Protein AF-A0AAD9SB27-F1 (afdb_monomer_lite)

Secondary structure (DSSP, 8-state):
-----PPPPPP-PPPPPTTTTTS-SSTTTS--S-GGGPPPHHHHHHHHHHHTT--HHHHHHHHHHHHHHHT--TTS---EEETTTTEEESGGGSSEE-GGGS-HHHHHHHHHHHHHHGGGSSS---HHHHHHHHHHH-TTS-HHHHHHHHHHHHHHHHHHHHHHHHHHTPPPTT--HHHHHHHHHHHHHHHHT-S-HHHHHHHHHHHHHHHTS-S----S----TT-B--HHHH----S-SSS-TT--S--HHHHH----SB--S-HHHHHHHHHHHH--TT-SS----TTS----HHHHHHHHT--HHHHHHHHH--SSSTTTT-HHHHHHHHHHHHHHHTT--SSTT-----------------------------------------------PPPP----------------

Sequence (416 aa):
MPPRRRALSPPSLPYPRRGQHEDPATPFSESRALPVSVLSNAQLVDIFAAVLNLEPHRKKSLIGNICFLDSVDEDGSGGMWSPSRDFTSGGRLGRDHTLSDVPNHFIRDFLLEQIDQSVNEAAELSEDQRQTATRTLLPDLTADEVNNYCEALAKQREEVHRGYRAKHGIPEEDATPEQIRKCRLKRIMLRYGLEKERQAENILKQEEVVAAIDTAVDLTPRVRPDTVRDYGKYGLLRRSVIFPSPWPGRTRIEAKLAPPAYIDWDCDQIRSMIRRFCFWEGKGQRSYDWEESEFDLDDFQKALAISRQTLIAFLKKRGPENGDKSQAYELAWEFFKRRALLGYPLMKGEKKEGKAPSRETSSEDGTAGNRDEDMEEVGVLGASDSNRRPFKRRIHEPHSDEDSSKRLKTTRCRAE

Foldseek 3Di:
DDDDPDDDQPPDAPADAACCQPDFLDPQLDAPDDPVPDQALVRLLVLLCVLVVPDPLRSLVVQQVLQQSQLQHNVRDTFCRDSVPQWGQQGPVNGTTHSNSGDSSSSLLVSLVVLVCCCRDPDHDDPVSSLVSLCVSRVRDDPVVSVVSSVSSVVVSVVSRVVVCVQQLNADPPDDPVSNVVSQLNNQCVVVVNPDSVVSVLVVLQVVLLVPQDLVDDLPFADDPPQFQDCVVQNAQFADLQAFPPGPGYDPVLVPDDQDGHQRFFLSSLSSLLSQQQPDPPDDDDDPPPPGHRDHSVRVCVSLVHDSVLLSVSSNDDDRHTQSVGSNRSSSSSSLSSCVVVQHDSGPPPPRPPPDPPPPDDDDDDDDDDDDDDDDDDDDDDDDDDDDDDDDDDDDDDDDDDDDDDDDDDDDDDDD

pLDDT: mean 79.69, std 21.35, range [26.91, 98.0]

Structure (mmCIF, N/CA/C/O backbone):
data_AF-A0AAD9SB27-F1
#
_entry.id   AF-A0AAD9SB27-F1
#
loop_
_atom_site.group_PDB
_atom_site.id
_atom_site.type_symbol
_atom_site.label_atom_id
_atom_site.label_alt_id
_atom_site.label_comp_id
_atom_site.label_asym_id
_atom_site.label_entity_id
_atom_site.label_seq_id
_atom_site.pdbx_PDB_ins_code
_atom_site.Cartn_x
_atom_site.Cartn_y
_atom_site.Cartn_z
_atom_site.occupancy
_atom_site.B_iso_or_equiv
_atom_site.auth_seq_id
_atom_site.auth_comp_id
_atom_site.auth_asym_id
_atom_site.auth_atom_id
_atom_site.pdbx_PDB_model_num
ATOM 1 N N . MET A 1 1 ? -18.185 -22.144 -14.254 1.00 38.28 1 MET A N 1
ATOM 2 C CA . MET A 1 1 ? -18.566 -21.075 -13.306 1.00 38.28 1 MET A CA 1
ATOM 3 C C . MET A 1 1 ? -17.361 -20.178 -13.080 1.00 38.28 1 MET A C 1
ATOM 5 O O . MET A 1 1 ? -16.296 -20.728 -12.821 1.00 38.28 1 MET A O 1
ATOM 9 N N . PRO A 1 2 ? -17.472 -18.848 -13.223 1.00 29.00 2 PRO A N 1
ATOM 10 C CA . PRO A 1 2 ? -16.365 -17.958 -12.897 1.00 29.00 2 PRO A CA 1
ATOM 11 C C . PRO A 1 2 ? -16.136 -17.953 -11.373 1.00 29.00 2 PRO A C 1
ATOM 13 O O . PRO A 1 2 ? -17.105 -18.067 -10.616 1.00 29.00 2 PRO A O 1
ATOM 16 N N . PRO A 1 3 ? -14.885 -17.836 -10.899 1.00 32.44 3 PRO A N 1
ATOM 17 C CA . PRO A 1 3 ? -14.605 -17.756 -9.473 1.00 32.44 3 PRO A CA 1
ATOM 18 C C . PRO A 1 3 ? -15.236 -16.484 -8.895 1.00 32.44 3 PRO A C 1
ATOM 20 O O . PRO A 1 3 ? -15.011 -15.380 -9.398 1.00 32.44 3 PRO A O 1
ATOM 23 N N . ARG A 1 4 ? -16.036 -16.641 -7.831 1.00 28.45 4 ARG A N 1
ATOM 24 C CA . ARG A 1 4 ? -16.539 -15.519 -7.030 1.00 28.45 4 ARG A CA 1
ATOM 25 C C . ARG A 1 4 ? -15.330 -14.730 -6.529 1.00 28.45 4 ARG A C 1
ATOM 27 O O . ARG A 1 4 ? -14.535 -15.246 -5.746 1.00 28.45 4 ARG A O 1
ATOM 34 N N . ARG A 1 5 ? -15.176 -13.488 -6.997 1.00 26.91 5 ARG A N 1
ATOM 35 C CA . ARG A 1 5 ? -14.204 -12.546 -6.435 1.00 26.91 5 ARG A CA 1
ATOM 36 C C . ARG A 1 5 ? -14.542 -12.386 -4.952 1.00 26.91 5 ARG A C 1
ATOM 38 O O . ARG A 1 5 ? -15.626 -11.906 -4.634 1.00 26.91 5 ARG A O 1
ATOM 45 N N . ARG A 1 6 ? -13.649 -12.819 -4.054 1.00 29.23 6 ARG A N 1
ATOM 46 C CA . ARG A 1 6 ? -13.715 -12.442 -2.635 1.00 29.23 6 ARG A CA 1
ATOM 47 C C . ARG A 1 6 ? -13.671 -10.916 -2.595 1.00 29.23 6 ARG A C 1
ATOM 49 O O . ARG A 1 6 ? -12.691 -10.337 -3.064 1.00 29.23 6 ARG A O 1
ATOM 56 N N . ALA A 1 7 ? -14.738 -10.286 -2.107 1.00 31.97 7 ALA A N 1
ATOM 57 C CA . ALA A 1 7 ? -14.694 -8.875 -1.757 1.00 31.97 7 ALA A CA 1
ATOM 58 C C . ALA A 1 7 ? -13.521 -8.693 -0.787 1.00 31.97 7 ALA A C 1
ATOM 60 O O . ALA A 1 7 ? -13.372 -9.466 0.161 1.00 31.97 7 ALA A O 1
ATOM 61 N N . LEU A 1 8 ? -12.628 -7.754 -1.097 1.00 28.91 8 LEU A N 1
ATOM 62 C CA . LEU A 1 8 ? -11.548 -7.387 -0.193 1.00 28.91 8 LEU A CA 1
ATOM 63 C C . LEU A 1 8 ? -12.210 -6.894 1.094 1.00 28.91 8 LEU A C 1
ATOM 65 O O . LEU A 1 8 ? -12.995 -5.949 1.036 1.00 28.91 8 LEU A O 1
ATOM 69 N N . SER A 1 9 ? -11.931 -7.551 2.221 1.00 31.09 9 SER A N 1
ATOM 70 C CA . SER A 1 9 ? -12.345 -7.057 3.532 1.00 31.09 9 SER A CA 1
ATOM 71 C C . SER A 1 9 ? -11.874 -5.605 3.665 1.00 31.09 9 SER A C 1
ATOM 73 O O . SER A 1 9 ? -10.723 -5.323 3.300 1.00 31.09 9 SER A O 1
ATOM 75 N N . PRO A 1 10 ? -12.728 -4.675 4.123 1.00 31.62 10 PRO A N 1
ATOM 76 C CA . PRO A 1 10 ? -12.290 -3.311 4.366 1.00 31.62 10 PRO A CA 1
ATOM 77 C C . PRO A 1 10 ? -11.078 -3.338 5.312 1.00 31.62 10 PRO A C 1
ATOM 79 O O . PRO A 1 10 ? -11.017 -4.193 6.202 1.00 31.62 10 PRO A O 1
ATOM 82 N N . PRO A 1 11 ? -10.074 -2.467 5.103 1.00 38.09 11 PRO A N 1
ATOM 83 C CA . PRO A 1 11 ? -8.946 -2.376 6.018 1.00 38.09 11 PRO A CA 1
ATOM 84 C C . PRO A 1 11 ? -9.482 -2.137 7.432 1.00 38.09 11 PRO A C 1
ATOM 86 O O . PRO A 1 11 ? -10.351 -1.284 7.618 1.00 38.09 11 PRO A O 1
ATOM 89 N N . SER A 1 12 ? -8.973 -2.896 8.407 1.00 45.94 12 SER A N 1
ATOM 90 C CA . SER A 1 12 ? -9.246 -2.671 9.828 1.00 45.94 12 SER A CA 1
ATOM 91 C C . SER A 1 12 ? -9.096 -1.181 10.124 1.00 45.94 12 SER A C 1
ATOM 93 O O . SER A 1 12 ? -8.073 -0.590 9.755 1.00 45.94 12 SER A O 1
ATOM 95 N N . LEU A 1 13 ? -10.132 -0.579 10.713 1.00 47.12 13 LEU A N 1
ATOM 96 C CA . LEU A 1 13 ? -10.185 0.856 10.966 1.00 47.12 13 LEU A CA 1
ATOM 97 C C . LEU A 1 13 ? -8.919 1.326 11.705 1.00 47.12 13 LEU A C 1
ATOM 99 O O . LEU A 1 13 ? -8.348 0.571 12.497 1.00 47.12 13 LEU A O 1
ATOM 103 N N . PRO A 1 14 ? -8.443 2.555 11.440 1.00 52.84 14 PRO A N 1
ATOM 104 C CA . PRO A 1 14 ? -7.366 3.142 12.226 1.00 52.84 14 PRO A CA 1
ATOM 105 C C . PRO A 1 14 ? -7.735 3.150 13.711 1.00 52.84 14 PRO A C 1
ATOM 107 O O . PRO A 1 14 ? -8.888 3.387 14.063 1.00 52.84 14 PRO A O 1
ATOM 110 N N . TYR A 1 15 ? -6.730 2.894 14.548 1.00 52.00 15 TYR A N 1
ATOM 111 C CA . TYR A 1 15 ? -6.825 2.866 16.005 1.00 52.00 15 TYR A CA 1
ATOM 112 C C . TYR A 1 15 ? -7.580 4.076 16.593 1.00 52.00 15 TYR A C 1
ATOM 114 O O . TYR A 1 15 ? -7.558 5.156 15.986 1.00 52.00 15 TYR A O 1
ATOM 122 N N . PRO A 1 16 ? -8.220 3.900 17.767 1.00 50.62 16 PRO A N 1
ATOM 123 C CA . PRO A 1 16 ? -8.928 4.955 18.490 1.00 50.62 16 PRO A CA 1
ATOM 124 C C . PRO A 1 16 ? -8.117 6.259 18.589 1.00 50.62 16 PRO A C 1
ATOM 126 O O . PRO A 1 16 ? -6.887 6.249 18.670 1.00 50.62 16 PRO A O 1
ATOM 129 N N . ARG A 1 17 ? -8.809 7.407 18.522 1.00 53.81 17 ARG A N 1
ATOM 130 C CA . ARG A 1 17 ? -8.181 8.743 18.576 1.00 53.81 17 ARG A CA 1
ATOM 131 C C . ARG A 1 17 ? -7.545 9.009 19.950 1.00 53.81 17 ARG A C 1
ATOM 133 O O . ARG A 1 17 ? -7.991 8.480 20.963 1.00 53.81 17 ARG A O 1
ATOM 140 N N . ARG A 1 18 ? -6.579 9.941 19.965 1.00 49.25 18 ARG A N 1
ATOM 141 C CA . ARG A 1 18 ? -6.122 10.673 21.164 1.00 49.25 18 ARG A CA 1
ATOM 142 C C . ARG A 1 18 ? -7.300 11.014 22.087 1.00 49.25 18 ARG A C 1
ATOM 144 O O . ARG A 1 18 ? -8.280 11.577 21.604 1.00 49.25 18 ARG A O 1
ATOM 151 N N . GLY A 1 19 ? -7.165 10.713 23.379 1.00 58.25 19 GLY A N 1
ATOM 152 C CA . GLY A 1 19 ? -8.080 11.171 24.432 1.00 58.25 19 GLY A CA 1
ATOM 153 C C . GLY A 1 19 ? -9.397 10.402 24.586 1.00 58.25 19 GLY A C 1
ATOM 154 O O . GLY A 1 19 ? -10.177 10.755 25.461 1.00 58.25 19 GLY A O 1
ATOM 155 N N . GLN A 1 20 ? -9.661 9.340 23.809 1.00 62.91 20 GLN A N 1
ATOM 156 C CA . GLN A 1 20 ? -10.919 8.572 23.942 1.00 62.91 20 GLN A CA 1
ATOM 157 C C . GLN A 1 20 ? -11.108 7.915 25.319 1.00 62.91 20 GLN A C 1
ATOM 159 O O . GLN A 1 20 ? -12.228 7.603 25.720 1.00 62.91 20 GLN A O 1
ATOM 164 N N . HIS A 1 21 ? -10.016 7.721 26.054 1.00 69.06 21 HIS A N 1
ATOM 165 C CA . HIS A 1 21 ? -10.048 7.140 27.393 1.00 69.06 21 HIS A CA 1
ATOM 166 C C . HIS A 1 21 ? -10.338 8.189 28.480 1.00 69.06 21 HIS A C 1
ATOM 168 O O . HIS A 1 21 ? -10.677 7.820 29.599 1.00 69.06 21 HIS A O 1
ATOM 174 N N . GLU A 1 22 ? -10.189 9.482 28.172 1.00 73.62 22 GLU A N 1
ATOM 175 C CA . GLU A 1 22 ? -10.391 10.584 29.124 1.00 73.62 22 GLU A CA 1
ATOM 176 C C . GLU A 1 22 ? -11.797 11.168 29.008 1.00 73.62 22 GLU A C 1
ATOM 178 O O . GLU A 1 22 ? -12.480 11.296 30.022 1.00 73.62 22 GLU A O 1
ATOM 183 N N . ASP A 1 23 ? -12.251 11.429 27.778 1.00 84.94 23 ASP A N 1
ATOM 184 C CA . ASP A 1 23 ? -13.547 12.050 27.518 1.00 84.94 23 ASP A CA 1
ATOM 185 C C . ASP A 1 23 ? -14.504 11.093 26.791 1.00 84.94 23 ASP A C 1
ATOM 187 O O . ASP A 1 23 ? -14.097 10.382 25.861 1.00 84.94 23 ASP A O 1
ATOM 191 N N . PRO A 1 24 ? -15.797 11.083 27.157 1.00 86.31 24 PRO A N 1
ATOM 192 C CA . PRO A 1 24 ? -16.802 10.317 26.440 1.00 86.31 24 PRO A CA 1
ATOM 193 C C . PRO A 1 24 ? -16.957 10.813 25.001 1.00 86.31 24 PRO A C 1
ATOM 195 O O . PRO A 1 24 ? -17.038 12.013 24.731 1.00 86.31 24 PRO A O 1
ATOM 198 N N . ALA A 1 25 ? -17.054 9.871 24.062 1.00 82.56 25 ALA A N 1
ATOM 199 C CA . ALA A 1 25 ? -17.209 10.172 22.644 1.00 82.56 25 ALA A CA 1
ATOM 200 C C . ALA A 1 25 ? -18.490 10.966 22.341 1.00 82.56 25 ALA A C 1
ATOM 202 O O . ALA A 1 25 ? -18.521 11.812 21.443 1.00 82.56 25 ALA A O 1
ATOM 203 N N . THR A 1 26 ? -19.553 10.684 23.096 1.00 87.75 26 THR A N 1
ATOM 204 C CA . THR A 1 26 ? -20.862 11.318 22.966 1.00 87.75 26 THR A CA 1
ATOM 205 C C . THR A 1 26 ? -21.491 11.547 24.350 1.00 87.75 26 THR A C 1
ATOM 207 O O . THR A 1 26 ? -21.161 10.831 25.297 1.00 87.75 26 THR A O 1
ATOM 210 N N . PRO A 1 27 ? -22.488 12.444 24.488 1.00 89.69 27 PRO A N 1
ATOM 211 C CA . PRO A 1 27 ? -23.260 12.603 25.731 1.00 89.69 27 PRO A CA 1
ATOM 212 C C . PRO A 1 27 ? -24.082 11.370 26.161 1.00 89.69 27 PRO A C 1
ATOM 214 O O . PRO A 1 27 ? -24.783 11.420 27.176 1.00 89.69 27 PRO A O 1
ATOM 217 N N . PHE A 1 28 ? -24.087 10.303 25.356 1.00 92.25 28 PHE A N 1
ATOM 218 C CA . PHE A 1 28 ? -24.769 9.032 25.621 1.00 92.25 28 PHE A CA 1
ATOM 219 C C . PHE A 1 28 ? -23.791 7.905 25.998 1.00 92.25 28 PHE A C 1
ATOM 221 O O . PHE A 1 28 ? -24.221 6.836 26.444 1.00 92.25 28 PHE A O 1
ATOM 228 N N . SER A 1 29 ? -22.485 8.144 25.827 1.00 91.88 29 SER A N 1
ATOM 229 C CA . SER A 1 29 ? -21.432 7.180 26.151 1.00 91.88 29 SER A CA 1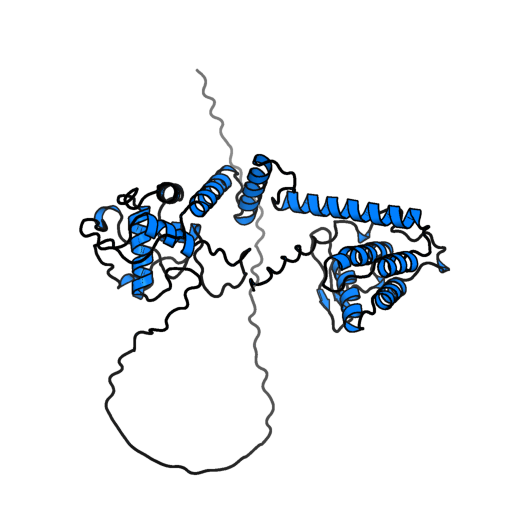
ATOM 230 C C . SER A 1 29 ? -21.310 6.978 27.661 1.00 91.88 29 SER A C 1
ATOM 232 O O . SER A 1 29 ? -21.078 5.860 28.115 1.00 91.88 29 SER A O 1
ATOM 234 N N . GLU A 1 30 ? -21.545 8.025 28.454 1.00 91.94 30 GLU A N 1
ATOM 235 C CA . GLU A 1 30 ? -21.666 7.903 29.906 1.00 91.94 30 GLU A CA 1
ATOM 236 C C . GLU A 1 30 ? -23.028 7.327 30.301 1.00 91.94 30 GLU A C 1
ATOM 238 O O . GLU A 1 30 ? -24.081 7.793 29.860 1.00 91.94 30 GLU A O 1
ATOM 243 N N . SER A 1 31 ? -23.004 6.319 31.174 1.00 89.56 31 SER A N 1
ATOM 244 C CA . SER A 1 31 ? -24.220 5.752 31.753 1.00 89.56 31 SER A CA 1
ATOM 245 C C . SER A 1 31 ? -24.937 6.784 32.622 1.00 89.56 31 SER A C 1
ATOM 247 O O . SER A 1 31 ? -24.362 7.301 33.579 1.00 89.56 31 SER A O 1
ATOM 249 N N . ARG A 1 32 ? -26.228 7.001 32.359 1.00 90.12 32 ARG A N 1
ATOM 250 C CA . ARG A 1 32 ? -27.104 7.861 33.176 1.00 90.12 32 ARG A CA 1
ATOM 251 C C . ARG A 1 32 ? -27.838 7.098 34.276 1.00 90.12 32 ARG A C 1
ATOM 253 O O . ARG A 1 32 ? -28.591 7.696 35.045 1.00 90.12 32 ARG A O 1
ATOM 260 N N . ALA A 1 33 ? -27.640 5.781 34.356 1.00 86.19 33 ALA A N 1
ATOM 261 C CA . ALA A 1 33 ? -28.186 4.978 35.439 1.00 86.19 33 ALA A CA 1
ATOM 262 C C . ALA A 1 33 ? -27.679 5.467 36.803 1.00 86.19 33 ALA A C 1
ATOM 264 O O . ALA A 1 33 ? -26.555 5.951 36.944 1.00 86.19 33 ALA A O 1
ATOM 265 N N . LEU A 1 34 ? -28.506 5.274 37.834 1.00 86.19 34 LEU A N 1
ATOM 266 C CA . LEU A 1 34 ? -28.069 5.447 39.218 1.00 86.19 34 LEU A CA 1
ATOM 267 C C . LEU A 1 34 ? -26.812 4.594 39.472 1.00 86.19 34 LEU A C 1
ATOM 269 O O . LEU A 1 34 ? -26.749 3.487 38.941 1.00 86.19 34 LEU A O 1
ATOM 273 N N . PRO A 1 35 ? -25.854 5.027 40.315 1.00 84.12 35 PRO A N 1
ATOM 274 C CA . PRO A 1 35 ? -24.576 4.327 40.503 1.00 84.12 35 PRO A CA 1
ATOM 275 C C . PRO A 1 35 ? -24.695 2.829 40.821 1.00 84.12 35 PRO A C 1
ATOM 277 O O . PRO A 1 35 ? -23.868 2.033 40.395 1.00 84.12 35 PRO A O 1
ATOM 280 N N . VAL A 1 36 ? -25.751 2.433 41.536 1.00 85.75 36 VAL A N 1
ATOM 281 C CA . VAL A 1 36 ? -26.043 1.031 41.891 1.00 85.75 36 VAL A CA 1
ATOM 282 C C . VAL A 1 36 ? -26.573 0.185 40.727 1.00 85.75 36 VAL A C 1
ATOM 284 O O . VAL A 1 36 ? -26.580 -1.039 40.813 1.00 85.75 36 VAL A O 1
ATOM 287 N N . SER A 1 37 ? -27.023 0.834 39.657 1.00 88.75 37 SER A N 1
ATOM 288 C CA . SER A 1 37 ? -27.640 0.229 38.476 1.00 88.75 37 SER A CA 1
ATOM 289 C C . SER A 1 37 ? -26.751 0.317 37.232 1.00 88.75 37 SER A C 1
ATOM 291 O O . SER A 1 37 ? -27.147 -0.169 36.174 1.00 88.75 37 SER A O 1
ATOM 293 N N . VAL A 1 38 ? -25.569 0.937 37.332 1.00 92.12 38 VAL A N 1
ATOM 294 C CA . VAL A 1 38 ? -24.599 0.990 36.232 1.00 92.12 38 VAL A CA 1
ATOM 295 C C . VAL A 1 38 ? -24.037 -0.409 36.003 1.00 92.12 38 VAL A C 1
ATOM 297 O O . VAL A 1 38 ? -23.505 -1.040 36.917 1.00 92.12 38 VAL A O 1
ATOM 300 N N . LEU A 1 39 ? -24.141 -0.894 34.767 1.00 94.81 39 LEU A N 1
ATOM 301 C CA . LEU A 1 39 ? -23.538 -2.160 34.372 1.00 94.81 39 LEU A CA 1
ATOM 302 C C . LEU A 1 39 ? -22.013 -2.043 34.436 1.00 94.81 39 LEU A C 1
ATOM 304 O O . LEU A 1 39 ? -21.409 -1.182 33.795 1.00 94.81 39 LEU A O 1
ATOM 308 N N . SER A 1 40 ? -21.384 -2.942 35.187 1.00 96.31 40 SER A N 1
ATOM 309 C CA . SER A 1 40 ? -19.929 -3.079 35.189 1.00 96.31 40 SER A CA 1
ATOM 310 C C . SER A 1 40 ? -19.404 -3.486 33.809 1.00 96.31 40 SER A C 1
ATOM 312 O O . SER A 1 40 ? -20.097 -4.117 33.010 1.00 96.31 40 SER A O 1
ATOM 314 N N . ASN A 1 41 ? -18.129 -3.200 33.558 1.00 97.12 41 ASN A N 1
ATOM 315 C CA . ASN A 1 41 ? -17.445 -3.564 32.318 1.00 97.12 41 ASN A CA 1
ATOM 316 C C . ASN A 1 41 ? -17.554 -5.065 31.989 1.00 97.12 41 ASN A C 1
ATOM 318 O O . ASN A 1 41 ? -17.788 -5.438 30.841 1.00 97.12 41 ASN A O 1
ATOM 322 N N . ALA A 1 42 ? -17.432 -5.926 33.005 1.00 97.06 42 ALA A N 1
ATOM 323 C CA . ALA A 1 42 ? -17.607 -7.368 32.850 1.00 97.06 42 ALA A CA 1
ATOM 324 C C . ALA A 1 42 ? -19.048 -7.726 32.453 1.00 97.06 42 ALA A C 1
ATOM 326 O O . ALA A 1 42 ? -19.243 -8.496 31.519 1.00 97.06 42 ALA A O 1
ATOM 327 N N . GLN A 1 43 ? -20.052 -7.114 33.092 1.00 97.19 43 GLN A N 1
ATOM 328 C CA . GLN A 1 43 ? -21.460 -7.343 32.753 1.00 97.19 43 GLN A CA 1
ATOM 329 C C . GLN A 1 43 ? -21.795 -6.901 31.324 1.00 97.19 43 GLN A C 1
ATOM 331 O O . GLN A 1 43 ? -22.504 -7.623 30.632 1.00 97.19 43 GLN A O 1
ATOM 336 N N . LEU A 1 44 ? -21.264 -5.765 30.853 1.00 96.75 44 LEU A N 1
ATOM 337 C CA . LEU A 1 44 ? -21.446 -5.315 29.466 1.00 96.75 44 LEU A CA 1
ATOM 338 C C . LEU A 1 44 ? -20.904 -6.346 28.463 1.00 96.75 44 LEU A C 1
ATOM 340 O O . LEU A 1 44 ? -21.599 -6.732 27.523 1.00 96.75 44 LEU A O 1
ATOM 344 N N . VAL A 1 45 ? -19.685 -6.841 28.693 1.00 96.31 45 VAL A N 1
ATOM 345 C CA . VAL A 1 45 ? -19.069 -7.875 27.847 1.00 96.31 45 VAL A CA 1
ATOM 346 C C . VAL A 1 45 ? -19.833 -9.198 27.925 1.00 96.31 45 VAL A C 1
ATOM 348 O O . VAL A 1 45 ? -19.991 -9.870 26.907 1.00 96.31 45 VAL A O 1
ATOM 351 N N . ASP A 1 46 ? -20.320 -9.580 29.106 1.00 96.25 46 ASP A N 1
ATOM 352 C CA . ASP A 1 46 ? -21.100 -10.803 29.314 1.00 96.25 46 ASP A CA 1
ATOM 353 C C . ASP A 1 46 ? -22.432 -10.758 28.564 1.00 96.25 46 ASP A C 1
ATOM 355 O O . ASP A 1 46 ? -22.772 -11.715 27.869 1.00 96.25 46 ASP A O 1
ATOM 359 N N . ILE A 1 47 ? -23.149 -9.634 28.654 1.00 94.12 47 ILE A N 1
ATOM 360 C CA . ILE A 1 47 ? -24.389 -9.382 27.914 1.00 94.12 47 ILE A CA 1
ATOM 361 C C . ILE A 1 47 ? -24.127 -9.469 26.411 1.00 94.12 47 ILE A C 1
ATOM 363 O O . ILE A 1 47 ? -24.811 -10.213 25.710 1.00 94.12 47 ILE A O 1
ATOM 367 N N . PHE A 1 48 ? -23.110 -8.761 25.913 1.00 93.75 48 PHE A N 1
ATOM 368 C CA . PHE A 1 48 ? -22.755 -8.784 24.496 1.00 93.75 48 PHE A CA 1
ATOM 369 C C . PHE A 1 48 ? -22.397 -10.198 24.018 1.00 93.75 48 PHE A C 1
ATOM 371 O O . PHE A 1 48 ? -22.911 -10.668 23.003 1.00 93.75 48 PHE A O 1
ATOM 378 N N . ALA A 1 49 ? -21.563 -10.916 24.775 1.00 92.94 49 ALA A N 1
ATOM 379 C CA . ALA A 1 49 ? -21.181 -12.285 24.455 1.00 92.94 49 ALA A CA 1
ATOM 380 C C . ALA A 1 49 ? -22.384 -13.237 24.443 1.00 92.94 49 ALA A C 1
ATOM 382 O O . ALA A 1 49 ? -22.460 -14.090 23.562 1.00 92.94 49 ALA A O 1
ATOM 383 N N . ALA A 1 50 ? -23.326 -13.079 25.376 1.00 93.31 50 ALA A N 1
ATOM 384 C CA . ALA A 1 50 ? -24.543 -13.879 25.426 1.00 93.31 50 ALA A CA 1
ATOM 385 C C . ALA A 1 50 ? -25.451 -13.615 24.217 1.00 93.31 50 ALA A C 1
ATOM 387 O O . ALA A 1 50 ? -25.896 -14.564 23.577 1.00 93.31 50 ALA A O 1
ATOM 388 N N . VAL A 1 51 ? -25.681 -12.348 23.850 1.00 89.25 51 VAL A N 1
ATOM 389 C CA . VAL A 1 51 ? -26.549 -12.004 22.708 1.00 89.25 51 VAL A CA 1
ATOM 390 C C . VAL A 1 51 ? -25.981 -12.524 21.384 1.00 89.25 51 VAL A C 1
ATOM 392 O O . VAL A 1 51 ? -26.733 -12.975 20.519 1.00 89.25 51 VAL A O 1
ATOM 395 N N . LEU A 1 52 ? -24.655 -12.514 21.236 1.00 86.69 52 LEU A N 1
ATOM 396 C CA . LEU A 1 52 ? -23.973 -12.991 20.031 1.00 86.69 52 LEU A CA 1
ATOM 397 C C . LEU A 1 52 ? -23.594 -14.478 20.070 1.00 86.69 52 LEU A C 1
ATOM 399 O O . LEU A 1 52 ? -22.964 -14.960 19.128 1.00 86.69 52 LEU A O 1
ATOM 403 N N . ASN A 1 53 ? -23.939 -15.200 21.142 1.00 89.94 53 ASN A N 1
ATOM 404 C CA . ASN A 1 53 ? -23.495 -16.575 21.390 1.00 89.94 53 ASN A CA 1
ATOM 405 C C . ASN A 1 53 ? -21.978 -16.749 21.174 1.00 89.94 53 ASN A C 1
ATOM 407 O O . ASN A 1 53 ? -21.525 -17.669 20.489 1.00 89.94 53 ASN A O 1
ATOM 411 N N . LEU A 1 54 ? -21.172 -15.825 21.710 1.00 89.12 54 LEU A N 1
ATOM 412 C CA . LEU A 1 54 ? -19.722 -15.905 21.580 1.00 89.12 54 LEU A CA 1
ATOM 413 C C . LEU A 1 54 ? -19.178 -17.063 22.410 1.00 89.12 54 LEU A C 1
ATOM 415 O O . LEU A 1 54 ? -19.330 -17.110 23.629 1.00 89.12 54 LEU A O 1
ATOM 419 N N . GLU A 1 55 ? -18.426 -17.932 21.743 1.00 92.69 55 GLU A N 1
ATOM 420 C CA . GLU A 1 55 ? -17.612 -18.943 22.407 1.00 92.69 55 GLU A CA 1
ATOM 421 C C . GLU A 1 55 ? -16.643 -18.309 23.427 1.00 92.69 55 GLU A C 1
ATOM 423 O O . GLU A 1 55 ? -16.112 -17.216 23.174 1.00 92.69 55 GLU A O 1
ATOM 428 N N . PRO A 1 56 ? -16.307 -18.996 24.538 1.00 94.75 56 PRO A N 1
ATOM 429 C CA . PRO A 1 56 ? -15.457 -18.442 25.595 1.00 94.75 56 PRO A CA 1
ATOM 430 C C . PRO A 1 56 ? -14.120 -17.874 25.099 1.00 94.75 56 PRO A C 1
ATOM 432 O O . PRO A 1 56 ? -13.673 -16.826 25.564 1.00 94.75 56 PRO A O 1
ATOM 435 N N . HIS A 1 57 ? -13.493 -18.519 24.110 1.00 92.75 57 HIS A N 1
ATOM 436 C CA . HIS A 1 57 ? -12.236 -18.044 23.527 1.00 92.75 57 HIS A CA 1
ATOM 437 C C . HIS A 1 57 ? -12.410 -16.756 22.700 1.00 92.75 57 HIS A C 1
ATOM 439 O O . HIS A 1 57 ? -11.524 -15.901 22.710 1.00 92.75 57 HIS A O 1
ATOM 445 N N . ARG A 1 58 ? -13.554 -16.572 22.023 1.00 90.56 58 ARG A N 1
ATOM 446 C CA . ARG A 1 58 ? -13.869 -15.334 21.287 1.00 90.56 58 ARG A CA 1
ATOM 447 C C . ARG A 1 58 ? -14.173 -14.195 22.246 1.00 90.56 58 ARG A C 1
ATOM 449 O O . ARG A 1 58 ? -13.645 -13.106 22.058 1.00 90.56 58 ARG A O 1
ATOM 456 N N . LYS A 1 59 ? -14.940 -14.458 23.309 1.00 94.00 59 LYS A N 1
ATOM 457 C CA . LYS A 1 59 ? -15.159 -13.499 24.404 1.00 94.00 59 LYS A CA 1
ATOM 458 C C . LYS A 1 59 ? -13.832 -13.064 25.034 1.00 94.00 59 LYS A C 1
ATOM 460 O O . LYS A 1 59 ? -13.602 -11.879 25.245 1.00 94.00 59 LYS A O 1
ATOM 465 N N . LYS A 1 60 ? -12.921 -14.010 25.273 1.00 93.56 60 LYS A N 1
ATOM 466 C CA . LYS A 1 60 ? -11.572 -13.719 25.770 1.00 93.56 60 LYS A CA 1
ATOM 467 C C . LYS A 1 60 ? -10.777 -12.824 24.814 1.00 93.56 60 LYS A C 1
ATOM 469 O O . LYS A 1 60 ? -10.139 -11.871 25.252 1.00 93.56 60 LYS A O 1
ATOM 474 N N . SER A 1 61 ? -10.846 -13.103 23.511 1.00 91.94 61 SER A N 1
ATOM 475 C CA . SER A 1 61 ? -10.222 -12.261 22.484 1.00 91.94 61 SER A CA 1
ATOM 476 C C . SER A 1 61 ? -10.841 -10.864 22.411 1.00 91.94 61 SER A C 1
ATOM 478 O O . SER A 1 61 ? -10.114 -9.900 22.201 1.00 91.94 61 SER A O 1
ATOM 480 N N . LEU A 1 62 ? -12.156 -10.742 22.609 1.00 93.38 62 LEU A N 1
ATOM 481 C CA . LEU A 1 62 ? -12.862 -9.462 22.664 1.00 93.38 62 LEU A CA 1
ATOM 482 C C . LEU A 1 62 ? -12.356 -8.604 23.829 1.00 93.38 62 LEU A C 1
ATOM 484 O O . LEU A 1 62 ? -11.998 -7.451 23.615 1.00 93.38 62 LEU A O 1
ATOM 488 N N . ILE A 1 63 ? -12.254 -9.181 25.033 1.00 95.12 63 ILE A N 1
ATOM 489 C CA . ILE A 1 63 ? -11.684 -8.505 26.213 1.00 95.12 63 ILE A CA 1
ATOM 490 C C . ILE A 1 63 ? -10.251 -8.052 25.924 1.00 95.12 63 ILE A C 1
ATOM 492 O O . ILE A 1 63 ? -9.895 -6.910 26.198 1.00 95.12 63 ILE A O 1
ATOM 496 N N . GLY A 1 64 ? -9.444 -8.931 25.324 1.00 93.44 64 GLY A N 1
ATOM 497 C CA . GLY A 1 64 ? -8.082 -8.608 24.913 1.00 93.44 64 GLY A CA 1
ATOM 498 C C . GLY A 1 64 ? -7.996 -7.420 23.963 1.00 93.44 64 GLY A C 1
ATOM 499 O O . GLY A 1 64 ? -7.194 -6.517 24.185 1.00 93.44 64 GLY A O 1
ATOM 500 N N . ASN A 1 65 ? -8.858 -7.395 22.945 1.00 92.75 65 ASN A N 1
ATOM 501 C CA . ASN A 1 65 ? -8.940 -6.294 21.990 1.00 92.75 65 ASN A CA 1
ATOM 502 C C . ASN A 1 65 ? -9.369 -4.988 22.665 1.00 92.75 65 ASN A C 1
ATOM 504 O O . ASN A 1 65 ? -8.733 -3.970 22.422 1.00 92.75 65 ASN A O 1
ATOM 508 N N . ILE A 1 66 ? -10.382 -5.015 23.537 1.00 93.94 66 ILE A N 1
ATOM 509 C CA . ILE A 1 66 ? -10.825 -3.836 24.300 1.00 93.94 66 ILE A CA 1
ATOM 510 C C . ILE A 1 66 ? -9.657 -3.268 25.112 1.00 93.94 66 ILE A C 1
ATOM 512 O O . ILE A 1 66 ? -9.312 -2.101 24.951 1.00 93.94 66 ILE A O 1
ATOM 516 N N . CYS A 1 67 ? -8.999 -4.100 25.926 1.00 94.62 67 CYS A N 1
ATOM 517 C CA . CYS A 1 67 ? -7.871 -3.671 26.755 1.00 94.62 67 CYS A CA 1
ATOM 518 C C . CYS A 1 67 ? -6.683 -3.187 25.916 1.00 94.62 67 CYS A C 1
ATOM 520 O O . CYS A 1 67 ? -5.996 -2.246 26.299 1.00 94.62 67 CYS A O 1
ATOM 522 N N . PHE A 1 68 ? -6.401 -3.837 24.784 1.00 93.25 68 PHE A N 1
ATOM 523 C CA . PHE A 1 68 ? -5.344 -3.414 23.869 1.00 93.25 68 PHE A CA 1
ATOM 524 C C . PHE A 1 68 ? -5.641 -2.050 23.245 1.00 93.25 68 PHE A C 1
ATOM 526 O O . PHE A 1 68 ? -4.773 -1.183 23.267 1.00 93.25 68 PHE A O 1
ATOM 533 N N . LEU A 1 69 ? -6.856 -1.833 22.744 1.00 91.19 69 LEU A N 1
ATOM 534 C CA . LEU A 1 69 ? -7.253 -0.567 22.129 1.00 91.19 69 LEU A CA 1
ATOM 535 C C . LEU A 1 69 ? -7.287 0.579 23.145 1.00 91.19 69 LEU A C 1
ATOM 537 O O . LEU A 1 69 ? -6.781 1.658 22.847 1.00 91.19 69 LEU A O 1
ATOM 541 N N . ASP A 1 70 ? -7.787 0.324 24.354 1.00 92.19 70 ASP A N 1
ATOM 542 C CA . ASP A 1 70 ? -7.729 1.269 25.475 1.00 92.19 70 ASP A CA 1
ATOM 543 C C . ASP A 1 70 ? -6.283 1.568 25.918 1.00 92.19 70 ASP A C 1
ATOM 545 O O . ASP A 1 70 ? -5.981 2.648 26.415 1.00 92.19 70 ASP A O 1
ATOM 549 N N . SER A 1 71 ? -5.347 0.634 25.720 1.00 92.50 71 SER A N 1
ATOM 550 C CA . SER A 1 71 ? -3.941 0.847 26.089 1.00 92.50 71 SER A CA 1
ATOM 551 C C . SER A 1 71 ? -3.165 1.748 25.123 1.00 92.50 71 SER A C 1
ATOM 553 O O . SER A 1 71 ? -2.046 2.138 25.456 1.00 92.50 71 SER A O 1
ATOM 555 N N . VAL A 1 72 ? -3.708 2.056 23.937 1.00 89.56 72 VAL A N 1
ATOM 556 C CA . VAL A 1 72 ? -3.031 2.885 22.927 1.00 89.56 72 VAL A CA 1
ATOM 557 C C . VAL A 1 72 ? -2.953 4.333 23.408 1.00 89.56 72 VAL A C 1
ATOM 559 O O . VAL A 1 72 ? -3.976 4.961 23.686 1.00 89.56 72 VAL A O 1
ATOM 562 N N . ASP A 1 73 ? -1.730 4.851 23.512 1.00 85.00 73 ASP A N 1
ATOM 563 C CA . ASP A 1 73 ? -1.453 6.225 23.926 1.00 85.00 73 ASP A CA 1
ATOM 564 C C . ASP A 1 73 ? -1.579 7.249 22.780 1.00 85.00 73 ASP A C 1
ATOM 566 O O . ASP A 1 73 ? -1.931 6.933 21.639 1.00 85.00 73 ASP A O 1
ATOM 570 N N . GLU A 1 74 ? -1.286 8.517 23.087 1.00 79.50 74 GLU A N 1
ATOM 571 C CA . GLU A 1 74 ? -1.385 9.623 22.131 1.00 79.50 74 GLU A CA 1
ATOM 572 C C . GLU A 1 74 ? -0.444 9.532 20.924 1.00 79.50 74 GLU A C 1
ATOM 574 O O . GLU A 1 74 ? -0.705 10.174 19.895 1.00 79.50 74 GLU A O 1
ATOM 579 N N . ASP A 1 75 ? 0.644 8.777 21.064 1.00 81.31 75 ASP A N 1
ATOM 580 C CA . ASP A 1 75 ? 1.658 8.564 20.037 1.00 81.31 75 ASP A CA 1
ATOM 581 C C . ASP A 1 75 ? 1.354 7.311 19.200 1.00 81.31 75 ASP A C 1
ATOM 583 O O . ASP A 1 75 ? 2.036 7.027 18.210 1.00 81.31 75 ASP A O 1
ATOM 587 N N . GLY A 1 76 ? 0.282 6.590 19.545 1.00 82.69 76 GLY A N 1
ATOM 588 C CA . GLY A 1 76 ? -0.121 5.345 18.906 1.00 82.69 76 GLY A CA 1
ATOM 589 C C . GLY A 1 76 ? 0.646 4.128 19.420 1.00 82.69 76 GLY A C 1
ATOM 590 O O . GLY A 1 76 ? 0.583 3.067 18.795 1.00 82.69 76 GLY A O 1
ATOM 591 N N . SER A 1 77 ? 1.373 4.258 20.531 1.00 84.44 77 SER A N 1
ATOM 592 C CA . SER A 1 77 ? 2.036 3.135 21.186 1.00 84.44 77 SER A CA 1
ATOM 593 C C . SER A 1 77 ? 1.027 2.420 22.083 1.00 84.44 77 SER A C 1
ATOM 595 O O . SER A 1 77 ? 0.517 2.968 23.055 1.00 84.44 77 SER A O 1
ATOM 597 N N . GLY A 1 78 ? 0.704 1.178 21.728 1.00 88.38 78 GLY A N 1
ATOM 598 C CA . GLY A 1 78 ? -0.144 0.302 22.534 1.00 88.38 78 GLY A CA 1
ATOM 599 C C . GLY A 1 78 ? 0.658 -0.578 23.484 1.00 88.38 78 GLY A C 1
ATOM 600 O O . GLY A 1 78 ? 1.859 -0.797 23.306 1.00 88.38 78 GLY A O 1
ATOM 601 N N . GLY A 1 79 ? -0.029 -1.131 24.479 1.00 91.19 79 GLY A N 1
ATOM 602 C CA . GLY A 1 79 ? 0.485 -2.253 25.250 1.00 91.19 79 GLY A CA 1
ATOM 603 C C . GLY A 1 79 ? 0.521 -3.547 24.430 1.00 91.19 79 GLY A C 1
ATOM 604 O O . GLY A 1 79 ? 0.128 -3.599 23.269 1.00 91.19 79 GLY A O 1
ATOM 605 N N . MET A 1 80 ? 0.992 -4.630 25.038 1.00 92.81 80 MET A N 1
ATOM 606 C CA . MET A 1 80 ? 1.009 -5.959 24.425 1.00 92.81 80 MET A CA 1
ATOM 607 C C . MET A 1 80 ? -0.010 -6.855 25.121 1.00 92.81 80 MET A C 1
ATOM 609 O O . MET A 1 80 ? 0.129 -7.147 26.309 1.00 92.81 80 MET A O 1
ATOM 613 N N . TRP A 1 81 ? -1.033 -7.299 24.391 1.00 92.94 81 TRP A N 1
ATOM 614 C CA . TRP A 1 81 ? -2.012 -8.234 24.937 1.00 92.94 81 TRP A CA 1
ATOM 615 C C . TRP A 1 81 ? -1.391 -9.622 25.136 1.00 92.94 81 TRP A C 1
ATOM 617 O O . TRP A 1 81 ? -0.745 -10.163 24.236 1.00 92.94 81 TRP A O 1
ATOM 627 N N . SER A 1 82 ? -1.599 -10.208 26.318 1.00 91.88 82 SER A N 1
ATOM 628 C CA . SER A 1 82 ? -1.167 -11.564 26.651 1.00 91.88 82 SER A CA 1
ATOM 629 C C . SER A 1 82 ? -2.379 -12.497 26.787 1.00 91.88 82 SER A C 1
ATOM 631 O O . SER A 1 82 ? -3.012 -12.529 27.846 1.00 91.88 82 SER A O 1
ATOM 633 N N . PRO A 1 83 ? -2.695 -13.323 25.768 1.00 86.88 83 PRO A N 1
ATOM 634 C CA . PRO A 1 83 ? -3.862 -14.209 25.804 1.00 86.88 83 PRO A CA 1
ATOM 635 C C . PRO A 1 83 ? -3.831 -15.258 26.921 1.00 86.88 83 PRO A C 1
ATOM 637 O O . PRO A 1 83 ? -4.865 -15.830 27.250 1.00 86.88 83 PRO A O 1
ATOM 640 N N . SER A 1 84 ? -2.655 -15.575 27.469 1.00 89.50 84 SER A N 1
ATOM 641 C CA . SER A 1 84 ? -2.504 -16.549 28.556 1.00 89.50 84 SER A CA 1
ATOM 642 C C . SER A 1 84 ? -2.643 -15.935 29.946 1.00 89.50 84 SER A C 1
ATOM 644 O O . SER A 1 84 ? -2.871 -16.679 30.896 1.00 89.50 84 SER A O 1
ATOM 646 N N . ARG A 1 85 ? -2.483 -14.613 30.074 1.00 87.62 85 ARG A N 1
ATOM 647 C CA . ARG A 1 85 ? -2.464 -13.914 31.366 1.00 87.62 85 ARG A CA 1
ATOM 648 C C . ARG A 1 85 ? -3.627 -12.946 31.575 1.00 87.62 85 ARG A C 1
ATOM 650 O O . ARG A 1 85 ? -3.765 -12.412 32.665 1.00 87.62 85 ARG A O 1
ATOM 657 N N . ASP A 1 86 ? -4.452 -12.746 30.554 1.00 89.62 86 ASP A N 1
ATOM 658 C CA . ASP A 1 86 ? -5.717 -12.000 30.607 1.00 89.62 86 ASP A CA 1
ATOM 659 C C . ASP A 1 86 ? -5.542 -10.507 30.918 1.00 89.62 86 ASP A C 1
ATOM 661 O O . ASP A 1 86 ? -6.450 -9.847 31.416 1.00 89.62 86 ASP A O 1
ATOM 665 N N . PHE A 1 87 ? -4.378 -9.962 30.559 1.00 93.00 87 PHE A N 1
ATOM 666 C CA . PHE A 1 87 ? -4.066 -8.540 30.659 1.00 93.00 87 PHE A CA 1
ATOM 667 C C . PHE A 1 87 ? -3.283 -8.042 29.441 1.00 93.00 87 PHE A C 1
ATOM 669 O O . PHE A 1 87 ? -2.728 -8.822 28.655 1.00 93.00 87 PHE A O 1
ATOM 676 N N . THR A 1 88 ? -3.224 -6.722 29.308 1.00 94.81 88 THR A N 1
ATOM 677 C CA . THR A 1 88 ? -2.383 -6.013 28.340 1.00 94.81 88 THR A CA 1
ATOM 678 C C . THR A 1 88 ? -1.244 -5.327 29.086 1.00 94.81 88 THR A C 1
ATOM 680 O O . THR A 1 88 ? -1.495 -4.500 29.949 1.00 94.81 88 THR A O 1
ATOM 683 N N . SER A 1 89 ? 0.015 -5.666 28.805 1.00 93.88 89 SER A N 1
ATOM 684 C CA . SER A 1 89 ? 1.159 -5.047 29.495 1.00 93.88 89 SER A CA 1
ATOM 685 C C . SER A 1 89 ? 1.570 -3.733 28.836 1.00 93.88 89 SER A C 1
ATOM 687 O O . SER A 1 89 ? 1.788 -3.720 27.621 1.00 93.88 89 SER A O 1
ATOM 689 N N . GLY A 1 90 ? 1.797 -2.679 29.620 1.00 91.19 90 GLY A N 1
ATOM 690 C CA . GLY A 1 90 ? 2.319 -1.400 29.128 1.00 91.19 90 GLY A CA 1
ATOM 691 C C . GLY A 1 90 ? 1.219 -0.467 28.618 1.00 91.19 90 GLY A C 1
ATOM 692 O O . GLY A 1 90 ? 0.136 -0.416 29.194 1.00 91.19 90 GLY A O 1
ATOM 693 N N . GLY A 1 91 ? 1.501 0.291 27.555 1.00 88.94 91 GLY A N 1
ATOM 694 C CA . GLY A 1 91 ? 0.571 1.291 27.020 1.00 88.94 91 GLY A CA 1
ATOM 695 C C . GLY A 1 91 ? 0.377 2.490 27.954 1.00 88.94 91 GLY A C 1
ATOM 696 O O . GLY A 1 91 ? 1.256 2.797 28.765 1.00 88.94 91 GLY A O 1
ATOM 697 N N . ARG A 1 92 ? -0.782 3.153 27.859 1.00 90.69 92 ARG A N 1
ATOM 698 C CA . ARG A 1 92 ? -1.059 4.444 28.520 1.00 90.69 92 ARG A CA 1
ATOM 699 C C . ARG A 1 92 ? -0.875 4.465 30.042 1.00 90.69 92 ARG A C 1
ATOM 701 O O . ARG A 1 92 ? -0.517 5.506 30.581 1.00 90.69 92 ARG A O 1
ATOM 708 N N . LEU A 1 93 ? -1.104 3.354 30.751 1.00 89.75 93 LEU A N 1
ATOM 709 C CA . LEU A 1 93 ? -0.923 3.308 32.212 1.00 89.75 93 LEU A CA 1
ATOM 710 C C . LEU A 1 93 ? 0.485 2.880 32.647 1.00 89.75 93 LEU A C 1
ATOM 712 O O . LEU A 1 93 ? 0.775 2.899 33.843 1.00 89.75 93 LEU A O 1
ATOM 716 N N . GLY A 1 94 ? 1.355 2.449 31.726 1.00 91.12 94 GLY A N 1
ATOM 717 C CA . GLY A 1 94 ? 2.709 1.981 32.053 1.00 91.12 94 GLY A CA 1
ATOM 718 C C . GLY A 1 94 ? 2.769 0.742 32.966 1.00 91.12 94 GLY A C 1
ATOM 719 O O . GLY A 1 94 ? 3.842 0.397 33.459 1.00 91.12 94 GLY A O 1
ATOM 720 N N . ARG A 1 95 ? 1.636 0.068 33.195 1.00 93.44 95 ARG A N 1
ATOM 721 C CA . ARG A 1 95 ? 1.478 -1.155 34.002 1.00 93.44 95 ARG A CA 1
ATOM 722 C C . ARG A 1 95 ? 0.555 -2.146 33.292 1.00 93.44 95 ARG A C 1
ATOM 724 O O . ARG A 1 95 ? 0.111 -1.885 32.178 1.00 93.44 95 ARG A O 1
ATOM 731 N N . ASP A 1 96 ? 0.258 -3.271 33.931 1.00 94.69 96 ASP A N 1
ATOM 732 C CA . ASP A 1 96 ? -0.721 -4.222 33.405 1.00 94.69 96 ASP A CA 1
ATOM 733 C C . ASP A 1 96 ? -2.134 -3.600 33.413 1.00 94.69 96 ASP A C 1
ATOM 735 O O . ASP A 1 96 ? -2.610 -3.118 34.446 1.00 94.69 96 ASP A O 1
ATOM 739 N N . HIS A 1 97 ? -2.760 -3.585 32.232 1.00 91.00 97 HIS A N 1
ATOM 740 C CA . HIS A 1 97 ? -4.143 -3.201 31.949 1.00 91.00 97 HIS A CA 1
ATOM 741 C C . HIS A 1 97 ? -5.057 -4.411 32.042 1.00 91.00 97 HIS A C 1
ATOM 743 O O . HIS A 1 97 ? -4.881 -5.413 31.341 1.00 91.00 97 HIS A O 1
ATOM 749 N N . THR A 1 98 ? -6.100 -4.262 32.836 1.00 95.50 98 THR A N 1
ATOM 750 C CA . THR A 1 98 ? -7.207 -5.203 32.954 1.00 95.50 98 THR A CA 1
ATOM 751 C C . THR A 1 98 ? -8.505 -4.542 32.506 1.00 95.50 98 THR A C 1
ATOM 753 O O . THR A 1 98 ? -8.580 -3.326 32.350 1.00 95.50 98 THR A O 1
ATOM 756 N N . LEU A 1 99 ? -9.566 -5.331 32.335 1.00 96.12 99 LEU A N 1
ATOM 757 C CA . LEU A 1 99 ? -10.873 -4.809 31.923 1.00 96.12 99 LEU A CA 1
ATOM 758 C C . LEU A 1 99 ? -11.444 -3.767 32.907 1.00 96.12 99 LEU A C 1
ATOM 760 O O . LEU A 1 99 ? -12.228 -2.912 32.504 1.00 96.12 99 LEU A O 1
ATOM 764 N N . SER A 1 100 ? -11.058 -3.817 34.186 1.00 95.75 100 SER A N 1
ATOM 765 C CA . SER A 1 100 ? -11.455 -2.825 35.196 1.00 95.75 100 SER A CA 1
ATOM 766 C C . SER A 1 100 ? -10.736 -1.482 35.072 1.00 95.75 100 SER A C 1
ATOM 768 O O . SER A 1 100 ? -11.208 -0.507 35.642 1.00 95.75 100 SER A O 1
ATOM 770 N N . ASP A 1 101 ? -9.613 -1.422 34.351 1.00 95.06 101 ASP A N 1
ATOM 771 C CA . ASP A 1 101 ? -8.879 -0.175 34.102 1.00 95.06 101 ASP A CA 1
ATOM 772 C C . ASP A 1 101 ? -9.456 0.624 32.919 1.00 95.06 101 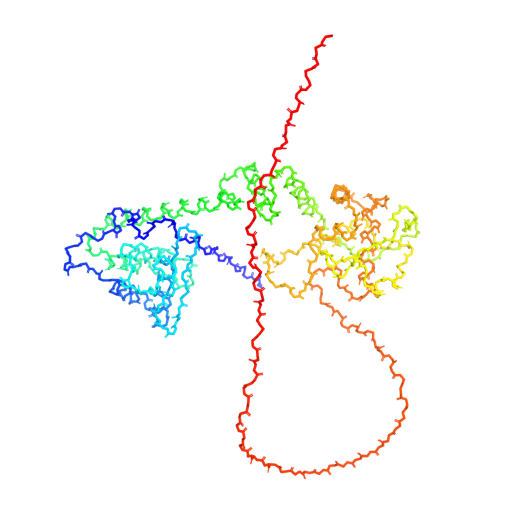ASP A C 1
ATOM 774 O O . ASP A 1 101 ? -9.136 1.803 32.741 1.00 95.06 101 ASP A O 1
ATOM 778 N N . VAL A 1 102 ? -10.295 -0.026 32.107 1.00 95.00 102 VAL A N 1
ATOM 779 C CA . VAL A 1 102 ? -10.922 0.564 30.923 1.00 95.00 102 VAL A CA 1
ATOM 780 C C . VAL A 1 102 ? -12.111 1.430 31.359 1.00 95.00 102 VAL A C 1
ATOM 782 O O . VAL A 1 102 ? -12.964 0.953 32.115 1.00 95.00 102 VAL A O 1
ATOM 785 N N . PRO A 1 103 ? -12.231 2.680 30.889 1.00 95.19 103 PRO A N 1
ATOM 786 C CA . PRO A 1 103 ? -13.399 3.505 31.166 1.00 95.19 103 PRO A CA 1
ATOM 787 C C . PRO A 1 103 ? -14.693 2.845 30.672 1.00 95.19 103 PRO A C 1
ATOM 789 O O . PRO A 1 103 ? -14.739 2.257 29.591 1.00 95.19 103 PRO A O 1
ATOM 792 N N . ASN A 1 104 ? -15.771 2.940 31.451 1.00 95.62 104 ASN A N 1
ATOM 793 C CA . ASN A 1 104 ? -17.034 2.276 31.110 1.00 95.62 104 ASN A CA 1
ATOM 794 C C . ASN A 1 104 ? -17.620 2.775 29.778 1.00 95.62 104 ASN A C 1
ATOM 796 O O . ASN A 1 104 ? -18.101 1.973 28.976 1.00 95.62 104 ASN A O 1
ATOM 800 N N . HIS A 1 105 ? -17.523 4.084 29.523 1.00 93.88 105 HIS A N 1
ATOM 801 C CA . HIS A 1 105 ? -18.002 4.707 28.290 1.00 93.88 105 HIS A CA 1
ATOM 802 C C . HIS A 1 105 ? -17.274 4.176 27.053 1.00 93.88 105 HIS A C 1
ATOM 804 O O . HIS A 1 105 ? -17.917 3.890 26.048 1.00 93.88 105 HIS A O 1
ATOM 810 N N . PHE A 1 106 ? -15.964 3.931 27.164 1.00 94.00 106 PHE A N 1
ATOM 811 C CA . PHE A 1 106 ? -15.160 3.350 26.090 1.00 94.00 106 PHE A CA 1
ATOM 812 C C . PHE A 1 106 ? -15.665 1.955 25.702 1.00 94.00 106 PHE A C 1
ATOM 814 O O . PHE A 1 106 ? -15.766 1.627 24.522 1.00 94.00 106 PHE A O 1
ATOM 821 N N . ILE A 1 107 ? -16.034 1.127 26.687 1.00 95.25 107 ILE A N 1
ATOM 822 C CA . ILE A 1 107 ? -16.588 -0.207 26.417 1.00 95.25 107 ILE A CA 1
ATOM 823 C C . ILE A 1 107 ? -17.960 -0.109 25.755 1.00 95.25 107 ILE A C 1
ATOM 825 O O . ILE A 1 107 ? -18.220 -0.860 24.817 1.00 95.25 107 ILE A O 1
ATOM 829 N N . ARG A 1 108 ? -18.829 0.802 26.213 1.00 95.00 108 ARG A N 1
ATOM 830 C CA . ARG A 1 108 ? -20.138 1.037 25.579 1.00 95.00 108 ARG A CA 1
ATOM 831 C C . ARG A 1 108 ? -19.964 1.406 24.106 1.00 95.00 108 ARG A C 1
ATOM 833 O O . ARG A 1 108 ? -20.529 0.721 23.255 1.00 95.00 108 ARG A O 1
ATOM 840 N N . ASP A 1 109 ? -19.126 2.403 23.817 1.00 94.38 109 ASP A N 1
ATOM 841 C CA . ASP A 1 109 ? -18.821 2.845 22.452 1.00 94.38 109 ASP A CA 1
ATOM 842 C C . ASP A 1 109 ? -18.295 1.677 21.602 1.00 94.38 109 ASP A C 1
ATOM 844 O O . ASP A 1 109 ? -18.839 1.371 20.539 1.00 94.38 109 ASP A O 1
ATOM 848 N N . PHE A 1 110 ? -17.293 0.955 22.114 1.00 92.94 110 PHE A N 1
ATOM 849 C CA . PHE A 1 110 ? -16.668 -0.158 21.407 1.00 92.94 110 PHE A CA 1
ATOM 850 C C . PHE A 1 110 ? -17.654 -1.288 21.086 1.00 92.94 110 PHE A C 1
ATOM 852 O O . PHE A 1 110 ? -17.680 -1.790 19.962 1.00 92.94 110 PHE A O 1
ATOM 859 N N . LEU A 1 111 ? -18.476 -1.712 22.050 1.00 94.56 111 LEU A N 1
ATOM 860 C CA . LEU A 1 111 ? -19.431 -2.800 21.830 1.00 94.56 111 LEU A CA 1
ATOM 861 C C . LEU A 1 111 ? -20.510 -2.403 20.818 1.00 94.56 111 LEU A C 1
ATOM 863 O O . LEU A 1 111 ? -20.853 -3.216 19.962 1.00 94.56 111 LEU A O 1
ATOM 867 N N . LEU A 1 112 ? -21.004 -1.163 20.861 1.00 93.25 112 LEU A N 1
ATOM 868 C CA . LEU A 1 112 ? -21.962 -0.659 19.871 1.00 93.25 112 LEU A CA 1
ATOM 869 C C . LEU A 1 112 ? -21.358 -0.609 18.469 1.00 93.25 112 LEU A C 1
ATOM 871 O O . LEU A 1 112 ? -22.005 -1.022 17.505 1.00 93.25 112 LEU A O 1
ATOM 875 N N . GLU A 1 113 ? -20.101 -0.183 18.350 1.00 89.81 113 GLU A N 1
ATOM 876 C CA . GLU A 1 113 ? -19.379 -0.241 17.081 1.00 89.81 113 GLU A CA 1
ATOM 877 C C . GLU A 1 113 ? -19.236 -1.676 16.563 1.00 89.81 113 GLU A C 1
ATOM 879 O O . GLU A 1 113 ? -19.384 -1.902 15.363 1.00 89.81 113 GLU A O 1
ATOM 884 N N . GLN A 1 114 ? -18.992 -2.659 17.436 1.00 89.50 114 GLN A N 1
ATOM 885 C CA . GLN A 1 114 ? -18.930 -4.068 17.035 1.00 89.50 114 GLN A CA 1
ATOM 886 C C . GLN A 1 114 ? -20.288 -4.602 16.553 1.00 89.50 114 GLN A C 1
ATOM 888 O O . GLN A 1 114 ? -20.330 -5.352 15.575 1.00 89.50 114 GLN A O 1
ATOM 893 N N . ILE A 1 115 ? -21.402 -4.199 17.182 1.00 90.06 115 ILE A N 1
ATOM 894 C CA . ILE A 1 115 ? -22.756 -4.547 16.708 1.00 90.06 115 ILE A CA 1
ATOM 895 C C . ILE A 1 115 ? -22.962 -4.017 15.287 1.00 90.06 115 ILE A C 1
ATOM 897 O O . ILE A 1 115 ? -23.417 -4.760 14.417 1.00 90.06 115 ILE A O 1
ATOM 901 N N . ASP A 1 116 ? -22.583 -2.766 15.029 1.00 84.81 116 ASP A N 1
ATOM 902 C CA . ASP A 1 116 ? -22.725 -2.138 13.713 1.00 84.81 116 ASP A CA 1
ATOM 903 C C . ASP A 1 116 ? -21.790 -2.765 12.656 1.00 84.81 116 ASP A C 1
ATOM 905 O O . ASP A 1 116 ? -22.191 -3.016 11.521 1.00 84.81 116 ASP A O 1
ATOM 909 N N . GLN A 1 117 ? -20.550 -3.107 13.031 1.00 77.75 117 GLN A N 1
ATOM 910 C CA . GLN A 1 117 ? -19.560 -3.708 12.124 1.00 77.75 117 GLN A CA 1
ATOM 911 C C . GLN A 1 117 ? -19.848 -5.167 11.762 1.00 77.75 117 GLN A C 1
ATOM 913 O O . GLN A 1 117 ? -19.462 -5.596 10.672 1.00 77.75 117 GLN A O 1
ATOM 918 N N . SER A 1 118 ? -20.542 -5.918 12.623 1.00 69.56 118 SER A N 1
ATOM 919 C CA . SER A 1 118 ? -20.902 -7.326 12.384 1.00 69.56 118 SER A CA 1
ATOM 920 C C . SER A 1 118 ? -21.727 -7.556 11.105 1.00 69.56 118 SER A C 1
ATOM 922 O O . SER A 1 118 ? -21.782 -8.673 10.602 1.00 69.56 118 SER A O 1
ATOM 924 N N . VAL A 1 119 ? -22.280 -6.490 10.515 1.00 52.25 119 VAL A N 1
ATOM 925 C CA . VAL A 1 119 ? -22.909 -6.469 9.182 1.00 52.25 119 VAL A CA 1
ATOM 926 C C . VAL A 1 119 ? -21.933 -6.855 8.061 1.00 52.25 119 VAL A C 1
ATOM 928 O O . VAL A 1 119 ? -22.353 -7.330 7.011 1.00 52.25 119 VAL A O 1
ATOM 931 N N . ASN A 1 120 ? -20.629 -6.663 8.269 1.00 49.72 120 ASN A N 1
ATOM 932 C CA . ASN A 1 120 ? -19.601 -6.866 7.247 1.00 49.72 120 ASN A CA 1
ATOM 933 C C . ASN A 1 120 ? -18.808 -8.174 7.413 1.00 49.72 120 ASN A C 1
ATOM 935 O O . ASN A 1 120 ? -18.042 -8.541 6.517 1.00 49.72 120 ASN A O 1
ATOM 939 N N . GLU A 1 121 ? -18.967 -8.881 8.536 1.00 54.03 121 GLU A N 1
ATOM 940 C CA . GLU A 1 121 ? -18.337 -10.182 8.779 1.00 54.03 121 GLU A CA 1
ATOM 941 C C . GLU A 1 121 ? -19.328 -11.328 8.501 1.00 54.03 121 GLU A C 1
ATOM 943 O O . GLU A 1 121 ? -20.536 -11.150 8.546 1.00 54.03 121 GLU A O 1
ATOM 948 N N . ALA A 1 122 ? -18.831 -12.531 8.193 1.00 43.88 122 ALA A N 1
ATOM 949 C CA . ALA A 1 122 ? -19.615 -13.659 7.655 1.00 43.88 122 ALA A CA 1
ATOM 950 C C . ALA A 1 122 ? -20.730 -14.232 8.569 1.00 43.88 122 ALA A C 1
ATOM 952 O O . ALA A 1 122 ? -21.350 -15.234 8.212 1.00 43.88 122 ALA A O 1
ATOM 953 N N . ALA A 1 123 ? -20.975 -13.630 9.733 1.00 59.19 123 ALA A N 1
ATOM 954 C CA . ALA A 1 123 ? -22.085 -13.933 10.625 1.00 59.19 123 ALA A CA 1
ATOM 955 C C . ALA A 1 123 ? -22.986 -12.693 10.713 1.00 59.19 123 ALA A C 1
ATOM 957 O O . ALA A 1 123 ? -22.874 -11.905 11.648 1.00 59.19 123 ALA A O 1
ATOM 958 N N . GLU A 1 124 ? -23.848 -12.511 9.711 1.00 72.25 124 GLU A N 1
ATOM 959 C CA . GLU A 1 124 ? -24.831 -11.427 9.691 1.00 72.25 124 GLU A CA 1
ATOM 960 C C . GLU A 1 124 ? -25.763 -11.574 10.902 1.00 72.25 124 GLU A C 1
ATOM 962 O O . GLU A 1 124 ? -26.549 -12.521 10.990 1.00 72.25 124 GLU A O 1
ATOM 967 N N . LEU A 1 125 ? -25.672 -10.649 11.861 1.00 80.31 125 LEU A N 1
ATOM 968 C CA . LEU A 1 125 ? -26.692 -10.544 12.897 1.00 80.31 125 LEU A CA 1
ATOM 969 C C . LEU A 1 125 ? -28.000 -10.093 12.265 1.00 80.31 125 LEU A C 1
ATOM 971 O O . LEU A 1 125 ? -28.036 -9.121 11.505 1.00 80.31 125 LEU A O 1
ATOM 975 N N . SER A 1 126 ? -29.094 -10.754 12.640 1.00 87.25 126 SER A N 1
ATOM 976 C CA . SER A 1 126 ? -30.422 -10.257 12.288 1.00 87.25 126 SER A CA 1
ATOM 977 C C . SER A 1 126 ? -30.637 -8.851 12.862 1.00 87.25 126 SER A C 1
ATOM 979 O O . SER A 1 126 ? -30.051 -8.463 13.877 1.00 87.25 126 SER A O 1
ATOM 981 N N . GLU A 1 127 ? -31.480 -8.057 12.206 1.00 87.88 127 GLU A N 1
ATOM 982 C CA . GLU A 1 127 ? -31.848 -6.726 12.698 1.00 87.88 127 GLU A CA 1
ATOM 983 C C . GLU A 1 127 ? -32.436 -6.775 14.115 1.00 87.88 127 GLU A C 1
ATOM 985 O O . GLU A 1 127 ? -32.036 -5.983 14.967 1.00 87.88 127 GLU A O 1
ATOM 990 N N . ASP A 1 128 ? -33.257 -7.786 14.406 1.00 89.00 128 ASP A N 1
ATOM 991 C CA . ASP A 1 128 ? -33.827 -8.015 15.735 1.00 89.00 128 ASP A CA 1
ATOM 992 C C . ASP A 1 128 ? -32.752 -8.308 16.791 1.00 89.00 128 ASP A C 1
ATOM 994 O O . ASP A 1 128 ? -32.807 -7.769 17.899 1.00 89.00 128 ASP A O 1
ATOM 998 N N . GLN A 1 129 ? -31.738 -9.120 16.461 1.00 87.81 129 GLN A N 1
ATOM 999 C CA . GLN A 1 129 ? -30.611 -9.381 17.365 1.00 87.81 129 GLN A CA 1
ATOM 1000 C C . GLN A 1 129 ? -29.806 -8.115 17.642 1.00 87.81 129 GLN A C 1
ATOM 1002 O O . GLN A 1 129 ? -29.427 -7.889 18.788 1.00 87.81 129 GLN A O 1
ATOM 1007 N N . ARG A 1 130 ? -29.582 -7.271 16.628 1.00 89.06 130 ARG A N 1
ATOM 1008 C CA . ARG A 1 130 ? -28.887 -5.986 16.798 1.00 89.06 130 ARG A CA 1
ATOM 1009 C C . ARG A 1 130 ? -29.676 -5.056 17.711 1.00 89.06 130 ARG A C 1
ATOM 1011 O O . ARG A 1 130 ? -29.134 -4.584 18.703 1.00 89.06 130 ARG A O 1
ATOM 1018 N N . GLN A 1 131 ? -30.968 -4.863 17.445 1.00 91.12 131 GLN A N 1
ATOM 1019 C CA . GLN A 1 131 ? -31.825 -4.030 18.293 1.00 91.12 131 GLN A CA 1
ATOM 1020 C C . GLN A 1 131 ? -31.898 -4.562 19.731 1.00 91.12 131 GLN A C 1
ATOM 1022 O O . GLN A 1 131 ? -31.845 -3.783 20.684 1.00 91.12 131 GLN A O 1
ATOM 1027 N N . THR A 1 132 ? -31.974 -5.886 19.901 1.00 91.62 132 THR A N 1
ATOM 1028 C CA . THR A 1 132 ? -31.981 -6.532 21.221 1.00 91.62 132 THR A CA 1
ATOM 1029 C C . THR A 1 132 ? -30.652 -6.325 21.944 1.00 91.62 132 THR A C 1
ATOM 1031 O O . THR A 1 132 ? -30.656 -5.922 23.107 1.00 91.62 132 THR A O 1
ATOM 1034 N N . ALA A 1 133 ? -29.520 -6.535 21.265 1.00 91.12 133 ALA A N 1
ATOM 1035 C CA . ALA A 1 133 ? -28.185 -6.322 21.821 1.00 91.12 133 ALA A CA 1
ATOM 1036 C C . ALA A 1 133 ? -28.021 -4.877 22.301 1.00 91.12 133 ALA A C 1
ATOM 1038 O O . ALA A 1 133 ? -27.706 -4.640 23.467 1.00 91.12 133 ALA A O 1
ATOM 1039 N N . THR A 1 134 ? -28.320 -3.922 21.422 1.00 94.00 134 THR A N 1
ATOM 1040 C CA . THR A 1 134 ? -28.186 -2.493 21.694 1.00 94.00 134 THR A CA 1
ATOM 1041 C C . THR A 1 134 ? -29.049 -2.060 22.880 1.00 94.00 134 THR A C 1
ATOM 1043 O O . THR A 1 134 ? -28.547 -1.407 23.791 1.00 94.00 134 THR A O 1
ATOM 1046 N N . ARG A 1 135 ? -30.323 -2.476 22.933 1.00 93.69 135 ARG A N 1
ATOM 1047 C CA . ARG A 1 135 ? -31.216 -2.158 24.064 1.00 93.69 135 ARG A CA 1
ATOM 1048 C C . ARG A 1 135 ? -30.753 -2.786 25.377 1.00 93.69 135 ARG A C 1
ATOM 1050 O O . ARG A 1 135 ? -30.891 -2.168 26.424 1.00 93.69 135 ARG A O 1
ATOM 1057 N N . THR A 1 136 ? -30.204 -4.000 25.332 1.00 94.62 136 THR A N 1
ATOM 1058 C CA . THR A 1 136 ? -29.754 -4.697 26.549 1.00 94.62 136 THR A CA 1
ATOM 1059 C C . THR A 1 136 ? -28.475 -4.077 27.120 1.00 94.62 136 THR A C 1
ATOM 1061 O O . THR A 1 136 ? -28.294 -4.062 28.334 1.00 94.62 136 THR A O 1
ATOM 1064 N N . LEU A 1 137 ? -27.599 -3.535 26.267 1.00 94.81 137 LEU A N 1
ATOM 1065 C CA . LEU A 1 137 ? -26.378 -2.836 26.690 1.00 94.81 137 LEU A CA 1
ATOM 1066 C C . LEU A 1 137 ? -26.641 -1.436 27.262 1.00 94.81 137 LEU A C 1
ATOM 1068 O O . LEU A 1 137 ? -25.823 -0.933 28.031 1.00 94.81 137 LEU A O 1
ATOM 1072 N N . LEU A 1 138 ? -27.763 -0.817 26.888 1.00 95.75 138 LEU A N 1
ATOM 1073 C CA . LEU A 1 138 ? -28.103 0.572 27.204 1.00 95.75 138 LEU A CA 1
ATOM 1074 C C . LEU A 1 138 ? -29.460 0.675 27.923 1.00 95.75 138 LEU A C 1
ATOM 1076 O O . LEU A 1 138 ? -30.358 1.369 27.441 1.00 95.75 138 LEU A O 1
ATOM 1080 N N . PRO A 1 139 ? -29.654 -0.008 29.069 1.00 94.81 139 PRO A N 1
ATOM 1081 C CA . PRO A 1 139 ? -30.941 -0.011 29.768 1.00 94.81 139 PRO A CA 1
ATOM 1082 C C . PRO A 1 139 ? -31.323 1.369 30.329 1.00 94.81 139 PRO A C 1
ATOM 1084 O O . PRO A 1 139 ? -32.469 1.583 30.714 1.00 94.81 139 PRO A O 1
ATOM 1087 N N . ASP A 1 140 ? -30.361 2.289 30.410 1.00 95.38 140 ASP A N 1
ATOM 1088 C CA . ASP A 1 140 ? -30.521 3.654 30.901 1.00 95.38 140 ASP A CA 1
ATOM 1089 C C . ASP A 1 140 ? -31.007 4.650 29.841 1.00 95.38 140 ASP A C 1
ATOM 1091 O O . ASP A 1 140 ? -31.324 5.786 30.191 1.00 95.38 140 ASP A O 1
ATOM 1095 N N . LEU A 1 141 ? -31.070 4.246 28.568 1.00 95.62 141 LEU A N 1
ATOM 1096 C CA . LEU A 1 141 ? -31.438 5.113 27.452 1.00 95.62 141 LEU A CA 1
ATOM 1097 C C . LEU A 1 141 ? -32.787 4.716 26.846 1.00 95.62 141 LEU A C 1
ATOM 1099 O O . LEU A 1 141 ? -33.137 3.540 26.729 1.00 95.62 141 LEU A O 1
ATOM 1103 N N . THR A 1 142 ? -33.551 5.717 26.415 1.00 95.75 142 THR A N 1
ATOM 1104 C CA . THR A 1 142 ? -34.764 5.506 25.614 1.00 95.75 142 THR A CA 1
ATOM 1105 C C . THR A 1 142 ? -34.421 5.057 24.189 1.00 95.75 142 THR A C 1
ATOM 1107 O O . THR A 1 142 ? -33.295 5.223 23.725 1.00 95.75 142 THR A O 1
ATOM 1110 N N . ALA A 1 143 ? -35.393 4.510 23.451 1.00 94.25 143 ALA A N 1
ATOM 1111 C CA . ALA A 1 143 ? -35.166 4.070 22.069 1.00 94.25 143 ALA A CA 1
ATOM 1112 C C . ALA A 1 143 ? -34.672 5.207 21.151 1.00 94.25 143 ALA A C 1
ATOM 1114 O O . ALA A 1 143 ? -33.778 4.987 20.336 1.00 94.25 143 ALA A O 1
ATOM 1115 N N . ASP A 1 144 ? -35.206 6.420 21.318 1.00 95.50 144 ASP A N 1
ATOM 1116 C CA . ASP A 1 144 ? -34.785 7.590 20.542 1.00 95.50 144 ASP A CA 1
ATOM 1117 C C . ASP A 1 144 ? -33.357 8.020 20.904 1.00 95.50 144 ASP A C 1
ATOM 1119 O O . ASP A 1 144 ? -32.561 8.348 20.028 1.00 95.50 144 ASP A O 1
ATOM 1123 N N . GLU A 1 145 ? -32.990 7.971 22.187 1.00 95.88 145 GLU A N 1
ATOM 1124 C CA . GLU A 1 145 ? -31.623 8.262 22.634 1.00 95.88 145 GLU A CA 1
ATOM 1125 C C . GLU A 1 145 ? -30.616 7.222 22.151 1.00 95.88 145 GLU A C 1
ATOM 1127 O O . GLU A 1 145 ? -29.514 7.588 21.756 1.00 95.88 145 GLU A O 1
ATOM 1132 N N . VAL A 1 146 ? -30.999 5.944 22.129 1.00 94.81 146 VAL A N 1
ATOM 1133 C CA . VAL A 1 146 ? -30.191 4.872 21.541 1.00 94.81 146 VAL A CA 1
ATOM 1134 C C . VAL A 1 146 ? -29.935 5.142 20.057 1.00 94.81 146 VAL A C 1
ATOM 1136 O O . VAL A 1 146 ? -28.790 5.059 19.617 1.00 94.81 146 VAL A O 1
ATOM 1139 N N . ASN A 1 147 ? -30.965 5.518 19.292 1.00 92.88 147 ASN A N 1
ATOM 1140 C CA . ASN A 1 147 ? -30.802 5.867 17.878 1.00 92.88 147 ASN A CA 1
ATOM 1141 C C . ASN A 1 147 ? -29.863 7.071 17.706 1.00 92.88 147 ASN A C 1
ATOM 1143 O O . ASN A 1 147 ? -28.904 6.993 16.939 1.00 92.88 147 ASN A O 1
ATOM 1147 N N . ASN A 1 148 ? -30.071 8.139 18.484 1.00 94.94 148 ASN A N 1
ATOM 1148 C CA . ASN A 1 148 ? -29.205 9.323 18.474 1.00 94.94 148 ASN A CA 1
ATOM 1149 C C . ASN A 1 148 ? -27.747 8.982 18.829 1.00 94.94 148 ASN A C 1
ATOM 1151 O O . ASN A 1 148 ? -26.816 9.551 18.257 1.00 94.94 148 ASN A O 1
ATOM 1155 N N . TYR A 1 149 ? -27.532 8.052 19.761 1.00 94.62 149 TYR A N 1
ATOM 1156 C CA . TYR A 1 149 ? -26.204 7.582 20.143 1.00 94.62 149 TYR A CA 1
ATOM 1157 C C . TYR A 1 149 ? -25.527 6.819 18.997 1.00 94.62 149 TYR A C 1
ATOM 1159 O O . TYR A 1 149 ? -24.395 7.139 18.629 1.00 94.62 149 TYR A O 1
ATOM 1167 N N . CYS A 1 150 ? -26.229 5.871 18.371 1.00 91.88 150 CYS A N 1
ATOM 1168 C CA . CYS A 1 150 ? -25.710 5.136 17.218 1.00 91.88 150 CYS A CA 1
ATOM 1169 C C . CYS A 1 150 ? -25.373 6.068 16.040 1.00 91.88 150 CYS A C 1
ATOM 1171 O O . CYS A 1 150 ? -24.309 5.926 15.437 1.00 91.88 150 CYS A O 1
ATOM 1173 N N . GLU A 1 151 ? -26.225 7.055 15.741 1.00 92.31 151 GLU A N 1
ATOM 1174 C CA . GLU A 1 151 ? -25.960 8.065 14.706 1.00 92.31 151 GLU A CA 1
ATOM 1175 C C . GLU A 1 151 ? -24.723 8.917 15.028 1.00 92.31 151 GLU A C 1
ATOM 1177 O O . GLU A 1 151 ? -23.891 9.172 14.150 1.00 92.31 151 GLU A O 1
ATOM 1182 N N . ALA A 1 152 ? -24.561 9.327 16.290 1.00 93.00 152 ALA A N 1
ATOM 1183 C CA . ALA A 1 152 ? -23.403 10.095 16.733 1.00 93.00 152 ALA A CA 1
ATOM 1184 C C . ALA A 1 152 ? -22.091 9.301 16.590 1.00 93.00 152 ALA A C 1
ATOM 1186 O O . ALA A 1 152 ? -21.118 9.833 16.048 1.00 93.00 152 ALA A O 1
ATOM 1187 N N . LEU A 1 153 ? -22.077 8.023 16.992 1.00 90.88 153 LEU A N 1
ATOM 1188 C CA . LEU A 1 153 ? -20.924 7.131 16.805 1.00 90.88 153 LEU A CA 1
ATOM 1189 C C . LEU A 1 153 ? -20.611 6.905 15.321 1.00 90.88 153 LEU A C 1
ATOM 1191 O O . LEU A 1 153 ? -19.454 6.994 14.905 1.00 90.88 153 LEU A O 1
ATOM 1195 N N . ALA A 1 154 ? -21.634 6.676 14.492 1.00 89.62 154 ALA A N 1
ATOM 1196 C CA . ALA A 1 154 ? -21.458 6.498 13.053 1.00 89.62 154 ALA A CA 1
ATOM 1197 C C . ALA A 1 154 ? -20.817 7.734 12.400 1.00 89.62 154 ALA A C 1
ATOM 1199 O O . ALA A 1 154 ? -19.866 7.601 11.622 1.00 89.62 154 ALA A O 1
ATOM 1200 N N . LYS A 1 155 ? -21.273 8.938 12.768 1.00 90.94 155 LYS A N 1
ATOM 1201 C CA . LYS A 1 155 ? -20.698 10.203 12.296 1.00 90.94 155 LYS A CA 1
ATOM 1202 C C . LYS A 1 155 ? -19.245 10.372 12.739 1.00 90.94 155 LYS A C 1
ATOM 1204 O O . LYS A 1 155 ? -18.387 10.708 11.924 1.00 90.94 155 LYS A O 1
ATOM 1209 N N . GLN A 1 156 ? -18.942 10.112 14.009 1.00 88.44 156 GLN A N 1
ATOM 1210 C CA . GLN A 1 156 ? -17.577 10.211 14.527 1.00 88.44 156 GLN A CA 1
ATOM 1211 C C . GLN A 1 156 ? -16.632 9.239 13.810 1.00 88.44 156 GLN A C 1
ATOM 1213 O O . GLN A 1 156 ? -15.522 9.615 13.422 1.00 88.44 156 GLN A O 1
ATOM 1218 N N . ARG A 1 157 ? -17.079 8.004 13.573 1.00 85.75 157 ARG A N 1
ATOM 1219 C CA . ARG A 1 157 ? -16.337 7.004 12.803 1.00 85.75 157 ARG A CA 1
ATOM 1220 C C . ARG A 1 157 ? -16.084 7.467 11.374 1.00 85.75 157 ARG A C 1
ATOM 1222 O O . ARG A 1 157 ? -14.963 7.330 10.881 1.00 85.75 157 ARG A O 1
ATOM 1229 N N . GLU A 1 158 ? -17.086 8.036 10.711 1.00 86.88 158 GLU A N 1
ATOM 1230 C CA . GLU A 1 158 ? -16.920 8.601 9.372 1.00 86.88 158 GLU A CA 1
ATOM 1231 C C . GLU A 1 158 ? -15.868 9.721 9.372 1.00 86.88 158 GLU A C 1
ATOM 1233 O O . GLU A 1 158 ? -14.984 9.742 8.517 1.00 86.88 158 GLU A O 1
ATOM 1238 N N . GLU A 1 159 ? -15.879 10.605 10.370 1.00 88.94 159 GLU A N 1
ATOM 1239 C CA . GLU A 1 159 ? -14.877 11.663 10.521 1.00 88.94 159 GLU A CA 1
ATOM 1240 C C . GLU A 1 159 ? -13.466 11.114 10.787 1.00 88.94 159 GLU A C 1
ATOM 1242 O O . GLU A 1 159 ? -12.482 11.635 10.255 1.00 88.94 159 GLU A O 1
ATOM 1247 N N . VAL A 1 160 ? -13.327 10.066 11.609 1.00 84.19 160 VAL A N 1
ATOM 1248 C CA . VAL A 1 160 ? -12.059 9.341 11.820 1.00 84.19 160 VAL A CA 1
ATOM 1249 C C . VAL A 1 160 ? -11.564 8.752 10.502 1.00 84.19 160 VAL A C 1
ATOM 1251 O O . VAL A 1 160 ? -10.407 8.960 10.126 1.00 84.19 160 VAL A O 1
ATOM 1254 N N . HIS A 1 161 ? -12.442 8.066 9.775 1.00 82.75 161 HIS A N 1
ATOM 1255 C CA . HIS A 1 161 ? -12.120 7.438 8.503 1.00 82.75 161 HIS A CA 1
ATOM 1256 C C . HIS A 1 161 ? -11.723 8.479 7.447 1.00 82.75 161 HIS A C 1
ATOM 1258 O O . HIS A 1 161 ? -10.690 8.330 6.795 1.00 82.75 161 HIS A O 1
ATOM 1264 N N . ARG A 1 162 ? -12.459 9.591 7.348 1.00 85.94 162 ARG A N 1
ATOM 1265 C CA . ARG A 1 162 ? -12.140 10.750 6.499 1.00 85.94 162 ARG A CA 1
ATOM 1266 C C . ARG A 1 162 ? -10.776 11.347 6.853 1.00 85.94 162 ARG A C 1
ATOM 1268 O O . ARG A 1 162 ? -9.945 11.582 5.976 1.00 85.94 162 ARG A O 1
ATOM 1275 N N . GLY A 1 163 ? -10.491 11.526 8.146 1.00 86.31 163 GLY A N 1
ATOM 1276 C CA . GLY A 1 163 ? -9.191 11.995 8.633 1.00 86.31 163 GLY A CA 1
ATOM 1277 C C . GLY A 1 163 ? -8.040 11.057 8.250 1.00 86.31 163 GLY A C 1
ATOM 1278 O O . GLY A 1 163 ? -6.994 11.509 7.776 1.00 86.31 163 GLY A O 1
ATOM 1279 N N . TYR A 1 164 ? -8.244 9.746 8.379 1.00 84.44 164 TYR A N 1
ATOM 1280 C CA . TYR A 1 164 ? -7.281 8.730 7.956 1.00 84.44 164 TYR A CA 1
ATOM 1281 C C . TYR A 1 164 ? -7.066 8.731 6.442 1.00 84.44 164 TYR A C 1
ATOM 1283 O O . TYR A 1 164 ? -5.920 8.798 5.989 1.00 84.44 164 TYR A O 1
ATOM 1291 N N . ARG A 1 165 ? -8.144 8.738 5.647 1.00 84.12 165 ARG A N 1
ATOM 1292 C CA . ARG A 1 165 ? -8.073 8.836 4.183 1.00 84.12 165 ARG A CA 1
ATOM 1293 C C . ARG A 1 165 ? -7.260 10.056 3.765 1.00 84.12 165 ARG A C 1
ATOM 1295 O O . ARG A 1 165 ? -6.280 9.928 3.025 1.00 84.12 165 ARG A O 1
ATOM 1302 N N . ALA A 1 166 ? -7.571 11.217 4.338 1.00 84.81 166 ALA A N 1
ATOM 1303 C CA . ALA A 1 166 ? -6.843 12.453 4.095 1.00 84.81 166 ALA A CA 1
ATOM 1304 C C . ALA A 1 166 ? -5.363 12.349 4.501 1.00 84.81 166 ALA A C 1
ATOM 1306 O O . ALA A 1 166 ? -4.486 12.787 3.746 1.00 84.81 166 ALA A O 1
ATOM 1307 N N . LYS A 1 167 ? -5.044 11.755 5.661 1.00 83.44 167 LYS A N 1
ATOM 1308 C CA . LYS A 1 167 ? -3.663 11.548 6.136 1.00 83.44 167 LYS A CA 1
ATOM 1309 C C . LYS A 1 167 ? -2.868 10.653 5.185 1.00 83.44 167 LYS A C 1
ATOM 1311 O O . LYS A 1 167 ? -1.738 11.003 4.858 1.00 83.44 167 LYS A O 1
ATOM 1316 N N . HIS A 1 168 ? -3.470 9.577 4.686 1.00 80.00 168 HIS A N 1
ATOM 1317 C CA . HIS A 1 168 ? -2.814 8.564 3.854 1.00 80.00 168 HIS A CA 1
ATOM 1318 C C . HIS A 1 168 ? -2.917 8.808 2.338 1.00 80.00 168 HIS A C 1
ATOM 1320 O O . HIS A 1 168 ? -2.404 8.010 1.551 1.00 80.00 168 HIS A O 1
ATOM 1326 N N . GLY A 1 169 ? -3.527 9.918 1.908 1.00 84.12 169 GLY A N 1
ATOM 1327 C CA . GLY A 1 169 ? -3.685 10.233 0.485 1.00 84.12 169 GLY A CA 1
ATOM 1328 C C . GLY A 1 169 ? -4.626 9.256 -0.222 1.00 84.12 169 GLY A C 1
ATOM 1329 O O . GLY A 1 169 ? -4.362 8.833 -1.348 1.00 84.12 169 GLY A O 1
ATOM 1330 N N . ILE A 1 170 ? -5.702 8.863 0.455 1.00 84.50 170 ILE A N 1
ATOM 1331 C CA . ILE A 1 170 ? -6.814 8.102 -0.107 1.00 84.50 170 ILE A CA 1
ATOM 1332 C C . ILE A 1 170 ? -7.899 9.131 -0.461 1.00 84.50 170 ILE A C 1
ATOM 1334 O O . ILE A 1 170 ? -8.279 9.915 0.405 1.00 84.50 170 ILE A O 1
ATOM 1338 N N . PRO A 1 171 ? -8.350 9.214 -1.723 1.00 86.88 171 PRO A N 1
ATOM 1339 C CA . PRO A 1 171 ? -9.407 10.149 -2.108 1.00 86.88 171 PRO A CA 1
ATOM 1340 C C . PRO A 1 171 ? -10.754 9.738 -1.506 1.00 86.88 171 PRO A C 1
ATOM 1342 O O . PRO A 1 171 ? -10.938 8.557 -1.213 1.00 86.88 171 PRO A O 1
ATOM 1345 N N . GLU A 1 172 ? -11.679 10.684 -1.348 1.00 88.94 172 GLU A N 1
ATOM 1346 C CA . GLU A 1 172 ? -13.095 10.396 -1.064 1.00 88.94 172 GLU A CA 1
ATOM 1347 C C . GLU A 1 172 ? -13.792 9.749 -2.270 1.00 88.94 172 GLU A C 1
ATOM 1349 O O . GLU A 1 172 ? -13.227 9.684 -3.364 1.00 88.94 172 GLU A O 1
ATOM 1354 N N . GLU A 1 173 ? -14.993 9.210 -2.062 1.00 85.50 173 GLU A N 1
ATOM 1355 C CA . GLU A 1 173 ? -15.762 8.540 -3.124 1.00 85.50 173 GLU A CA 1
ATOM 1356 C C . GLU A 1 173 ? -16.247 9.511 -4.206 1.00 85.50 173 GLU A C 1
ATOM 1358 O O . GLU A 1 173 ? -16.240 9.177 -5.388 1.00 85.50 173 GLU A O 1
ATOM 1363 N N . ASP A 1 174 ? -16.585 10.734 -3.809 1.00 90.12 174 ASP A N 1
ATOM 1364 C CA . ASP A 1 174 ? -17.011 11.846 -4.659 1.00 90.12 174 ASP A CA 1
ATOM 1365 C C . ASP A 1 174 ? -15.839 12.737 -5.117 1.00 90.12 174 ASP A C 1
ATOM 1367 O O . ASP A 1 174 ? -16.040 13.823 -5.665 1.00 90.12 174 ASP A O 1
ATOM 1371 N N . ALA A 1 175 ? -14.596 12.289 -4.908 1.00 91.31 175 ALA A N 1
ATOM 1372 C CA . ALA A 1 175 ? -13.422 13.095 -5.194 1.00 91.31 175 ALA A CA 1
ATOM 1373 C C . ALA A 1 175 ? -13.264 13.400 -6.693 1.00 91.31 175 ALA A C 1
ATOM 1375 O O . ALA A 1 175 ? -13.312 12.518 -7.554 1.00 91.31 175 ALA A O 1
ATOM 1376 N N . THR A 1 176 ? -12.954 14.656 -7.010 1.00 95.38 176 THR A N 1
ATOM 1377 C CA . THR A 1 176 ? -12.648 15.080 -8.380 1.00 95.38 176 THR A CA 1
ATOM 1378 C C . THR A 1 176 ? -11.346 14.436 -8.884 1.00 95.38 176 THR A C 1
ATOM 1380 O O . THR A 1 176 ? -10.471 14.075 -8.085 1.00 95.38 176 THR A O 1
ATOM 1383 N N . PRO A 1 177 ? -11.124 14.338 -10.211 1.00 93.62 177 PRO A N 1
ATOM 1384 C CA . PRO A 1 177 ? -9.867 13.821 -10.761 1.00 93.62 177 PRO A CA 1
ATOM 1385 C C . PRO A 1 177 ? -8.613 14.533 -10.224 1.00 93.62 177 PRO A C 1
ATOM 1387 O O . PRO A 1 177 ? -7.576 13.900 -10.006 1.00 93.62 177 PRO A O 1
ATOM 1390 N N . GLU A 1 178 ? -8.705 15.837 -9.954 1.00 94.31 178 GLU A N 1
ATOM 1391 C CA . GLU A 1 178 ? -7.617 16.622 -9.364 1.00 94.31 178 GLU A CA 1
ATOM 1392 C C . GLU A 1 178 ? -7.355 16.253 -7.899 1.00 94.31 178 GLU A C 1
ATOM 1394 O O . GLU A 1 178 ? -6.197 16.112 -7.495 1.00 94.31 178 GLU A O 1
ATOM 1399 N N . GLN A 1 179 ? -8.407 16.027 -7.107 1.00 92.06 179 GLN A N 1
ATOM 1400 C CA . GLN A 1 179 ? -8.283 15.551 -5.727 1.00 92.06 179 GLN A CA 1
ATOM 1401 C C . GLN A 1 179 ? -7.685 14.141 -5.684 1.00 92.06 179 GLN A C 1
ATOM 1403 O O . GLN A 1 179 ? -6.763 13.890 -4.906 1.00 92.06 179 GLN A O 1
ATOM 1408 N N . ILE A 1 180 ? -8.120 13.245 -6.577 1.00 89.88 180 ILE A N 1
ATOM 1409 C CA . ILE A 1 180 ? -7.531 11.909 -6.738 1.00 89.88 180 ILE A CA 1
ATOM 1410 C C . ILE A 1 180 ? -6.039 12.020 -7.067 1.00 89.88 180 ILE A C 1
ATOM 1412 O O . ILE A 1 180 ? -5.216 11.334 -6.454 1.00 89.88 180 ILE A O 1
ATOM 1416 N N . ARG A 1 181 ? -5.664 12.912 -7.993 1.00 92.75 181 ARG A N 1
ATOM 1417 C CA . ARG A 1 181 ? -4.262 13.175 -8.340 1.00 92.75 181 ARG A CA 1
ATOM 1418 C C . ARG A 1 181 ? -3.465 13.677 -7.132 1.00 92.75 181 ARG A C 1
ATOM 1420 O O . ARG A 1 181 ? -2.398 13.131 -6.854 1.00 92.75 181 ARG A O 1
ATOM 1427 N N . LYS A 1 182 ? -3.984 14.648 -6.375 1.00 94.12 182 LYS A N 1
ATOM 1428 C CA . LYS A 1 182 ? -3.342 15.184 -5.160 1.00 94.12 182 LYS A CA 1
ATOM 1429 C C . LYS A 1 182 ? -3.158 14.110 -4.082 1.00 94.12 182 LYS A C 1
ATOM 1431 O O . LYS A 1 182 ? -2.082 14.002 -3.494 1.00 94.12 182 LYS A O 1
ATOM 1436 N N . CYS A 1 183 ? -4.165 13.266 -3.873 1.00 90.75 183 CYS A N 1
ATOM 1437 C CA . CYS A 1 183 ? -4.098 12.117 -2.973 1.00 90.75 183 CYS A CA 1
ATOM 1438 C C . CYS A 1 183 ? -3.013 11.115 -3.403 1.00 90.75 183 CYS A C 1
ATOM 1440 O O . CYS A 1 183 ? -2.178 10.720 -2.585 1.00 90.75 183 CYS A O 1
ATOM 1442 N N . ARG A 1 184 ? -2.932 10.784 -4.701 1.00 89.00 184 ARG A N 1
ATOM 1443 C CA . ARG A 1 184 ? -1.855 9.938 -5.247 1.00 89.00 184 ARG A CA 1
ATOM 1444 C C . ARG A 1 184 ? -0.468 10.537 -5.011 1.00 89.00 184 ARG A C 1
ATOM 1446 O O . ARG A 1 184 ? 0.423 9.808 -4.578 1.00 89.00 184 ARG A O 1
ATOM 1453 N N . LEU A 1 185 ? -0.287 11.840 -5.245 1.00 93.75 185 LEU A N 1
ATOM 1454 C CA . LEU A 1 185 ? 0.983 12.532 -4.992 1.00 93.75 185 LEU A CA 1
ATOM 1455 C C . LEU A 1 185 ? 1.376 12.460 -3.516 1.00 93.75 185 LEU A C 1
ATOM 1457 O O . LEU A 1 185 ? 2.493 12.049 -3.209 1.00 93.75 185 LEU A O 1
ATOM 1461 N N . LYS A 1 186 ? 0.446 12.757 -2.600 1.00 91.50 186 LYS A N 1
ATOM 1462 C CA . LYS A 1 186 ? 0.680 12.645 -1.154 1.00 91.50 186 LYS A CA 1
ATOM 1463 C C . LYS A 1 186 ? 1.080 11.225 -0.750 1.00 91.50 186 LYS A C 1
ATOM 1465 O O . LYS A 1 186 ? 2.039 11.042 -0.006 1.00 91.50 186 LYS A O 1
ATOM 1470 N N . ARG A 1 187 ? 0.399 10.209 -1.285 1.00 89.12 187 ARG A N 1
ATOM 1471 C CA . ARG A 1 187 ? 0.722 8.797 -1.033 1.00 89.12 187 ARG A CA 1
ATOM 1472 C C . ARG A 1 187 ? 2.127 8.431 -1.514 1.00 89.12 187 ARG A C 1
ATOM 1474 O O . ARG A 1 187 ? 2.837 7.708 -0.820 1.00 89.12 187 ARG A O 1
ATOM 1481 N N . ILE A 1 188 ? 2.538 8.930 -2.680 1.00 88.69 188 ILE A N 1
ATOM 1482 C CA . ILE A 1 188 ? 3.901 8.755 -3.198 1.00 88.69 188 ILE A CA 1
ATOM 1483 C C . ILE A 1 188 ? 4.910 9.457 -2.281 1.00 88.69 188 ILE A C 1
ATOM 1485 O O . ILE A 1 188 ? 5.909 8.847 -1.909 1.00 88.69 188 ILE A O 1
ATOM 1489 N N . MET A 1 189 ? 4.641 10.697 -1.864 1.00 93.50 189 MET A N 1
ATOM 1490 C CA . MET A 1 189 ? 5.518 11.427 -0.943 1.00 93.50 189 MET A CA 1
ATOM 1491 C C . MET A 1 189 ? 5.728 10.665 0.366 1.00 93.50 189 MET A C 1
ATOM 1493 O O . MET A 1 189 ? 6.870 10.463 0.764 1.00 93.50 189 MET A O 1
ATOM 1497 N N . LEU A 1 190 ? 4.651 10.164 0.980 1.00 87.75 190 LEU A N 1
ATOM 1498 C CA . LEU A 1 190 ? 4.721 9.360 2.203 1.00 87.75 190 LEU A CA 1
ATOM 1499 C C . LEU A 1 190 ? 5.492 8.051 1.994 1.00 87.75 190 LEU A C 1
ATOM 1501 O O . LEU A 1 190 ? 6.353 7.710 2.796 1.00 87.75 190 LEU A O 1
ATOM 1505 N N . ARG A 1 191 ? 5.214 7.327 0.902 1.00 84.88 191 ARG A N 1
ATOM 1506 C CA . ARG A 1 191 ? 5.855 6.036 0.605 1.00 84.88 191 ARG A CA 1
ATOM 1507 C C . ARG A 1 191 ? 7.368 6.158 0.421 1.00 84.88 191 ARG A C 1
ATOM 1509 O O . ARG A 1 191 ? 8.096 5.259 0.829 1.00 84.88 191 ARG A O 1
ATOM 1516 N N . TYR A 1 192 ? 7.817 7.218 -0.244 1.00 85.94 192 TYR A N 1
ATOM 1517 C CA . TYR A 1 192 ? 9.218 7.407 -0.628 1.00 85.94 192 TYR A CA 1
ATOM 1518 C C . TYR A 1 192 ? 9.960 8.422 0.255 1.00 85.94 192 TYR A C 1
ATOM 1520 O O . TYR A 1 192 ? 11.116 8.725 -0.031 1.00 85.94 192 TYR A O 1
ATOM 1528 N N . GLY A 1 193 ? 9.316 8.964 1.296 1.00 91.69 193 GLY A N 1
ATOM 1529 C CA . GLY A 1 193 ? 9.900 9.995 2.159 1.00 91.69 193 GLY A CA 1
ATOM 1530 C C . GLY A 1 193 ? 10.294 11.263 1.394 1.00 91.69 193 GLY A C 1
ATOM 1531 O O . GLY A 1 193 ? 11.349 11.835 1.650 1.00 91.69 193 GLY A O 1
ATOM 1532 N N . LEU A 1 194 ? 9.499 11.670 0.399 1.00 92.88 194 LEU A N 1
ATOM 1533 C CA . LEU A 1 194 ? 9.813 12.830 -0.440 1.00 92.88 194 LEU A CA 1
ATOM 1534 C C . LEU A 1 194 ? 9.264 14.109 0.177 1.00 92.88 194 LEU A C 1
ATOM 1536 O O . LEU A 1 194 ? 8.068 14.220 0.433 1.00 92.88 194 LEU A O 1
ATOM 1540 N N . GLU A 1 195 ? 10.123 15.113 0.294 1.00 94.75 195 GLU A N 1
ATOM 1541 C CA . GLU A 1 195 ? 9.734 16.443 0.769 1.00 94.75 195 GLU A CA 1
ATOM 1542 C C . GLU A 1 195 ? 9.099 17.297 -0.339 1.00 94.75 195 GLU A C 1
ATOM 1544 O O . GLU A 1 195 ? 8.275 18.167 -0.073 1.00 94.75 195 GLU A O 1
ATOM 1549 N N . LYS A 1 196 ? 9.478 17.066 -1.606 1.00 96.25 196 LYS A N 1
ATOM 1550 C CA . LYS A 1 196 ? 9.098 17.928 -2.737 1.00 96.25 196 LYS A CA 1
ATOM 1551 C C . LYS A 1 196 ? 8.073 17.252 -3.641 1.00 96.25 196 LYS A C 1
ATOM 1553 O O . LYS A 1 196 ? 8.372 16.241 -4.277 1.00 96.25 196 LYS A O 1
ATOM 1558 N N . GLU A 1 197 ? 6.920 17.894 -3.824 1.00 95.50 197 GLU A N 1
ATOM 1559 C CA . GLU A 1 197 ? 5.838 17.417 -4.701 1.00 95.50 197 GLU A CA 1
ATOM 1560 C C . GLU A 1 197 ? 6.313 17.149 -6.138 1.00 95.50 197 GLU A C 1
ATOM 1562 O O . GLU A 1 197 ? 5.977 16.123 -6.721 1.00 95.50 197 GLU A O 1
ATOM 1567 N N . ARG A 1 198 ? 7.213 17.982 -6.681 1.00 95.00 198 ARG A N 1
ATOM 1568 C CA . ARG A 1 198 ? 7.809 17.774 -8.016 1.00 95.00 198 ARG A CA 1
ATOM 1569 C C . ARG A 1 198 ? 8.493 16.408 -8.171 1.00 95.00 198 ARG A C 1
ATOM 1571 O O . ARG A 1 198 ? 8.510 15.848 -9.266 1.00 95.00 198 ARG A O 1
ATOM 1578 N N . GLN A 1 199 ? 9.097 15.866 -7.110 1.00 92.38 199 GLN A N 1
ATOM 1579 C CA . GLN A 1 199 ? 9.694 14.527 -7.156 1.00 92.38 199 GLN A CA 1
ATOM 1580 C C . GLN A 1 199 ? 8.606 13.451 -7.215 1.00 92.38 199 GLN A C 1
ATOM 1582 O O . GLN A 1 199 ? 8.726 12.522 -8.015 1.00 92.38 199 GLN A O 1
ATOM 1587 N N . ALA A 1 200 ? 7.533 13.618 -6.439 1.00 93.44 200 ALA A N 1
ATOM 1588 C CA . ALA A 1 200 ? 6.377 12.730 -6.468 1.00 93.44 200 ALA A CA 1
ATOM 1589 C C . ALA A 1 200 ? 5.647 12.774 -7.817 1.00 93.44 200 ALA A C 1
ATOM 1591 O O . ALA A 1 200 ? 5.269 11.726 -8.329 1.00 93.44 200 ALA A O 1
ATOM 1592 N N . GLU A 1 201 ? 5.540 13.941 -8.458 1.00 94.50 201 GLU A N 1
ATOM 1593 C CA . GLU A 1 201 ? 4.983 14.061 -9.810 1.00 94.50 201 GLU A CA 1
ATOM 1594 C C . GLU A 1 201 ? 5.777 13.264 -10.845 1.00 94.50 201 GLU A C 1
ATOM 1596 O O . GLU A 1 201 ? 5.194 12.687 -11.760 1.00 94.50 201 GLU A O 1
ATOM 1601 N N . ASN A 1 202 ? 7.105 13.223 -10.724 1.00 91.19 202 ASN A N 1
ATOM 1602 C CA . ASN A 1 202 ? 7.931 12.439 -11.639 1.00 91.19 202 ASN A CA 1
ATOM 1603 C C . ASN A 1 202 ? 7.691 10.935 -11.467 1.00 91.19 202 ASN A C 1
ATOM 1605 O O . ASN A 1 202 ? 7.667 10.223 -12.467 1.00 91.19 202 ASN A O 1
ATOM 1609 N N . ILE A 1 203 ? 7.497 10.468 -10.230 1.00 90.62 203 ILE A N 1
ATOM 1610 C CA . ILE A 1 203 ? 7.150 9.068 -9.943 1.00 90.62 203 ILE A CA 1
ATOM 1611 C C . ILE A 1 203 ? 5.728 8.767 -10.424 1.00 90.62 203 ILE A C 1
ATOM 1613 O O . ILE A 1 203 ? 5.524 7.765 -11.096 1.00 90.62 203 ILE A O 1
ATOM 1617 N N . LEU A 1 204 ? 4.759 9.654 -10.180 1.00 91.31 204 LEU A N 1
ATOM 1618 C CA . LEU A 1 204 ? 3.387 9.471 -10.656 1.00 91.31 204 LEU A CA 1
ATOM 1619 C C . LEU A 1 204 ? 3.337 9.364 -12.185 1.00 91.31 204 LEU A C 1
ATOM 1621 O O . LEU A 1 204 ? 2.751 8.429 -12.720 1.00 91.31 204 LEU A O 1
ATOM 1625 N N . LYS A 1 205 ? 4.030 10.264 -12.894 1.00 92.00 205 LYS A N 1
ATOM 1626 C CA . LYS A 1 205 ? 4.168 10.200 -14.359 1.00 92.00 205 LYS A CA 1
ATOM 1627 C C . LYS A 1 205 ? 4.809 8.890 -14.811 1.00 92.00 205 LYS A C 1
ATOM 1629 O O . LYS A 1 205 ? 4.488 8.393 -15.883 1.00 92.00 205 LYS A O 1
ATOM 1634 N N . GLN A 1 206 ? 5.740 8.347 -14.033 1.00 90.00 206 GLN A N 1
ATOM 1635 C CA . GLN A 1 206 ? 6.370 7.065 -14.324 1.00 90.00 206 GLN A CA 1
ATOM 1636 C C . GLN A 1 206 ? 5.380 5.902 -14.150 1.00 90.00 206 GLN A C 1
ATOM 1638 O O . GLN A 1 206 ? 5.282 5.072 -15.051 1.00 90.00 206 GLN A O 1
ATOM 1643 N N . GLU A 1 207 ? 4.615 5.877 -13.051 1.00 89.38 207 GLU A N 1
ATOM 1644 C CA . GLU A 1 207 ? 3.555 4.888 -12.800 1.00 89.38 207 GLU A CA 1
ATOM 1645 C C . GLU A 1 207 ? 2.484 4.921 -13.904 1.00 89.38 207 GLU A C 1
ATOM 1647 O O . GLU A 1 207 ? 2.124 3.876 -14.440 1.00 89.38 207 GLU A O 1
ATOM 1652 N N . GLU A 1 208 ? 2.025 6.110 -14.307 1.00 91.38 208 GLU A N 1
ATOM 1653 C CA . GLU A 1 208 ? 1.038 6.293 -15.383 1.00 91.38 208 GLU A CA 1
ATOM 1654 C C . GLU A 1 208 ? 1.550 5.781 -16.732 1.00 91.38 208 GLU A C 1
ATOM 1656 O O . GLU A 1 208 ? 0.844 5.077 -17.455 1.00 91.38 208 GLU A O 1
ATOM 1661 N N . VAL A 1 209 ? 2.802 6.103 -17.067 1.00 93.88 209 VAL A N 1
ATOM 1662 C CA . VAL A 1 209 ? 3.419 5.665 -18.322 1.00 93.88 209 VAL A CA 1
ATOM 1663 C C . VAL A 1 209 ? 3.554 4.149 -18.368 1.00 93.88 209 VAL A C 1
ATOM 1665 O O . VAL A 1 209 ? 3.297 3.567 -19.422 1.00 93.88 209 VAL A O 1
ATOM 1668 N N . VAL A 1 210 ? 3.920 3.515 -17.249 1.00 91.44 210 VAL A N 1
ATOM 1669 C CA . VAL A 1 210 ? 4.005 2.054 -17.171 1.00 91.44 210 VAL A CA 1
ATOM 1670 C C . VAL A 1 210 ? 2.628 1.408 -17.231 1.00 91.44 210 VAL A C 1
ATOM 1672 O O . VAL A 1 210 ? 2.446 0.468 -17.998 1.00 91.44 210 VAL A O 1
ATOM 1675 N N . ALA A 1 211 ? 1.639 1.934 -16.507 1.00 89.19 211 ALA A N 1
ATOM 1676 C CA . ALA A 1 211 ? 0.266 1.428 -16.545 1.00 89.19 211 ALA A CA 1
ATOM 1677 C C . ALA A 1 211 ? -0.357 1.474 -17.956 1.00 89.19 211 ALA A C 1
ATOM 1679 O O . ALA A 1 211 ? -1.257 0.693 -18.261 1.00 89.19 211 ALA A O 1
ATOM 1680 N N . ALA A 1 212 ? 0.146 2.347 -18.831 1.00 94.19 212 ALA A N 1
ATOM 1681 C CA . ALA A 1 212 ? -0.279 2.467 -20.222 1.00 94.19 212 ALA A CA 1
ATOM 1682 C C . ALA A 1 212 ? 0.501 1.577 -21.220 1.00 94.19 212 ALA A C 1
ATOM 1684 O O . ALA A 1 212 ? 0.303 1.728 -22.427 1.00 94.19 212 ALA A O 1
ATOM 1685 N N . ILE A 1 213 ? 1.438 0.726 -20.778 1.00 95.06 213 ILE A N 1
ATOM 1686 C CA . ILE A 1 213 ? 2.199 -0.192 -21.656 1.00 95.06 213 ILE A CA 1
ATOM 1687 C C . ILE A 1 213 ? 1.376 -1.444 -21.945 1.00 95.06 213 ILE A C 1
ATOM 1689 O O . ILE A 1 213 ? 0.926 -2.086 -21.009 1.00 95.06 213 ILE A O 1
ATOM 1693 N N . ASP A 1 214 ? 1.245 -1.862 -23.197 1.00 94.69 214 ASP A N 1
ATOM 1694 C CA . ASP A 1 214 ? 0.505 -3.082 -23.519 1.00 94.69 214 ASP A CA 1
ATOM 1695 C C . ASP A 1 214 ? 1.167 -4.353 -22.934 1.00 94.69 214 ASP A C 1
ATOM 1697 O O . ASP A 1 214 ? 2.341 -4.654 -23.177 1.00 94.69 214 ASP A O 1
ATOM 1701 N N . THR A 1 215 ? 0.413 -5.104 -22.128 1.00 91.62 215 THR A N 1
ATOM 1702 C CA . THR A 1 215 ? 0.835 -6.395 -21.568 1.00 91.62 215 THR A CA 1
ATOM 1703 C C . THR A 1 215 ? 0.437 -7.573 -22.438 1.00 91.62 215 THR A C 1
ATOM 1705 O O . THR A 1 215 ? 0.864 -8.672 -22.123 1.00 91.62 215 THR A O 1
ATOM 1708 N N . ALA A 1 216 ? -0.308 -7.394 -23.528 1.00 94.75 216 ALA A N 1
ATOM 1709 C CA . ALA A 1 216 ? -0.665 -8.469 -24.455 1.00 94.75 216 ALA A CA 1
ATOM 1710 C C . ALA A 1 216 ? 0.411 -8.737 -25.525 1.00 94.75 216 ALA A C 1
ATOM 1712 O O . ALA A 1 216 ? 0.267 -9.659 -26.325 1.00 94.75 216 ALA A O 1
ATOM 1713 N N . VAL A 1 217 ? 1.502 -7.963 -25.530 1.00 95.88 217 VAL A N 1
ATOM 1714 C CA . VAL A 1 217 ? 2.609 -8.113 -26.485 1.00 95.88 217 VAL A CA 1
ATOM 1715 C C . VAL A 1 217 ? 3.215 -9.521 -26.407 1.00 95.88 217 VAL A C 1
ATOM 1717 O O . VAL A 1 217 ? 3.572 -10.002 -25.327 1.00 95.88 217 VAL A O 1
ATOM 1720 N N . ASP A 1 218 ? 3.359 -10.167 -27.563 1.00 95.56 218 ASP A N 1
ATOM 1721 C CA . ASP A 1 218 ? 4.080 -11.433 -27.711 1.00 95.56 218 ASP A CA 1
ATOM 1722 C C . ASP A 1 218 ? 5.575 -11.219 -27.445 1.00 95.56 218 ASP A C 1
ATOM 1724 O O . ASP A 1 218 ? 6.223 -10.418 -28.118 1.00 95.56 218 ASP A O 1
ATOM 1728 N N . LEU A 1 219 ? 6.125 -11.932 -26.462 1.00 95.56 219 LEU A N 1
ATOM 1729 C CA . LEU A 1 219 ? 7.519 -11.797 -26.021 1.00 95.56 219 LEU A CA 1
ATOM 1730 C C . LEU A 1 219 ? 8.464 -12.815 -26.670 1.00 95.56 219 LEU A C 1
ATOM 1732 O O . LEU A 1 219 ? 9.635 -12.896 -26.289 1.00 95.56 219 LEU A O 1
ATOM 1736 N N . THR A 1 220 ? 7.978 -13.571 -27.657 1.00 94.88 220 THR A N 1
ATOM 1737 C CA . THR A 1 220 ? 8.808 -14.478 -28.449 1.00 94.88 220 THR A CA 1
ATOM 1738 C C . THR A 1 220 ? 9.939 -13.691 -29.123 1.00 94.88 220 THR A C 1
ATOM 1740 O O . THR A 1 220 ? 9.659 -12.696 -29.799 1.00 94.88 220 THR A O 1
ATOM 1743 N N . PRO A 1 221 ? 11.215 -14.090 -28.950 1.00 94.56 221 PRO A N 1
ATOM 1744 C CA . PRO A 1 221 ? 12.333 -13.418 -29.601 1.00 94.56 221 PRO A CA 1
ATOM 1745 C C . PRO A 1 221 ? 12.140 -13.328 -31.119 1.00 94.56 221 PRO A C 1
ATOM 1747 O O . PRO A 1 221 ? 11.738 -14.296 -31.767 1.00 94.56 221 PRO A O 1
ATOM 1750 N N . ARG A 1 222 ? 12.439 -12.161 -31.689 1.00 92.56 222 ARG A N 1
ATOM 1751 C CA . ARG A 1 222 ? 12.314 -11.860 -33.117 1.00 92.56 222 ARG A CA 1
ATOM 1752 C C . ARG A 1 222 ? 13.699 -11.680 -33.719 1.00 92.56 222 ARG A C 1
ATOM 1754 O O . ARG A 1 222 ? 14.562 -11.022 -33.143 1.00 92.56 222 ARG A O 1
ATOM 1761 N N . VAL A 1 223 ? 13.915 -12.235 -34.907 1.00 87.75 223 VAL A N 1
ATOM 1762 C CA . VAL A 1 223 ? 15.179 -12.048 -35.628 1.00 87.75 223 VAL A CA 1
ATOM 1763 C C . VAL A 1 223 ? 15.236 -10.608 -36.145 1.00 87.75 223 VAL A C 1
ATOM 1765 O O . VAL A 1 223 ? 14.425 -10.219 -36.981 1.00 87.75 223 VAL A O 1
ATOM 1768 N N . ARG A 1 224 ? 16.186 -9.812 -35.640 1.00 90.69 224 ARG A N 1
ATOM 1769 C CA . ARG A 1 224 ? 16.429 -8.424 -36.070 1.00 90.69 224 ARG A CA 1
ATOM 1770 C C . ARG A 1 224 ? 17.909 -8.235 -36.431 1.00 90.69 224 ARG A C 1
ATOM 1772 O O . ARG A 1 224 ? 18.675 -7.718 -35.619 1.00 90.69 224 ARG A O 1
ATOM 1779 N N . PRO A 1 225 ? 18.338 -8.671 -37.626 1.00 84.38 225 PRO A N 1
ATOM 1780 C CA . PRO A 1 225 ? 19.758 -8.726 -37.973 1.00 84.38 225 PRO A CA 1
ATOM 1781 C C . PRO A 1 225 ? 20.416 -7.338 -38.001 1.00 84.38 225 PRO A C 1
ATOM 1783 O O . PRO A 1 225 ? 21.592 -7.214 -37.672 1.00 84.38 225 PRO A O 1
ATOM 1786 N N . ASP A 1 226 ? 19.645 -6.291 -38.301 1.00 91.44 226 ASP A N 1
ATOM 1787 C CA . ASP A 1 226 ? 20.150 -4.919 -38.420 1.00 91.44 226 ASP A CA 1
ATOM 1788 C C . ASP A 1 226 ? 20.204 -4.161 -37.083 1.00 91.44 226 ASP A C 1
ATOM 1790 O O . ASP A 1 226 ? 20.685 -3.030 -37.021 1.00 91.44 226 ASP A O 1
ATOM 1794 N N . THR A 1 227 ? 19.695 -4.747 -35.991 1.00 93.88 227 THR A N 1
ATOM 1795 C CA . THR A 1 227 ? 19.666 -4.099 -34.672 1.00 93.88 227 THR A CA 1
ATOM 1796 C C . THR A 1 227 ? 20.745 -4.691 -33.771 1.00 93.88 227 THR A C 1
ATOM 1798 O O . THR A 1 227 ? 20.602 -5.789 -33.231 1.00 93.88 227 THR A O 1
ATOM 1801 N N . VAL A 1 228 ? 21.834 -3.944 -33.591 1.00 95.62 228 VAL A N 1
ATOM 1802 C CA . VAL A 1 228 ? 23.010 -4.364 -32.818 1.00 95.62 228 VAL A CA 1
ATOM 1803 C C . VAL A 1 228 ? 23.170 -3.487 -31.581 1.00 95.62 228 VAL A C 1
ATOM 1805 O O . VAL A 1 228 ? 22.969 -2.275 -31.631 1.00 95.62 228 VAL A O 1
ATOM 1808 N N . ARG A 1 229 ? 23.553 -4.104 -30.463 1.00 95.19 229 ARG A N 1
ATOM 1809 C CA . ARG A 1 229 ? 23.886 -3.433 -29.209 1.00 95.19 229 ARG A CA 1
ATOM 1810 C C . ARG A 1 229 ? 25.194 -2.645 -29.349 1.00 95.19 229 ARG A C 1
ATOM 1812 O O . ARG A 1 229 ? 26.261 -3.231 -29.530 1.00 95.19 229 ARG A O 1
ATOM 1819 N N . ASP A 1 230 ? 25.134 -1.325 -29.190 1.00 94.62 230 ASP A N 1
ATOM 1820 C CA . ASP A 1 230 ? 26.299 -0.443 -29.292 1.00 94.62 230 ASP A CA 1
ATOM 1821 C C . ASP A 1 230 ? 27.040 -0.344 -27.945 1.00 94.62 230 ASP A C 1
ATOM 1823 O O . ASP A 1 230 ? 26.839 0.558 -27.115 1.00 94.62 230 ASP A O 1
ATOM 1827 N N . TYR A 1 231 ? 27.913 -1.321 -27.697 1.00 93.25 231 TYR A N 1
ATOM 1828 C CA . TYR A 1 231 ? 28.750 -1.345 -26.496 1.00 93.25 231 TYR A CA 1
ATOM 1829 C C . TYR A 1 231 ? 29.736 -0.173 -26.418 1.00 93.25 231 TYR A C 1
ATOM 1831 O O . TYR A 1 231 ? 30.119 0.206 -25.310 1.00 93.25 231 TYR A O 1
ATOM 1839 N N . GLY A 1 232 ? 30.125 0.418 -27.553 1.00 94.75 232 GLY A N 1
ATOM 1840 C CA . GLY A 1 232 ? 31.025 1.571 -27.586 1.00 94.75 232 GLY A CA 1
ATOM 1841 C C . GLY A 1 232 ? 30.354 2.832 -27.046 1.00 94.75 232 GLY A C 1
ATOM 1842 O O . GLY A 1 232 ? 30.948 3.565 -26.256 1.00 94.75 232 GLY A O 1
ATOM 1843 N N . LYS A 1 233 ? 29.089 3.052 -27.410 1.00 95.00 233 LYS A N 1
ATOM 1844 C CA . LYS A 1 233 ? 28.332 4.249 -27.032 1.00 95.00 233 LYS A CA 1
ATOM 1845 C C . LYS A 1 233 ? 27.814 4.231 -25.596 1.00 95.00 233 LYS A C 1
ATOM 1847 O O . LYS A 1 233 ? 27.891 5.249 -24.912 1.00 95.00 233 LYS A O 1
ATOM 1852 N N . TYR A 1 234 ? 27.264 3.105 -25.134 1.00 93.25 234 TYR A N 1
ATOM 1853 C CA . TYR A 1 234 ? 26.609 3.031 -23.815 1.00 93.25 234 TYR A CA 1
ATOM 1854 C C . TYR A 1 234 ? 27.384 2.231 -22.762 1.00 93.25 234 TYR A C 1
ATOM 1856 O O . TYR A 1 234 ? 26.997 2.233 -21.592 1.00 93.25 234 TYR A O 1
ATOM 1864 N N . GLY A 1 235 ? 28.489 1.583 -23.143 1.00 92.62 235 GLY A N 1
ATOM 1865 C CA . GLY A 1 235 ? 29.261 0.719 -22.253 1.00 92.62 235 GLY A CA 1
ATOM 1866 C C . GLY A 1 235 ? 28.503 -0.548 -21.850 1.00 92.62 235 GLY A C 1
ATOM 1867 O O . GLY A 1 235 ? 27.410 -0.818 -22.336 1.00 92.62 235 GLY A O 1
ATOM 1868 N N . LEU A 1 236 ? 29.095 -1.341 -20.956 1.00 92.44 236 LEU A N 1
ATOM 1869 C CA . LEU A 1 236 ? 28.470 -2.544 -20.392 1.00 92.44 236 LEU A CA 1
ATOM 1870 C C . LEU A 1 236 ? 27.557 -2.206 -19.212 1.00 92.44 236 LEU A C 1
ATOM 1872 O O . LEU A 1 236 ? 27.842 -1.280 -18.445 1.00 92.44 236 LEU A O 1
ATOM 1876 N N . LEU A 1 237 ? 26.539 -3.040 -18.987 1.00 93.56 237 LEU A N 1
ATOM 1877 C CA . LEU A 1 237 ? 25.752 -2.995 -17.757 1.00 93.56 237 LEU A CA 1
ATOM 1878 C C . LEU A 1 237 ? 26.661 -3.229 -16.533 1.00 93.56 237 LEU A C 1
ATOM 1880 O O . LEU A 1 237 ? 27.350 -4.249 -16.434 1.00 93.56 237 LEU A O 1
ATOM 1884 N N . ARG A 1 238 ? 26.694 -2.266 -15.602 1.00 91.00 238 ARG A N 1
ATOM 1885 C CA . ARG A 1 238 ? 27.632 -2.275 -14.458 1.00 91.00 238 ARG A CA 1
ATOM 1886 C C . ARG A 1 238 ? 27.061 -2.909 -13.188 1.00 91.00 238 ARG A C 1
ATOM 1888 O O . ARG A 1 238 ? 27.827 -3.381 -12.348 1.00 91.00 238 ARG A O 1
ATOM 1895 N N . ARG A 1 239 ? 25.738 -2.897 -13.032 1.00 94.25 239 ARG A N 1
ATOM 1896 C CA . ARG A 1 239 ? 25.027 -3.399 -11.846 1.00 94.25 239 ARG A CA 1
ATOM 1897 C C . ARG A 1 239 ? 24.531 -4.825 -12.070 1.00 94.25 239 ARG A C 1
ATOM 1899 O O . ARG A 1 239 ? 24.549 -5.318 -13.196 1.00 94.25 239 ARG A O 1
ATOM 1906 N N . SER A 1 240 ? 24.128 -5.476 -10.982 1.00 94.31 240 SER A N 1
ATOM 1907 C CA . SER A 1 240 ? 23.559 -6.819 -11.046 1.00 94.31 240 SER A CA 1
ATOM 1908 C C . SER A 1 240 ? 22.157 -6.805 -11.668 1.00 94.31 240 SER A C 1
ATOM 1910 O O . SER A 1 240 ? 21.380 -5.876 -11.453 1.00 94.31 240 SER A O 1
ATOM 1912 N N . VAL A 1 241 ? 21.846 -7.854 -12.425 1.00 93.75 241 VAL A N 1
ATOM 1913 C CA . VAL A 1 241 ? 20.518 -8.214 -12.944 1.00 93.75 241 VAL A CA 1
ATOM 1914 C C . VAL A 1 241 ? 19.789 -9.215 -12.038 1.00 93.75 241 VAL A C 1
ATOM 1916 O O . VAL A 1 241 ? 18.646 -9.595 -12.303 1.00 93.75 241 VAL A O 1
ATOM 1919 N N . ILE A 1 242 ? 20.471 -9.678 -10.986 1.00 92.25 242 ILE A N 1
ATOM 1920 C CA . ILE A 1 242 ? 19.959 -10.633 -9.998 1.00 92.25 242 ILE A CA 1
ATOM 1921 C C . ILE A 1 242 ? 19.559 -9.894 -8.724 1.00 92.25 242 ILE A C 1
ATOM 1923 O O . ILE A 1 242 ? 18.468 -10.119 -8.214 1.00 92.25 242 ILE A O 1
ATOM 1927 N N . PHE A 1 243 ? 20.428 -9.005 -8.238 1.00 90.81 243 PHE A N 1
ATOM 1928 C CA . PHE A 1 243 ? 20.235 -8.317 -6.966 1.00 90.81 243 PHE A CA 1
ATOM 1929 C C . PHE A 1 243 ? 19.909 -6.832 -7.174 1.00 90.81 243 PHE A C 1
ATOM 1931 O O . PHE A 1 243 ? 20.661 -6.146 -7.877 1.00 90.81 243 PHE A O 1
ATOM 1938 N N . PRO A 1 244 ? 18.833 -6.309 -6.557 1.00 89.75 244 PRO A N 1
ATOM 1939 C CA . PRO A 1 244 ? 18.510 -4.891 -6.620 1.00 89.75 244 PRO A CA 1
ATOM 1940 C C . PRO A 1 244 ? 19.551 -4.034 -5.880 1.00 89.75 244 PRO A C 1
ATOM 1942 O O . PRO A 1 244 ? 20.399 -4.515 -5.120 1.00 89.75 244 PRO A O 1
ATOM 1945 N N . SER A 1 245 ? 19.496 -2.721 -6.110 1.00 81.62 245 SER A N 1
ATOM 1946 C CA . SER A 1 245 ? 20.280 -1.739 -5.350 1.00 81.62 245 SER A CA 1
ATOM 1947 C C . SER A 1 245 ? 20.043 -1.935 -3.839 1.00 81.62 245 SER A C 1
ATOM 1949 O O . SER A 1 245 ? 18.903 -2.160 -3.450 1.00 81.62 245 SER A O 1
ATOM 1951 N N . PRO A 1 246 ? 21.063 -1.832 -2.959 1.00 82.12 246 PRO A N 1
ATOM 1952 C CA . PRO A 1 246 ? 22.351 -1.152 -3.128 1.00 82.12 246 PRO A CA 1
ATOM 1953 C C . PRO A 1 246 ? 23.518 -2.029 -3.596 1.00 82.12 246 PRO A C 1
ATOM 1955 O O . PRO A 1 246 ? 24.664 -1.592 -3.483 1.00 82.12 246 PRO A O 1
ATOM 1958 N N . TRP A 1 247 ? 23.275 -3.228 -4.137 1.00 82.50 247 TRP A N 1
ATOM 1959 C CA . TRP A 1 247 ? 24.369 -4.120 -4.528 1.00 82.50 247 TRP A CA 1
ATOM 1960 C C . TRP A 1 247 ? 25.385 -3.421 -5.462 1.00 82.50 247 TRP A C 1
ATOM 1962 O O . TRP A 1 247 ? 25.006 -2.804 -6.471 1.00 82.50 247 TRP A O 1
ATOM 1972 N N . PRO A 1 248 ? 26.687 -3.443 -5.107 1.00 76.69 248 PRO A N 1
ATOM 1973 C CA . PRO A 1 248 ? 27.672 -2.527 -5.681 1.00 76.69 248 PRO A CA 1
ATOM 1974 C C . PRO A 1 248 ? 28.045 -2.858 -7.131 1.00 76.69 248 PRO A C 1
ATOM 1976 O O . PRO A 1 248 ? 28.542 -1.986 -7.841 1.00 76.69 248 PRO A O 1
ATOM 1979 N N . GLY A 1 249 ? 27.774 -4.075 -7.609 1.00 88.38 249 GLY A N 1
ATOM 1980 C CA . GLY A 1 249 ? 28.103 -4.472 -8.974 1.00 88.38 249 GLY A CA 1
ATOM 1981 C C . GLY A 1 249 ? 27.613 -5.866 -9.347 1.00 88.38 249 GLY A C 1
ATOM 1982 O O . GLY A 1 249 ? 26.885 -6.512 -8.597 1.00 88.38 249 GLY A O 1
ATOM 1983 N N . ARG A 1 250 ? 28.023 -6.310 -10.536 1.00 92.56 250 ARG A N 1
ATOM 1984 C CA . ARG A 1 250 ? 27.766 -7.657 -11.060 1.00 92.56 250 ARG A CA 1
ATOM 1985 C C . ARG A 1 250 ? 28.412 -8.738 -10.191 1.00 92.56 250 ARG A C 1
ATOM 1987 O O . ARG A 1 250 ? 29.537 -8.582 -9.718 1.00 92.56 250 ARG A O 1
ATOM 1994 N N . THR A 1 251 ? 27.741 -9.876 -10.070 1.00 91.62 251 THR A N 1
ATOM 1995 C CA . THR A 1 251 ? 28.342 -11.107 -9.549 1.00 91.62 251 THR A CA 1
ATOM 1996 C C . THR A 1 251 ? 29.446 -11.620 -10.481 1.00 91.62 251 THR A C 1
ATOM 1998 O O . THR A 1 251 ? 29.519 -11.271 -11.663 1.00 91.62 251 THR A O 1
ATOM 2001 N N . ARG A 1 252 ? 30.306 -12.513 -9.972 1.00 93.00 252 ARG A N 1
ATOM 2002 C CA . ARG A 1 252 ? 31.348 -13.166 -10.788 1.00 93.00 252 ARG A CA 1
ATOM 2003 C C . ARG A 1 252 ? 30.766 -13.941 -11.975 1.00 93.00 252 ARG A C 1
ATOM 2005 O O . ARG A 1 252 ? 31.407 -14.000 -13.018 1.00 93.00 252 ARG A O 1
ATOM 2012 N N . ILE A 1 253 ? 29.575 -14.524 -11.818 1.00 93.75 253 ILE A N 1
ATOM 2013 C CA . ILE A 1 253 ? 28.888 -15.266 -12.884 1.00 93.75 253 ILE A CA 1
ATOM 2014 C C . ILE A 1 253 ? 28.407 -14.285 -13.958 1.00 93.75 253 ILE A C 1
ATOM 2016 O O . ILE A 1 253 ? 28.723 -14.457 -15.129 1.00 93.75 253 ILE A O 1
ATOM 2020 N N . GLU A 1 254 ? 27.747 -13.195 -13.559 1.00 93.81 254 GLU A N 1
ATOM 2021 C CA . GLU A 1 254 ? 27.306 -12.141 -14.481 1.00 93.81 254 GLU A CA 1
ATOM 2022 C C . GLU A 1 254 ? 28.456 -11.499 -15.261 1.00 93.81 254 GLU A C 1
ATOM 2024 O O . GLU A 1 254 ? 28.295 -11.169 -16.434 1.00 93.81 254 GLU A O 1
ATOM 2029 N N . ALA A 1 255 ? 29.616 -11.315 -14.625 1.00 92.50 255 ALA A N 1
ATOM 2030 C CA . ALA A 1 255 ? 30.789 -10.723 -15.262 1.00 92.50 255 ALA A CA 1
ATOM 2031 C C . ALA A 1 255 ? 31.395 -11.612 -16.362 1.00 92.50 255 ALA A C 1
ATOM 2033 O O . ALA A 1 255 ? 31.983 -11.078 -17.299 1.00 92.50 255 ALA A O 1
ATOM 2034 N N . LYS A 1 256 ? 31.235 -12.940 -16.266 1.00 93.62 256 LYS A N 1
ATOM 2035 C CA . LYS A 1 256 ? 31.702 -13.909 -17.273 1.00 93.62 256 LYS A CA 1
ATOM 2036 C C . LYS A 1 256 ? 30.748 -14.052 -18.460 1.00 93.62 256 LYS A C 1
ATOM 2038 O O . LYS A 1 256 ? 31.144 -14.600 -19.483 1.00 93.62 256 LYS A O 1
ATOM 2043 N N . LEU A 1 257 ? 29.507 -13.580 -18.338 1.00 93.81 257 LEU A N 1
ATOM 2044 C CA . LEU A 1 257 ? 28.542 -13.645 -19.429 1.00 93.81 257 LEU A CA 1
ATOM 2045 C C . LEU A 1 257 ? 28.845 -12.595 -20.498 1.00 93.81 257 LEU A C 1
ATOM 2047 O O . LEU A 1 257 ? 28.838 -11.388 -20.224 1.00 93.81 257 LEU A O 1
ATOM 2051 N N . ALA A 1 258 ? 29.027 -13.084 -21.723 1.00 91.00 258 ALA A N 1
ATOM 2052 C CA . ALA A 1 258 ? 29.056 -12.303 -22.948 1.00 91.00 258 ALA A CA 1
ATOM 2053 C C . ALA A 1 258 ? 27.671 -12.386 -23.618 1.00 91.00 258 ALA A C 1
ATOM 2055 O O . ALA A 1 258 ? 27.377 -13.385 -24.277 1.00 91.00 258 ALA A O 1
ATOM 2056 N N . PRO A 1 259 ? 26.778 -11.397 -23.410 1.00 88.81 259 PRO A N 1
ATOM 2057 C CA . PRO A 1 259 ? 25.540 -11.328 -24.178 1.00 88.81 259 PRO A CA 1
ATOM 2058 C C . PRO A 1 259 ? 25.849 -11.215 -25.685 1.00 88.81 259 PRO A C 1
ATOM 2060 O O . PRO A 1 259 ? 26.902 -10.684 -26.046 1.00 88.81 259 PRO A O 1
ATOM 2063 N N . PRO A 1 260 ? 24.961 -11.721 -26.562 1.00 91.56 260 PRO A N 1
ATOM 2064 C CA . PRO A 1 260 ? 25.138 -11.606 -28.009 1.00 91.56 260 PRO A CA 1
ATOM 2065 C C . PRO A 1 260 ? 25.190 -10.136 -28.453 1.00 91.56 260 PRO A C 1
ATOM 2067 O O . PRO A 1 260 ? 24.814 -9.242 -27.707 1.00 91.56 260 PRO A O 1
ATOM 2070 N N . ALA A 1 261 ? 25.648 -9.864 -29.675 1.00 91.75 261 ALA A N 1
ATOM 2071 C CA . ALA A 1 261 ? 25.642 -8.497 -30.203 1.00 91.75 261 ALA A CA 1
ATOM 2072 C C . ALA A 1 261 ? 24.259 -8.076 -30.737 1.00 91.75 261 ALA A C 1
ATOM 2074 O O . ALA A 1 261 ? 23.902 -6.903 -30.673 1.00 91.75 261 ALA A O 1
ATOM 2075 N N . TYR A 1 262 ? 23.479 -9.026 -31.256 1.00 95.50 262 TYR A N 1
ATOM 2076 C CA . TYR A 1 262 ? 22.186 -8.766 -31.891 1.00 95.50 262 TYR A CA 1
ATOM 2077 C C . TYR A 1 262 ? 21.059 -8.683 -30.869 1.00 95.50 262 TYR A C 1
ATOM 2079 O O . TYR A 1 262 ? 20.937 -9.551 -30.002 1.00 95.50 262 TYR A O 1
ATOM 2087 N N . ILE A 1 263 ? 20.222 -7.658 -31.014 1.00 96.31 263 ILE A N 1
ATOM 2088 C CA . ILE A 1 263 ? 19.049 -7.439 -30.175 1.00 96.31 263 ILE A CA 1
ATOM 2089 C C . ILE A 1 263 ? 17.863 -8.209 -30.758 1.00 96.31 263 ILE A C 1
ATOM 2091 O O . ILE A 1 263 ? 17.394 -7.910 -31.849 1.00 96.31 263 ILE A O 1
ATOM 2095 N N . ASP A 1 264 ? 17.361 -9.186 -30.008 1.00 96.62 264 ASP A N 1
ATOM 2096 C CA . ASP A 1 264 ? 16.292 -10.112 -30.403 1.00 96.62 264 ASP A CA 1
ATOM 2097 C C . ASP A 1 264 ? 14.905 -9.766 -29.834 1.00 96.62 264 ASP A C 1
ATOM 2099 O O . ASP A 1 264 ? 13.952 -10.516 -30.028 1.00 96.62 264 ASP A O 1
ATOM 2103 N N . TRP A 1 265 ? 14.766 -8.622 -29.161 1.00 96.94 265 TRP A N 1
ATOM 2104 C CA . TRP A 1 265 ? 13.476 -8.104 -28.700 1.00 96.94 265 TRP A CA 1
ATOM 2105 C C . TRP A 1 265 ? 13.277 -6.669 -29.145 1.00 96.94 265 TRP A C 1
ATOM 2107 O O . TRP A 1 265 ? 14.175 -5.847 -28.997 1.00 96.94 265 TRP A O 1
ATOM 2117 N N . ASP A 1 266 ? 12.094 -6.355 -29.660 1.00 97.31 266 ASP A N 1
ATOM 2118 C CA . ASP A 1 266 ? 11.742 -5.000 -30.062 1.00 97.31 266 ASP A CA 1
ATOM 2119 C C . ASP A 1 266 ? 11.377 -4.075 -28.890 1.00 97.31 266 ASP A C 1
ATOM 2121 O O . ASP A 1 266 ? 11.343 -4.470 -27.723 1.00 97.31 266 ASP A O 1
ATOM 2125 N N . CYS A 1 267 ? 11.169 -2.788 -29.180 1.00 97.81 267 CYS A N 1
ATOM 2126 C CA . CYS A 1 267 ? 10.913 -1.800 -28.137 1.00 97.81 267 CYS A CA 1
ATOM 2127 C C . CYS A 1 267 ? 9.627 -2.076 -27.348 1.00 97.81 267 CYS A C 1
ATOM 2129 O O . CYS A 1 267 ? 9.604 -1.801 -26.148 1.00 97.81 267 CYS A O 1
ATOM 2131 N N . ASP A 1 268 ? 8.572 -2.594 -27.983 1.00 97.75 268 ASP A N 1
ATOM 2132 C CA . ASP A 1 268 ? 7.314 -2.893 -27.293 1.00 97.75 268 ASP A CA 1
ATOM 2133 C C . ASP A 1 268 ? 7.455 -4.149 -26.431 1.00 97.75 268 ASP A C 1
ATOM 2135 O O . ASP A 1 268 ? 6.996 -4.152 -25.285 1.00 97.75 268 ASP A O 1
ATOM 2139 N N . GLN A 1 269 ? 8.191 -5.157 -26.911 1.00 97.69 269 GLN A N 1
ATOM 2140 C CA . GLN A 1 269 ? 8.560 -6.328 -26.114 1.00 97.69 269 GLN A CA 1
ATOM 2141 C C . GLN A 1 269 ? 9.344 -5.916 -24.864 1.00 97.69 269 GLN A C 1
ATOM 2143 O O . GLN A 1 269 ? 8.940 -6.252 -23.752 1.00 97.69 269 GLN A O 1
ATOM 2148 N N . ILE A 1 270 ? 10.394 -5.099 -25.010 1.00 97.88 270 ILE A N 1
ATOM 2149 C CA . ILE A 1 270 ? 11.190 -4.616 -23.871 1.00 97.88 270 ILE A CA 1
ATOM 2150 C C . ILE A 1 270 ? 10.342 -3.798 -22.889 1.00 97.88 270 ILE A C 1
ATOM 2152 O O . ILE A 1 270 ? 10.443 -4.001 -21.681 1.00 97.88 270 ILE A O 1
ATOM 2156 N N . ARG A 1 271 ? 9.468 -2.899 -23.361 1.00 97.88 271 ARG A N 1
ATOM 2157 C CA . ARG A 1 271 ? 8.546 -2.158 -22.479 1.00 97.88 271 ARG A CA 1
ATOM 2158 C C . ARG A 1 271 ? 7.629 -3.094 -21.700 1.00 97.88 271 ARG A C 1
ATOM 2160 O O . ARG A 1 271 ? 7.459 -2.910 -20.495 1.00 97.88 271 ARG A O 1
ATOM 2167 N N . SER A 1 272 ? 7.044 -4.077 -22.380 1.00 96.12 272 SER A N 1
ATOM 2168 C CA . SER A 1 272 ? 6.137 -5.044 -21.766 1.00 96.12 272 SER A CA 1
ATOM 2169 C C . SER A 1 272 ? 6.870 -5.911 -20.739 1.00 96.12 272 SER A C 1
ATOM 2171 O O . SER A 1 272 ? 6.369 -6.093 -19.630 1.00 96.12 272 SER A O 1
ATOM 2173 N N . MET A 1 273 ? 8.109 -6.329 -21.028 1.00 95.69 273 MET A N 1
ATOM 2174 C CA . MET A 1 273 ? 8.984 -7.004 -20.064 1.00 95.69 273 MET A CA 1
ATOM 2175 C C . MET A 1 273 ? 9.258 -6.131 -18.837 1.00 95.69 273 MET A C 1
ATOM 2177 O O . MET A 1 273 ? 9.080 -6.607 -17.723 1.00 95.69 273 MET A O 1
ATOM 2181 N N . ILE A 1 274 ? 9.599 -4.845 -19.005 1.00 95.31 274 ILE A N 1
ATOM 2182 C CA . ILE A 1 274 ? 9.782 -3.910 -17.875 1.00 95.31 274 ILE A CA 1
ATOM 2183 C C . ILE A 1 274 ? 8.512 -3.830 -17.026 1.00 95.31 274 ILE A C 1
ATOM 2185 O O . ILE A 1 274 ? 8.593 -3.925 -15.801 1.00 95.31 274 ILE A O 1
ATOM 2189 N N . ARG A 1 275 ? 7.337 -3.685 -17.655 1.00 93.38 275 ARG A N 1
ATOM 2190 C CA . ARG A 1 275 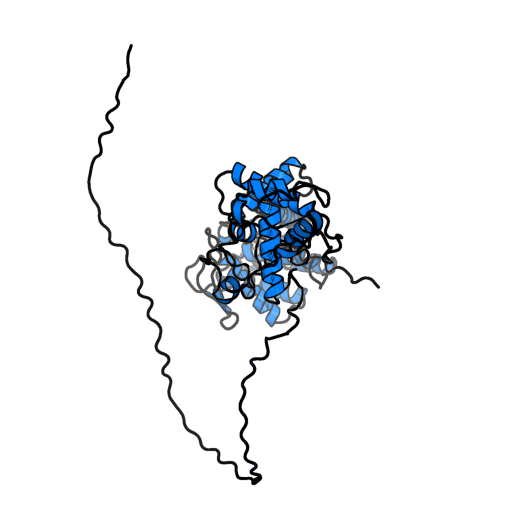? 6.060 -3.653 -16.932 1.00 93.38 275 ARG A CA 1
ATOM 2191 C C . ARG A 1 275 ? 5.846 -4.944 -16.146 1.00 93.38 275 ARG A C 1
ATOM 2193 O O . ARG A 1 275 ? 5.659 -4.864 -14.942 1.00 93.38 275 ARG A O 1
ATOM 2200 N N . ARG A 1 276 ? 5.906 -6.113 -16.789 1.00 91.56 276 ARG A N 1
ATOM 2201 C CA . ARG A 1 276 ? 5.644 -7.415 -16.144 1.00 91.56 276 ARG A CA 1
ATOM 2202 C C . ARG A 1 276 ? 6.691 -7.783 -15.085 1.00 91.56 276 ARG A C 1
ATOM 2204 O O . ARG A 1 276 ? 6.381 -8.498 -14.135 1.00 91.56 276 ARG A O 1
ATOM 2211 N N . PHE A 1 277 ? 7.926 -7.312 -15.248 1.00 91.56 277 PHE A N 1
ATOM 2212 C CA . PHE A 1 277 ? 9.020 -7.544 -14.308 1.00 91.56 277 PHE A CA 1
ATOM 2213 C C . PHE A 1 277 ? 8.895 -6.665 -13.058 1.00 91.56 277 PHE A C 1
ATOM 2215 O O . PHE A 1 277 ? 8.956 -7.179 -11.944 1.00 91.56 277 PHE A O 1
ATOM 2222 N N . CYS A 1 278 ? 8.669 -5.358 -13.230 1.00 90.19 278 CYS A N 1
ATOM 2223 C CA . CYS A 1 278 ? 8.624 -4.399 -12.121 1.00 90.19 278 CYS A CA 1
ATOM 2224 C C . CYS A 1 278 ? 7.229 -4.228 -11.490 1.00 90.19 278 CYS A C 1
ATOM 2226 O O . CYS A 1 278 ? 7.123 -3.736 -10.367 1.00 90.19 278 CYS A O 1
ATOM 2228 N N . PHE A 1 279 ? 6.152 -4.597 -12.193 1.00 81.81 279 PHE A N 1
ATOM 2229 C CA . PHE A 1 279 ? 4.766 -4.419 -11.754 1.00 81.81 279 PHE A CA 1
ATOM 2230 C C . PHE A 1 279 ? 4.008 -5.734 -11.885 1.00 81.81 279 PHE A C 1
ATOM 2232 O O . PHE A 1 279 ? 3.702 -6.207 -12.976 1.00 81.81 279 PHE A O 1
ATOM 2239 N N . TRP A 1 280 ? 3.670 -6.316 -10.741 1.00 71.00 280 TRP A N 1
ATOM 2240 C CA . TRP A 1 280 ? 2.849 -7.515 -10.683 1.00 71.00 280 TRP A CA 1
ATOM 2241 C C . TRP A 1 280 ? 1.417 -7.152 -10.336 1.00 71.00 280 TRP A C 1
ATOM 2243 O O . TRP A 1 280 ? 1.144 -6.666 -9.240 1.00 71.00 280 TRP A O 1
ATOM 2253 N N . GLU A 1 281 ? 0.502 -7.421 -11.262 1.00 62.59 281 GLU A N 1
ATOM 2254 C CA . GLU A 1 281 ? -0.922 -7.091 -11.132 1.00 62.59 281 GLU A CA 1
ATOM 2255 C C . GLU A 1 281 ? -1.651 -7.956 -10.082 1.00 62.59 281 GLU A C 1
ATOM 2257 O O . GLU A 1 281 ? -2.766 -7.634 -9.686 1.00 62.59 281 GLU A O 1
ATOM 2262 N N . GLY A 1 282 ? -1.017 -9.026 -9.582 1.00 56.69 282 GLY A N 1
ATOM 2263 C CA . GLY A 1 282 ? -1.643 -10.007 -8.688 1.00 56.69 282 GLY A CA 1
ATOM 2264 C C . GLY A 1 282 ? -1.459 -9.795 -7.180 1.00 56.69 282 GLY A C 1
ATOM 2265 O O . GLY A 1 282 ? -2.046 -10.545 -6.406 1.00 56.69 282 GLY A O 1
ATOM 2266 N N . LYS A 1 283 ? -0.661 -8.819 -6.723 1.00 51.22 283 LYS A N 1
ATOM 2267 C CA . LYS A 1 283 ? -0.523 -8.510 -5.286 1.00 51.22 283 LYS A CA 1
ATOM 2268 C C . LYS A 1 283 ? -0.863 -7.039 -5.053 1.00 51.22 283 LYS A C 1
ATOM 2270 O O . LYS A 1 283 ? -0.041 -6.152 -5.272 1.00 51.22 283 LYS A O 1
ATOM 2275 N N . GLY A 1 284 ? -2.104 -6.785 -4.639 1.00 46.00 284 GLY A N 1
ATOM 2276 C CA . GLY A 1 284 ? -2.491 -5.497 -4.076 1.00 46.00 284 GLY A CA 1
ATOM 2277 C C . GLY A 1 284 ? -1.647 -5.235 -2.835 1.00 46.00 284 GLY A C 1
ATOM 2278 O O . GLY A 1 284 ? -1.679 -6.034 -1.910 1.00 46.00 284 GLY A O 1
ATOM 2279 N N . GLN A 1 285 ? -0.896 -4.131 -2.834 1.00 46.16 285 GLN A N 1
ATOM 2280 C CA . GLN A 1 285 ? -0.002 -3.738 -1.740 1.00 46.16 285 GLN A CA 1
ATOM 2281 C C . GLN A 1 285 ? 1.189 -4.700 -1.538 1.00 46.16 285 GLN A C 1
ATOM 2283 O O . GLN A 1 285 ? 1.095 -5.910 -1.703 1.00 46.16 285 GLN A O 1
ATOM 2288 N N . ARG A 1 286 ? 2.367 -4.140 -1.236 1.00 45.69 286 ARG A N 1
ATOM 2289 C CA . ARG A 1 286 ? 3.598 -4.905 -0.979 1.00 45.69 286 ARG A CA 1
ATOM 2290 C C . ARG A 1 286 ? 3.312 -6.024 0.033 1.00 45.69 286 ARG A C 1
ATOM 2292 O O . ARG A 1 286 ? 3.044 -5.741 1.195 1.00 45.69 286 ARG A O 1
ATOM 2299 N N . SER A 1 287 ? 3.374 -7.276 -0.410 1.00 40.75 287 SER A N 1
ATOM 2300 C CA . SER A 1 287 ? 3.551 -8.418 0.488 1.00 40.75 287 SER A CA 1
ATOM 2301 C C . SER A 1 287 ? 4.936 -8.239 1.103 1.00 40.75 287 SER A C 1
ATOM 2303 O O . SER A 1 287 ? 5.910 -8.036 0.384 1.00 40.75 287 SER A O 1
ATOM 2305 N N . TYR A 1 288 ? 4.994 -8.201 2.431 1.00 42.00 288 TYR A N 1
ATOM 2306 C CA . TYR A 1 288 ? 6.219 -8.012 3.212 1.00 42.00 288 TYR A CA 1
ATOM 2307 C C . TYR A 1 288 ? 7.153 -9.238 3.162 1.00 42.00 288 TYR A C 1
ATOM 2309 O O . TYR A 1 288 ? 8.091 -9.310 3.950 1.00 42.00 288 TYR A O 1
ATOM 2317 N N . ASP A 1 289 ? 6.931 -10.182 2.241 1.00 45.69 289 ASP A N 1
ATOM 2318 C CA . ASP A 1 289 ? 7.802 -11.337 2.036 1.00 45.69 289 ASP A CA 1
ATOM 2319 C C . ASP A 1 289 ? 9.063 -10.879 1.298 1.00 45.69 289 ASP A C 1
ATOM 2321 O O . ASP A 1 289 ? 9.095 -10.694 0.084 1.00 45.69 289 ASP A O 1
ATOM 2325 N N . TRP A 1 290 ? 10.104 -10.637 2.084 1.00 41.06 290 TRP A N 1
ATOM 2326 C CA . TRP A 1 290 ? 11.428 -10.143 1.708 1.00 41.06 290 TRP A CA 1
ATOM 2327 C C . TRP A 1 290 ? 12.327 -11.215 1.061 1.00 41.06 290 TRP A C 1
ATOM 2329 O O . TRP A 1 290 ? 13.478 -10.921 0.736 1.00 41.06 290 TRP A O 1
ATOM 2339 N N . GLU A 1 291 ? 11.840 -12.448 0.887 1.00 48.69 291 GLU A N 1
ATOM 2340 C CA . GLU A 1 291 ? 12.683 -13.608 0.555 1.00 48.69 291 GLU A CA 1
ATOM 2341 C C . GLU A 1 291 ? 13.005 -13.784 -0.935 1.00 48.69 291 GLU A C 1
ATOM 2343 O O . GLU A 1 291 ? 13.972 -14.466 -1.267 1.00 48.69 291 GLU A O 1
ATOM 2348 N N . GLU A 1 292 ? 12.314 -13.103 -1.846 1.00 55.91 292 GLU A N 1
ATOM 2349 C CA . GLU A 1 292 ? 12.694 -13.096 -3.261 1.00 55.91 292 GLU A CA 1
ATOM 2350 C C . GLU A 1 292 ? 12.789 -11.652 -3.741 1.00 55.91 292 GLU A C 1
ATOM 2352 O O . GLU A 1 292 ? 11.811 -10.913 -3.754 1.00 55.91 292 GLU A O 1
ATOM 2357 N N . SER A 1 293 ? 14.001 -11.205 -4.070 1.00 52.81 293 SER A N 1
ATOM 2358 C CA . SER A 1 293 ? 14.284 -9.809 -4.395 1.00 52.81 293 SER A CA 1
ATOM 2359 C C . SER A 1 293 ? 13.599 -9.380 -5.698 1.00 52.81 293 SER A C 1
ATOM 2361 O O . SER A 1 293 ? 14.157 -9.493 -6.794 1.00 52.81 293 SER A O 1
ATOM 2363 N N . GLU A 1 294 ? 12.372 -8.890 -5.579 1.00 74.88 294 GLU A N 1
ATOM 2364 C CA . GLU A 1 294 ? 11.587 -8.343 -6.675 1.00 74.88 294 GLU A CA 1
ATOM 2365 C C . GLU A 1 294 ? 12.060 -6.912 -6.954 1.00 74.88 294 GLU A C 1
ATOM 2367 O O . GLU A 1 294 ? 11.885 -6.013 -6.134 1.00 74.88 294 GLU A O 1
ATOM 2372 N N . PHE A 1 295 ? 12.693 -6.697 -8.109 1.00 87.31 295 PHE A N 1
ATOM 2373 C CA . PHE A 1 295 ? 13.078 -5.361 -8.562 1.00 87.31 295 PHE A CA 1
ATOM 2374 C C . PHE A 1 295 ? 11.841 -4.468 -8.666 1.00 87.31 295 PHE A C 1
ATOM 2376 O O . PHE A 1 295 ? 10.941 -4.748 -9.462 1.00 87.31 295 PHE A O 1
ATOM 2383 N N . ASP A 1 296 ? 11.828 -3.351 -7.942 1.00 88.19 296 ASP A N 1
ATOM 2384 C CA . ASP A 1 296 ? 10.934 -2.257 -8.296 1.00 88.19 296 ASP A CA 1
ATOM 2385 C C . ASP A 1 296 ? 11.500 -1.465 -9.490 1.00 88.19 296 ASP A C 1
ATOM 2387 O O . ASP A 1 296 ? 12.612 -1.699 -9.980 1.00 88.19 296 ASP A O 1
ATOM 2391 N N . LEU A 1 297 ? 10.707 -0.538 -10.023 1.00 90.38 297 LEU A N 1
ATOM 2392 C CA . LEU A 1 297 ? 11.116 0.223 -11.199 1.00 90.38 297 LEU A CA 1
ATOM 2393 C C . LEU A 1 297 ? 12.297 1.170 -10.921 1.00 90.38 297 LEU A C 1
ATOM 2395 O O . LEU A 1 297 ? 13.070 1.461 -11.836 1.00 90.38 297 LEU A O 1
ATOM 2399 N N . ASP A 1 298 ? 12.450 1.646 -9.683 1.00 89.88 298 ASP A N 1
ATOM 2400 C CA . ASP A 1 298 ? 13.581 2.488 -9.287 1.00 89.88 298 ASP A CA 1
ATOM 2401 C C . ASP A 1 298 ? 14.861 1.649 -9.181 1.00 89.88 298 ASP A C 1
ATOM 2403 O O . ASP A 1 298 ? 15.927 2.091 -9.610 1.00 89.88 298 ASP A O 1
ATOM 2407 N N . ASP A 1 299 ? 14.775 0.421 -8.677 1.00 91.94 299 ASP A N 1
ATOM 2408 C CA . ASP A 1 299 ? 15.884 -0.527 -8.647 1.00 91.94 299 ASP A CA 1
ATOM 2409 C C . ASP A 1 299 ? 16.291 -0.963 -10.049 1.00 91.94 299 ASP A C 1
ATOM 2411 O O . ASP A 1 299 ? 17.485 -1.007 -10.352 1.00 91.94 299 ASP A O 1
ATOM 2415 N N . PHE A 1 300 ? 15.321 -1.191 -10.936 1.00 94.25 300 PHE A N 1
ATOM 2416 C CA . PHE A 1 300 ? 15.587 -1.450 -12.347 1.00 94.25 300 PHE A CA 1
ATOM 2417 C C . PHE A 1 300 ? 16.284 -0.251 -13.007 1.00 94.25 300 PHE A C 1
ATOM 2419 O O . PHE A 1 300 ? 17.336 -0.402 -13.627 1.00 94.25 300 PHE A O 1
ATOM 2426 N N . GLN A 1 301 ? 15.776 0.968 -12.802 1.00 95.12 301 GLN A N 1
ATOM 2427 C CA . GLN A 1 301 ? 16.401 2.198 -13.301 1.00 95.12 301 GLN A CA 1
ATOM 2428 C C . GLN A 1 301 ? 17.845 2.363 -12.792 1.00 95.12 301 GLN A C 1
ATOM 2430 O O . GLN A 1 301 ? 18.741 2.707 -13.571 1.00 95.12 301 GLN A O 1
ATOM 2435 N N . LYS A 1 302 ? 18.092 2.089 -11.504 1.00 94.19 302 LYS A N 1
ATOM 2436 C CA . LYS A 1 302 ? 19.438 2.102 -10.909 1.00 94.19 302 LYS A CA 1
ATOM 2437 C C . LYS A 1 302 ? 20.329 1.012 -11.498 1.00 94.19 302 LYS A C 1
ATOM 2439 O O . LYS A 1 302 ? 21.510 1.276 -11.720 1.00 94.19 302 LYS A O 1
ATOM 2444 N N . ALA A 1 303 ? 19.790 -0.175 -11.778 1.00 94.62 303 ALA A N 1
ATOM 2445 C CA . ALA A 1 303 ? 20.534 -1.270 -12.394 1.00 94.62 303 ALA A CA 1
ATOM 2446 C C . ALA A 1 303 ? 21.014 -0.913 -13.807 1.00 94.62 303 ALA A C 1
ATOM 2448 O O . ALA A 1 303 ? 22.161 -1.183 -14.165 1.00 94.62 303 ALA A O 1
ATOM 2449 N N . LEU A 1 304 ? 20.179 -0.210 -14.574 1.00 96.00 304 LEU A N 1
ATOM 2450 C CA . LEU A 1 304 ? 20.557 0.330 -15.880 1.00 96.00 304 LEU A CA 1
ATOM 2451 C C . LEU A 1 304 ? 21.524 1.523 -15.790 1.00 96.00 304 LEU A C 1
ATOM 2453 O O . LEU A 1 304 ? 22.114 1.899 -16.796 1.00 96.00 304 LEU A O 1
ATOM 2457 N N . ALA A 1 305 ? 21.698 2.130 -14.613 1.00 94.81 305 ALA A N 1
ATOM 2458 C CA . ALA A 1 305 ? 22.505 3.336 -14.411 1.00 94.81 305 ALA A CA 1
ATOM 2459 C C . ALA A 1 305 ? 22.112 4.512 -15.338 1.00 94.81 305 ALA A C 1
ATOM 2461 O O . ALA A 1 305 ? 22.960 5.304 -15.749 1.00 94.81 305 ALA A O 1
ATOM 2462 N N . ILE A 1 306 ? 20.818 4.643 -15.649 1.00 95.81 306 ILE A N 1
ATOM 2463 C CA . ILE A 1 306 ? 20.252 5.752 -16.437 1.00 95.81 306 ILE A CA 1
ATOM 2464 C C . ILE A 1 306 ? 19.444 6.697 -15.551 1.00 95.81 306 ILE A C 1
ATOM 2466 O O . ILE A 1 306 ? 19.058 6.337 -14.442 1.00 95.81 306 ILE A O 1
ATOM 2470 N N . SER A 1 307 ? 19.148 7.906 -16.033 1.00 94.50 307 SER A N 1
ATOM 2471 C CA . SER A 1 307 ? 18.240 8.816 -15.326 1.00 94.50 307 SER A CA 1
ATOM 2472 C C . SER A 1 307 ? 16.784 8.342 -15.422 1.00 94.50 307 SER A C 1
ATOM 2474 O O . SER A 1 307 ? 16.373 7.708 -16.401 1.00 94.50 307 SER A O 1
ATOM 2476 N N . ARG A 1 308 ? 15.968 8.714 -14.428 1.00 92.25 308 ARG A N 1
ATOM 2477 C CA . ARG A 1 308 ? 14.522 8.457 -14.442 1.00 92.25 308 ARG A CA 1
ATOM 2478 C C . ARG A 1 308 ? 13.848 9.075 -15.673 1.00 92.25 308 ARG A C 1
ATOM 2480 O O . ARG A 1 308 ? 12.991 8.436 -16.274 1.00 92.25 308 ARG A O 1
ATOM 2487 N N . GLN A 1 309 ? 14.251 10.279 -16.096 1.00 93.44 309 GLN A N 1
ATOM 2488 C CA . GLN A 1 309 ? 13.690 10.917 -17.293 1.00 93.44 309 GLN A CA 1
ATOM 2489 C C . GLN A 1 309 ? 14.006 10.135 -18.573 1.00 93.44 309 GLN A C 1
ATOM 2491 O O . GLN A 1 309 ? 13.123 9.999 -19.417 1.00 93.44 309 GLN A O 1
ATOM 2496 N N . THR A 1 310 ? 15.223 9.594 -18.707 1.00 96.00 310 THR A N 1
ATOM 2497 C CA . THR A 1 310 ? 15.611 8.766 -19.860 1.00 96.00 310 THR A CA 1
ATOM 2498 C C . THR A 1 310 ? 14.751 7.507 -19.937 1.00 96.00 310 THR A C 1
ATOM 2500 O O . THR A 1 310 ? 14.246 7.176 -21.011 1.00 96.00 310 THR A O 1
ATOM 2503 N N . LEU A 1 311 ? 14.518 6.845 -18.798 1.00 96.50 311 LEU A N 1
ATOM 2504 C CA . LEU A 1 311 ? 13.633 5.683 -18.736 1.00 96.50 311 LEU A CA 1
ATOM 2505 C C . LEU A 1 311 ? 12.186 6.061 -19.094 1.00 96.50 311 LEU A C 1
ATOM 2507 O O . LEU A 1 311 ? 11.602 5.450 -19.983 1.00 96.50 311 LEU A O 1
ATOM 2511 N N . ILE A 1 312 ? 11.623 7.110 -18.482 1.00 95.19 312 ILE A N 1
ATOM 2512 C CA . ILE A 1 312 ? 10.259 7.587 -18.782 1.00 95.19 312 ILE A CA 1
ATOM 2513 C C . ILE A 1 312 ? 10.104 7.934 -20.268 1.00 95.19 312 ILE A C 1
ATOM 2515 O O . ILE A 1 312 ? 9.098 7.575 -20.877 1.00 95.19 312 ILE A O 1
ATOM 2519 N N . ALA A 1 313 ? 11.080 8.616 -20.872 1.00 96.75 313 ALA A N 1
ATOM 2520 C CA . ALA A 1 313 ? 11.034 8.985 -22.285 1.00 96.75 313 ALA A CA 1
ATOM 2521 C C . ALA A 1 313 ? 10.972 7.753 -23.201 1.00 96.75 313 ALA A C 1
ATOM 2523 O O . ALA A 1 313 ? 10.245 7.766 -24.193 1.00 96.75 313 ALA A O 1
ATOM 2524 N N . PHE A 1 314 ? 11.685 6.677 -22.859 1.00 97.88 314 PHE A N 1
ATOM 2525 C CA . PHE A 1 314 ? 11.603 5.408 -23.582 1.00 97.88 314 PHE A CA 1
ATOM 2526 C C . PHE A 1 314 ? 10.260 4.696 -23.370 1.00 97.88 314 PHE A C 1
ATOM 2528 O O . PHE A 1 314 ? 9.648 4.243 -24.341 1.00 97.88 314 PHE A O 1
ATOM 2535 N N . LEU A 1 315 ? 9.773 4.642 -22.128 1.00 96.94 315 LEU A N 1
ATOM 2536 C CA . LEU A 1 315 ? 8.508 3.988 -21.785 1.00 96.94 315 LEU A CA 1
ATOM 2537 C C . LEU A 1 315 ? 7.279 4.732 -22.340 1.00 96.94 315 LEU A C 1
ATOM 2539 O O . LEU A 1 315 ? 6.236 4.113 -22.522 1.00 96.94 315 LEU A O 1
ATOM 2543 N N . LYS A 1 316 ? 7.381 6.039 -22.631 1.00 96.94 316 LYS A N 1
ATOM 2544 C CA . LYS A 1 316 ? 6.321 6.853 -23.262 1.00 96.94 316 LYS A CA 1
ATOM 2545 C C . LYS A 1 316 ? 6.132 6.585 -24.750 1.00 96.94 316 LYS A C 1
ATOM 2547 O O . LYS A 1 316 ? 5.039 6.790 -25.268 1.00 96.94 316 LYS A O 1
ATOM 2552 N N . LYS A 1 317 ? 7.191 6.174 -25.446 1.00 97.12 317 LYS A N 1
ATOM 2553 C CA . LYS A 1 317 ? 7.120 5.857 -26.876 1.00 97.12 317 LYS A CA 1
ATOM 2554 C C . LYS A 1 317 ? 6.239 4.622 -27.103 1.00 97.12 317 LYS A C 1
ATOM 2556 O O . LYS A 1 317 ? 6.031 3.824 -26.190 1.00 97.12 317 LYS A O 1
ATOM 2561 N N . ARG A 1 318 ? 5.689 4.484 -28.306 1.00 96.62 318 ARG A N 1
ATOM 2562 C CA . ARG A 1 318 ? 4.815 3.371 -28.708 1.00 96.62 318 ARG A CA 1
ATOM 2563 C C . ARG A 1 318 ? 5.250 2.859 -30.068 1.00 96.62 318 ARG A C 1
ATOM 2565 O O . ARG A 1 318 ? 5.618 3.677 -30.905 1.00 96.62 318 ARG A O 1
ATOM 2572 N N . GLY A 1 319 ? 5.208 1.552 -30.280 1.00 96.88 319 GLY A N 1
ATOM 2573 C CA . GLY A 1 319 ? 5.618 0.917 -31.524 1.00 96.88 319 GLY A CA 1
ATOM 2574 C C . GLY A 1 319 ? 6.975 0.206 -31.401 1.00 96.88 319 GLY A C 1
ATOM 2575 O O . GLY A 1 319 ? 7.830 0.631 -30.604 1.00 96.88 319 GLY A O 1
ATOM 2576 N N . PRO A 1 320 ? 7.197 -0.833 -32.229 1.00 96.75 320 PRO A N 1
ATOM 2577 C CA . PRO A 1 320 ? 8.302 -1.789 -32.088 1.00 96.75 320 PRO A CA 1
ATOM 2578 C C . PRO A 1 320 ? 9.684 -1.188 -32.381 1.00 96.75 320 PRO A C 1
ATOM 2580 O O . PRO A 1 320 ? 10.693 -1.623 -31.825 1.00 96.75 320 PRO A O 1
ATOM 2583 N N . GLU A 1 321 ? 9.748 -0.154 -33.216 1.00 96.62 321 GLU A N 1
ATOM 2584 C CA . GLU A 1 321 ? 11.003 0.506 -33.607 1.00 96.62 321 GLU A CA 1
ATOM 2585 C C . GLU A 1 321 ? 11.228 1.830 -32.866 1.00 96.62 321 GLU A C 1
ATOM 2587 O O . GLU A 1 321 ? 12.337 2.356 -32.804 1.00 96.62 321 GLU A O 1
ATOM 2592 N N . ASN A 1 322 ? 10.183 2.381 -32.246 1.00 97.25 322 ASN A N 1
ATOM 2593 C CA . ASN A 1 322 ? 10.244 3.715 -31.669 1.00 97.25 322 ASN A CA 1
ATOM 2594 C C . ASN A 1 322 ? 11.088 3.736 -30.392 1.00 97.25 322 ASN A C 1
ATOM 2596 O O . ASN A 1 322 ? 10.574 3.526 -29.299 1.00 97.25 322 ASN A O 1
ATOM 2600 N N . GLY A 1 323 ? 12.368 4.094 -30.502 1.00 95.75 323 GLY A N 1
ATOM 2601 C CA . GLY A 1 323 ? 13.304 4.129 -29.371 1.00 95.75 323 GLY A CA 1
ATOM 2602 C C . GLY A 1 323 ? 14.392 3.058 -29.412 1.00 95.75 323 GLY A C 1
ATOM 2603 O O . GLY A 1 323 ? 15.121 2.935 -28.429 1.00 95.75 323 GLY A O 1
ATOM 2604 N N . ASP A 1 324 ? 14.529 2.363 -30.534 1.00 95.62 324 ASP A N 1
ATOM 2605 C CA . ASP A 1 324 ? 15.582 1.391 -30.841 1.00 95.62 324 ASP A CA 1
ATOM 2606 C C . ASP A 1 324 ? 17.013 1.934 -30.653 1.00 95.62 324 ASP A C 1
ATOM 2608 O O . ASP A 1 324 ? 17.909 1.202 -30.262 1.00 95.62 324 ASP A O 1
ATOM 2612 N N . LYS A 1 325 ? 17.225 3.240 -30.846 1.00 95.00 325 LYS A N 1
ATOM 2613 C CA . LYS A 1 325 ? 18.515 3.925 -30.634 1.00 95.00 325 LYS A CA 1
ATOM 2614 C C . LYS A 1 325 ? 18.664 4.550 -29.244 1.00 95.00 325 LYS A C 1
ATOM 2616 O O . LYS A 1 325 ? 19.524 5.411 -29.039 1.00 95.00 325 LYS A O 1
ATOM 2621 N N . SER A 1 326 ? 17.764 4.239 -28.309 1.00 97.19 326 SER A N 1
ATOM 2622 C CA . SER A 1 326 ? 17.792 4.823 -26.966 1.00 97.19 326 SER A CA 1
ATOM 2623 C C . SER A 1 326 ? 18.649 3.998 -26.009 1.00 97.19 326 SER A C 1
ATOM 2625 O O . SER A 1 326 ? 18.587 2.773 -25.992 1.00 97.19 326 SER A O 1
ATOM 2627 N N . GLN A 1 327 ? 19.378 4.687 -25.128 1.00 97.12 327 GLN A N 1
ATOM 2628 C CA . GLN A 1 327 ? 20.172 4.047 -24.076 1.00 97.12 327 GLN A CA 1
ATOM 2629 C C . GLN A 1 327 ? 19.331 3.109 -23.194 1.00 97.12 327 GLN A C 1
ATOM 2631 O O . GLN A 1 327 ? 19.790 2.040 -22.806 1.00 97.12 327 GLN A O 1
ATOM 2636 N N . ALA A 1 328 ? 18.096 3.513 -22.873 1.00 97.69 328 ALA A N 1
ATOM 2637 C CA . ALA A 1 328 ? 17.190 2.726 -22.045 1.00 97.69 328 ALA A CA 1
ATOM 2638 C C . ALA A 1 328 ? 16.815 1.395 -22.706 1.00 97.69 328 ALA A C 1
ATOM 2640 O O . ALA A 1 328 ? 16.812 0.380 -22.023 1.00 97.69 328 ALA A O 1
ATOM 2641 N N . TYR A 1 329 ? 16.541 1.397 -24.013 1.00 98.00 329 TYR A N 1
ATOM 2642 C CA . TYR A 1 329 ? 16.227 0.184 -24.767 1.00 98.00 329 TYR A CA 1
ATOM 2643 C C . TYR A 1 329 ? 17.397 -0.800 -24.766 1.00 98.00 329 TYR A C 1
ATOM 2645 O O . TYR A 1 329 ? 17.245 -1.936 -24.329 1.00 98.00 329 TYR A O 1
ATOM 2653 N N . GLU A 1 330 ? 18.575 -0.340 -25.185 1.00 97.62 330 GLU A N 1
ATOM 2654 C CA . GLU A 1 330 ? 19.763 -1.183 -25.315 1.00 97.62 330 GLU A CA 1
ATOM 2655 C C . GLU A 1 330 ? 20.221 -1.783 -23.975 1.00 97.62 330 GLU A C 1
ATOM 2657 O O . GLU A 1 330 ? 20.565 -2.965 -23.899 1.00 97.62 330 GLU A O 1
ATOM 2662 N N . LEU A 1 331 ? 20.193 -0.991 -22.897 1.00 97.44 331 LEU A N 1
ATOM 2663 C CA . LEU A 1 331 ? 20.561 -1.468 -21.561 1.00 97.44 331 LEU A CA 1
ATOM 2664 C C . LEU A 1 331 ? 19.483 -2.363 -20.941 1.00 97.44 331 LEU A C 1
ATOM 2666 O O . LEU A 1 331 ? 19.828 -3.337 -20.274 1.00 97.44 331 LEU A O 1
ATOM 2670 N N . ALA A 1 332 ? 18.196 -2.071 -21.157 1.00 97.81 332 ALA A N 1
ATOM 2671 C CA . ALA A 1 332 ? 17.107 -2.932 -20.695 1.00 97.81 332 ALA A CA 1
ATOM 2672 C C . ALA A 1 332 ? 17.132 -4.292 -21.400 1.00 97.81 332 ALA A C 1
ATOM 2674 O O . ALA A 1 332 ? 16.983 -5.325 -20.749 1.00 97.81 332 ALA A O 1
ATOM 2675 N N . TRP A 1 333 ? 17.385 -4.306 -22.710 1.00 97.94 333 TRP A N 1
ATOM 2676 C CA . TRP A 1 333 ? 17.602 -5.541 -23.451 1.00 97.94 333 TRP A CA 1
ATOM 2677 C C . TRP A 1 333 ? 18.779 -6.338 -22.873 1.00 97.94 333 TRP A C 1
ATOM 2679 O O . TRP A 1 333 ? 18.622 -7.516 -22.552 1.00 97.94 333 TRP A O 1
ATOM 2689 N N . GLU A 1 334 ? 19.931 -5.694 -22.643 1.00 97.38 334 GLU A N 1
ATOM 2690 C CA . GLU A 1 334 ? 21.101 -6.358 -22.054 1.00 97.38 334 GLU A CA 1
ATOM 2691 C C . GLU A 1 334 ? 20.787 -6.928 -20.658 1.00 97.38 334 GLU A C 1
ATOM 2693 O O . GLU A 1 334 ? 21.211 -8.041 -20.334 1.00 97.38 334 GLU A O 1
ATOM 2698 N N . PHE A 1 335 ? 20.014 -6.199 -19.845 1.00 97.12 335 PHE A N 1
ATOM 2699 C CA . PHE A 1 335 ? 19.554 -6.646 -18.529 1.00 97.12 335 PHE A CA 1
ATOM 2700 C C . PHE A 1 335 ? 18.757 -7.951 -18.625 1.00 97.12 335 PHE A C 1
ATOM 2702 O O . PHE A 1 335 ? 19.108 -8.946 -17.981 1.00 97.12 335 PHE A O 1
ATOM 2709 N N . PHE A 1 336 ? 17.711 -7.977 -19.455 1.00 97.00 336 PHE A N 1
ATOM 2710 C CA . PHE A 1 336 ? 16.860 -9.157 -19.588 1.00 97.00 336 PHE A CA 1
ATOM 2711 C C . PHE A 1 336 ? 17.591 -10.319 -20.253 1.00 97.00 336 PHE A C 1
ATOM 2713 O O . PHE A 1 336 ? 17.453 -11.458 -19.810 1.00 97.00 336 PHE A O 1
ATOM 2720 N N . LYS A 1 337 ? 18.445 -10.050 -21.246 1.00 96.75 337 LYS A N 1
ATOM 2721 C CA . LYS A 1 337 ? 19.228 -11.097 -21.904 1.00 96.75 337 LYS A CA 1
ATOM 2722 C C . LYS A 1 337 ? 20.199 -11.767 -20.936 1.00 96.75 337 LYS A C 1
ATOM 2724 O O . LYS A 1 337 ? 20.305 -12.991 -20.928 1.00 96.75 337 LYS A O 1
ATOM 2729 N N . ARG A 1 338 ? 20.858 -10.995 -20.064 1.00 95.94 338 ARG A N 1
ATOM 2730 C CA . ARG A 1 338 ? 21.700 -11.547 -18.990 1.00 95.94 338 ARG A CA 1
ATOM 2731 C C . ARG A 1 338 ? 20.882 -12.386 -18.003 1.00 95.94 338 ARG A C 1
ATOM 2733 O O . ARG A 1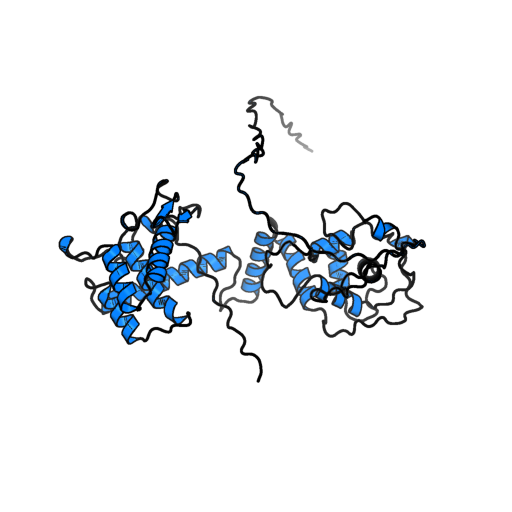 338 ? 21.335 -13.472 -17.659 1.00 95.94 338 ARG A O 1
ATOM 2740 N N . ARG A 1 339 ? 19.686 -11.943 -17.583 1.00 94.94 339 ARG A N 1
ATOM 2741 C CA . ARG A 1 339 ? 18.790 -12.761 -16.731 1.00 94.94 339 ARG A CA 1
ATOM 2742 C C . ARG A 1 339 ? 18.412 -14.083 -17.394 1.00 94.94 339 ARG A C 1
ATOM 2744 O O . ARG A 1 339 ? 18.522 -15.120 -16.744 1.00 94.94 339 ARG A O 1
ATOM 2751 N N . ALA A 1 340 ? 18.032 -14.046 -18.672 1.00 95.00 340 ALA A N 1
ATOM 2752 C CA . ALA A 1 340 ? 17.677 -15.235 -19.445 1.00 95.00 340 ALA A CA 1
ATOM 2753 C C . ALA A 1 340 ? 18.845 -16.232 -19.509 1.00 95.00 340 ALA A C 1
ATOM 2755 O O . A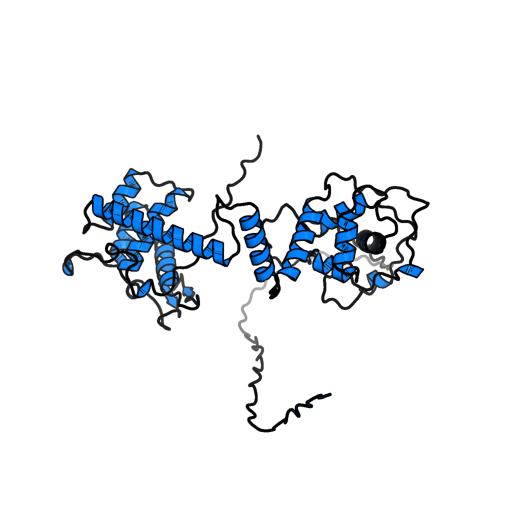LA A 1 340 ? 18.667 -17.410 -19.220 1.00 95.00 340 ALA A O 1
ATOM 2756 N N . LEU A 1 341 ? 20.059 -15.751 -19.809 1.00 94.88 341 LEU A N 1
ATOM 2757 C CA . LEU A 1 341 ? 21.272 -16.580 -19.866 1.00 94.88 341 LEU A CA 1
ATOM 2758 C C . LEU A 1 341 ? 21.640 -17.218 -18.516 1.00 94.88 341 LEU A C 1
ATOM 2760 O O . LEU A 1 341 ? 22.302 -18.250 -18.483 1.00 94.88 341 LEU A O 1
ATOM 2764 N N . LEU A 1 342 ? 21.216 -16.615 -17.407 1.00 94.25 342 LEU A N 1
ATOM 2765 C CA . LEU A 1 342 ? 21.403 -17.146 -16.057 1.00 94.25 342 LEU A CA 1
ATOM 2766 C C . LEU A 1 342 ? 20.274 -18.091 -15.608 1.00 94.25 342 LEU A C 1
ATOM 2768 O O . LEU A 1 342 ? 20.344 -18.621 -14.498 1.00 94.25 342 LEU A O 1
ATOM 2772 N N . GLY A 1 343 ? 19.224 -18.266 -16.417 1.00 93.25 343 GLY A N 1
ATOM 2773 C CA . GLY A 1 343 ? 18.047 -19.059 -16.056 1.00 93.25 343 GLY A CA 1
ATOM 2774 C C . GLY A 1 343 ? 17.187 -18.422 -14.960 1.00 93.25 343 GLY A C 1
ATOM 2775 O O . GLY A 1 343 ? 16.553 -19.137 -14.184 1.00 93.25 343 GLY A O 1
ATOM 2776 N N . TYR A 1 344 ? 17.192 -17.089 -14.845 1.00 91.12 344 TYR A N 1
ATOM 2777 C CA . TYR A 1 344 ? 16.243 -16.379 -13.985 1.00 91.12 344 TYR A CA 1
ATOM 2778 C C . TYR A 1 344 ? 14.986 -15.992 -14.774 1.00 91.12 344 TYR A C 1
ATOM 2780 O O . TYR A 1 344 ? 15.106 -15.601 -15.937 1.00 91.12 344 TYR A O 1
ATOM 2788 N N . PRO A 1 345 ? 13.798 -16.034 -14.142 1.00 90.50 345 PRO A N 1
ATOM 2789 C CA . PRO A 1 345 ? 12.538 -15.716 -14.812 1.00 90.50 345 PRO A CA 1
ATOM 2790 C C . PRO A 1 345 ? 12.543 -14.282 -15.347 1.00 90.50 345 PRO A C 1
ATOM 2792 O O . PRO A 1 345 ? 13.081 -13.379 -14.704 1.00 90.50 345 PRO A O 1
ATOM 2795 N N . LEU A 1 346 ? 11.978 -14.035 -16.523 1.00 90.75 346 LEU A N 1
ATOM 2796 C CA . LEU A 1 346 ? 11.958 -12.681 -17.094 1.00 90.75 346 LEU A CA 1
ATOM 2797 C C . LEU A 1 346 ? 10.760 -11.887 -16.590 1.00 90.75 346 LEU A C 1
ATOM 2799 O O . LEU A 1 346 ? 10.808 -10.658 -16.545 1.00 90.75 346 LEU A O 1
ATOM 2803 N N . MET A 1 347 ? 9.719 -12.595 -16.165 1.00 86.62 347 MET A N 1
ATOM 2804 C CA . MET A 1 347 ? 8.512 -12.018 -15.608 1.00 86.62 347 MET A CA 1
ATOM 2805 C C . MET A 1 347 ? 8.322 -12.503 -14.180 1.00 86.62 347 MET A C 1
ATOM 2807 O O . MET A 1 347 ? 8.733 -13.598 -13.794 1.00 86.62 347 MET A O 1
ATOM 2811 N N . LYS A 1 348 ? 7.696 -11.660 -13.366 1.00 75.50 348 LYS A N 1
ATOM 2812 C CA . LYS A 1 348 ? 7.314 -12.055 -12.017 1.00 75.50 348 LYS A CA 1
ATOM 2813 C C . LYS A 1 348 ? 6.290 -13.200 -12.105 1.00 75.50 348 LYS A C 1
ATOM 2815 O O . LYS A 1 348 ? 5.546 -13.278 -13.073 1.00 75.50 348 LYS A O 1
ATOM 2820 N N . GLY A 1 349 ? 6.309 -14.134 -11.156 1.00 71.75 349 GLY A N 1
ATOM 2821 C CA . GLY A 1 349 ? 5.397 -15.289 -11.128 1.00 71.75 349 GLY A CA 1
ATOM 2822 C C . GLY A 1 349 ? 5.726 -16.459 -12.068 1.00 71.75 349 GLY A C 1
ATOM 2823 O O . GLY A 1 349 ? 5.119 -17.521 -11.923 1.00 71.75 349 GLY A O 1
ATOM 2824 N N . GLU A 1 350 ? 6.696 -16.329 -12.975 1.00 76.75 350 GLU A N 1
ATOM 2825 C CA . GLU A 1 350 ? 7.244 -17.486 -13.692 1.00 76.75 350 GLU A CA 1
ATOM 2826 C C . GLU A 1 350 ? 8.071 -18.331 -12.715 1.00 76.75 350 GLU A C 1
ATOM 2828 O O . GLU A 1 350 ? 9.047 -17.856 -12.127 1.00 76.75 350 GLU A O 1
ATOM 2833 N N . LYS A 1 351 ? 7.672 -19.592 -12.505 1.00 71.44 351 LYS A N 1
ATOM 2834 C CA . LYS A 1 351 ? 8.463 -20.520 -11.689 1.00 71.44 351 LYS A CA 1
ATOM 2835 C C . LYS A 1 351 ? 9.798 -20.753 -12.384 1.00 71.44 351 LYS A C 1
ATOM 2837 O O . LYS A 1 351 ? 9.833 -21.009 -13.584 1.00 71.44 351 LYS A O 1
ATOM 2842 N N . LYS A 1 352 ? 10.891 -20.701 -11.620 1.00 69.00 352 LYS A N 1
ATOM 2843 C CA . LYS A 1 352 ? 12.216 -21.072 -12.116 1.00 69.00 352 LYS A CA 1
ATOM 2844 C C . LYS A 1 352 ? 12.160 -22.526 -12.582 1.00 69.00 352 LYS A C 1
ATOM 2846 O O . LYS A 1 352 ? 12.109 -23.433 -11.754 1.00 69.00 352 LYS A O 1
ATOM 2851 N N . GLU A 1 353 ? 12.152 -22.746 -13.893 1.00 60.66 353 GLU A N 1
ATOM 2852 C CA . GLU A 1 353 ? 12.327 -24.080 -14.453 1.00 60.66 353 GLU A CA 1
ATOM 2853 C C . GLU A 1 353 ? 13.718 -24.556 -14.030 1.00 60.66 353 GLU A C 1
ATOM 2855 O O . GLU A 1 353 ? 14.742 -23.992 -14.418 1.00 60.66 353 GLU A O 1
ATOM 2860 N N . GLY A 1 354 ? 13.750 -25.512 -13.103 1.00 50.88 354 GLY A N 1
ATOM 2861 C CA . GLY A 1 354 ? 14.960 -25.971 -12.438 1.00 50.88 354 GLY A CA 1
ATOM 2862 C C . GLY A 1 354 ? 15.894 -26.699 -13.394 1.00 50.88 354 GLY A C 1
ATOM 2863 O O . GLY A 1 354 ? 15.977 -27.918 -13.362 1.00 50.88 354 GLY A O 1
ATOM 2864 N N . LYS A 1 355 ? 16.646 -25.959 -14.210 1.00 46.59 355 LYS A N 1
ATOM 2865 C CA . LYS A 1 355 ? 17.843 -26.467 -14.874 1.00 46.59 355 LYS A CA 1
ATOM 2866 C C . LYS A 1 355 ? 19.058 -25.902 -14.152 1.00 46.59 355 LYS A C 1
ATOM 2868 O O . LYS A 1 355 ? 19.661 -24.914 -14.561 1.00 46.59 355 LYS A O 1
ATOM 2873 N N . ALA A 1 356 ? 19.375 -26.505 -13.007 1.00 42.94 356 ALA A N 1
ATOM 2874 C CA . ALA A 1 356 ? 20.693 -26.328 -12.417 1.00 42.94 356 ALA A CA 1
ATOM 2875 C C . ALA A 1 356 ? 21.735 -26.815 -13.443 1.00 42.94 356 ALA A C 1
ATOM 2877 O O . ALA A 1 356 ? 21.520 -27.866 -14.051 1.00 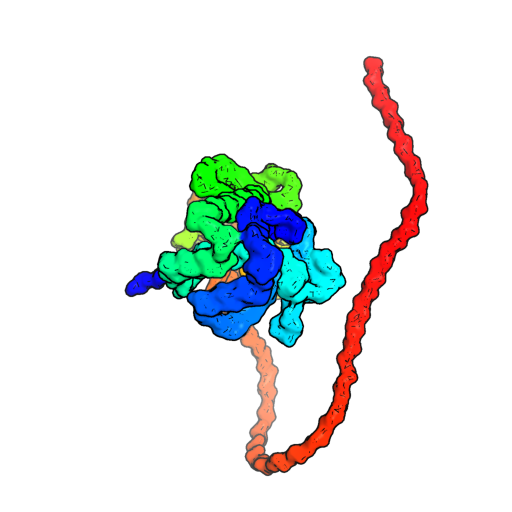42.94 356 ALA A O 1
ATOM 2878 N N . PRO A 1 357 ? 22.838 -26.084 -13.675 1.00 45.12 357 PRO A N 1
ATOM 2879 C CA . PRO A 1 357 ? 23.934 -26.616 -14.467 1.00 45.12 357 PRO A CA 1
ATOM 2880 C C . PRO A 1 357 ? 24.465 -27.849 -13.733 1.00 45.12 357 PRO A C 1
ATOM 2882 O O . PRO A 1 357 ? 24.985 -27.739 -12.620 1.00 45.12 357 PRO A O 1
ATOM 2885 N N . SER A 1 358 ? 24.273 -29.024 -14.334 1.00 39.19 358 SER A N 1
ATOM 2886 C CA . SER A 1 358 ? 24.882 -30.271 -13.894 1.00 39.19 358 SER A CA 1
ATOM 2887 C C . SER A 1 358 ? 26.384 -30.043 -13.806 1.00 39.19 358 SER A C 1
ATOM 2889 O O . SER A 1 358 ? 27.065 -29.819 -14.805 1.00 39.19 358 SER A O 1
ATOM 2891 N N . ARG A 1 359 ? 26.884 -30.031 -12.575 1.00 41.69 359 ARG A N 1
ATOM 2892 C CA . ARG A 1 359 ? 28.304 -30.059 -12.275 1.00 41.69 359 ARG A CA 1
ATOM 2893 C C . ARG A 1 359 ? 28.785 -31.444 -12.699 1.00 41.69 359 ARG A C 1
ATOM 2895 O O . ARG A 1 359 ? 28.564 -32.404 -11.974 1.00 41.69 359 ARG A O 1
ATOM 2902 N N . GLU A 1 360 ? 29.367 -31.549 -13.890 1.00 41.09 360 GLU A N 1
ATOM 2903 C CA . GLU A 1 360 ? 30.148 -32.718 -14.290 1.00 41.09 360 GLU A CA 1
ATOM 2904 C C . GLU A 1 360 ? 31.314 -32.853 -13.306 1.00 41.09 360 GLU A C 1
ATOM 2906 O O . GLU A 1 360 ? 32.327 -32.161 -13.394 1.00 41.09 360 GLU A O 1
ATOM 2911 N N . THR A 1 361 ? 31.134 -33.699 -12.298 1.00 38.00 361 THR A N 1
ATOM 2912 C CA . THR A 1 361 ? 32.238 -34.319 -11.577 1.00 38.00 361 THR A CA 1
ATOM 2913 C C . THR A 1 361 ? 32.498 -35.655 -12.240 1.00 38.00 361 THR A C 1
ATOM 2915 O O . THR A 1 361 ? 31.777 -36.625 -12.025 1.00 38.00 361 THR A O 1
ATOM 2918 N N . SER A 1 362 ? 33.534 -35.669 -13.068 1.00 49.22 362 SER A N 1
ATOM 2919 C CA . SER A 1 362 ? 34.284 -36.863 -13.418 1.00 49.22 362 SER A CA 1
ATOM 2920 C C . SER A 1 362 ? 34.830 -37.512 -12.142 1.00 49.22 362 SER A C 1
ATOM 2922 O O . SER A 1 362 ? 35.687 -36.932 -11.472 1.00 49.22 362 SER A O 1
ATOM 2924 N N . SER A 1 363 ? 34.349 -38.708 -11.826 1.00 38.38 363 SER A N 1
ATOM 2925 C CA . SER A 1 363 ? 35.078 -39.685 -11.020 1.00 38.38 363 SER A CA 1
ATOM 2926 C C . SER A 1 363 ? 34.603 -41.081 -11.414 1.00 38.38 363 SER A C 1
ATOM 2928 O O . SER A 1 363 ? 33.580 -41.568 -10.933 1.00 38.38 363 SER A O 1
ATOM 2930 N N . GLU A 1 364 ? 35.346 -41.688 -12.335 1.00 47.44 364 GLU A N 1
ATOM 2931 C CA . GLU A 1 364 ? 35.598 -43.126 -12.318 1.00 47.44 364 GLU A CA 1
ATOM 2932 C C . GLU A 1 364 ? 36.325 -43.443 -11.000 1.00 47.44 364 GLU A C 1
ATOM 2934 O O . GLU A 1 364 ? 37.298 -42.766 -10.674 1.00 47.44 364 GLU A O 1
ATOM 2939 N N . ASP A 1 365 ? 35.815 -44.369 -10.193 1.00 41.56 365 ASP A N 1
ATOM 2940 C CA . ASP A 1 365 ? 36.469 -45.656 -9.902 1.00 41.56 365 ASP A CA 1
ATOM 2941 C C . ASP A 1 365 ? 35.640 -46.415 -8.848 1.00 41.56 365 ASP A C 1
ATOM 2943 O O . ASP A 1 365 ? 35.045 -45.824 -7.944 1.00 41.56 365 ASP A O 1
ATOM 2947 N N . GLY A 1 366 ? 35.504 -47.724 -9.043 1.00 40.09 366 GLY A N 1
ATOM 2948 C CA . GLY A 1 366 ? 34.506 -48.560 -8.383 1.00 40.09 366 GLY A CA 1
ATOM 2949 C C . GLY A 1 366 ? 34.870 -49.011 -6.970 1.00 40.09 366 GLY A C 1
ATOM 2950 O O . GLY A 1 366 ? 35.983 -48.819 -6.498 1.00 40.09 366 GLY A O 1
ATOM 2951 N N . THR A 1 367 ? 33.913 -49.666 -6.306 1.00 38.12 367 THR A N 1
ATOM 2952 C CA . THR A 1 367 ? 34.078 -50.969 -5.626 1.00 38.12 367 THR A CA 1
ATOM 2953 C C . THR A 1 367 ? 32.728 -51.391 -5.040 1.00 38.12 367 THR A C 1
ATOM 2955 O O . THR A 1 367 ? 32.084 -50.648 -4.302 1.00 38.12 367 THR A O 1
ATOM 2958 N N . ALA A 1 368 ? 32.301 -52.598 -5.406 1.00 44.12 368 ALA A N 1
ATOM 2959 C CA . ALA A 1 368 ? 31.132 -53.286 -4.880 1.00 44.12 368 ALA A CA 1
ATOM 2960 C C . ALA A 1 368 ? 31.383 -53.811 -3.456 1.00 44.12 368 ALA A C 1
ATOM 2962 O O . ALA A 1 368 ? 32.469 -54.301 -3.154 1.00 44.12 368 ALA A O 1
ATOM 2963 N N . GLY A 1 369 ? 30.351 -53.788 -2.612 1.00 34.47 369 GLY A N 1
ATOM 2964 C CA . GLY A 1 369 ? 30.377 -54.422 -1.297 1.00 34.47 369 GLY A CA 1
ATOM 2965 C C . GLY A 1 369 ? 29.001 -54.439 -0.641 1.00 34.47 369 GLY A C 1
ATOM 2966 O O . GLY A 1 369 ? 28.630 -53.488 0.036 1.00 34.47 369 GLY A O 1
ATOM 2967 N N . ASN A 1 370 ? 28.263 -55.531 -0.852 1.00 41.03 370 ASN A N 1
ATOM 2968 C CA . ASN A 1 370 ? 27.104 -55.931 -0.050 1.00 41.03 370 ASN A CA 1
ATOM 2969 C C . ASN A 1 370 ? 27.493 -56.098 1.427 1.00 41.03 370 ASN A C 1
ATOM 2971 O O . ASN A 1 370 ? 28.496 -56.760 1.706 1.00 41.03 370 ASN A O 1
ATOM 2975 N N . ARG A 1 371 ? 26.628 -55.649 2.345 1.00 41.41 371 ARG A N 1
ATOM 2976 C CA . ARG A 1 371 ? 26.267 -56.413 3.552 1.00 41.41 371 ARG A CA 1
ATOM 2977 C C . ARG A 1 371 ? 25.072 -55.785 4.268 1.00 41.41 371 ARG A C 1
ATOM 2979 O O . ARG A 1 371 ? 25.190 -54.714 4.854 1.00 41.41 371 ARG A O 1
ATOM 2986 N N . ASP A 1 372 ? 23.954 -56.496 4.200 1.00 41.94 372 ASP A N 1
ATOM 2987 C CA . ASP A 1 372 ? 22.910 -56.483 5.218 1.00 41.94 372 ASP A CA 1
ATOM 2988 C C . ASP A 1 372 ? 23.477 -57.091 6.511 1.00 41.94 372 ASP A C 1
ATOM 2990 O O . ASP A 1 372 ? 24.225 -58.068 6.434 1.00 41.94 372 ASP A O 1
ATOM 2994 N N . GLU A 1 373 ? 23.155 -56.507 7.666 1.00 51.88 373 GLU A N 1
ATOM 2995 C CA . GLU A 1 373 ? 22.668 -57.227 8.853 1.00 51.88 373 GLU A CA 1
ATOM 2996 C C . GLU A 1 373 ? 22.326 -56.251 9.990 1.00 51.88 373 GLU A C 1
ATOM 2998 O O . GLU A 1 373 ? 22.993 -55.242 10.228 1.00 51.88 373 GLU A O 1
ATOM 3003 N N . ASP A 1 374 ? 21.224 -56.596 10.642 1.00 43.25 374 ASP A N 1
ATOM 3004 C CA . ASP A 1 374 ? 20.549 -55.962 11.763 1.00 43.25 374 ASP A CA 1
ATOM 3005 C C . ASP A 1 374 ? 21.426 -55.815 13.018 1.00 43.25 374 ASP A C 1
ATOM 3007 O O . ASP A 1 374 ? 22.253 -56.679 13.296 1.00 43.25 374 ASP A O 1
ATOM 3011 N N . MET A 1 375 ? 21.167 -54.790 13.845 1.00 41.09 375 MET A N 1
ATOM 3012 C CA . MET A 1 375 ? 21.027 -54.975 15.301 1.00 41.09 375 MET A CA 1
ATOM 3013 C C . MET A 1 375 ? 20.589 -53.704 16.054 1.00 41.09 375 MET A C 1
ATOM 3015 O O . MET A 1 375 ? 21.212 -52.650 15.971 1.00 41.09 375 MET A O 1
ATOM 3019 N N . GLU A 1 376 ? 19.514 -53.900 16.821 1.00 39.66 376 GLU A N 1
ATOM 3020 C CA . GLU A 1 376 ? 19.290 -53.497 18.220 1.00 39.66 376 GLU A CA 1
ATOM 3021 C C . GLU A 1 376 ? 19.344 -52.017 18.654 1.00 39.66 376 GLU A C 1
ATOM 3023 O O . GLU A 1 376 ? 20.375 -51.397 18.898 1.00 39.66 376 GLU A O 1
ATOM 3028 N N . GLU A 1 377 ? 18.129 -51.508 18.872 1.00 43.91 377 GLU A N 1
ATOM 3029 C CA . GLU A 1 377 ? 17.614 -50.974 20.141 1.00 43.91 377 GLU A CA 1
ATOM 3030 C C . GLU A 1 377 ? 18.573 -50.977 21.354 1.00 43.91 377 GLU A C 1
ATOM 3032 O O . GLU A 1 377 ? 18.753 -51.992 22.019 1.00 43.91 377 GLU A O 1
ATOM 3037 N N . VAL A 1 378 ? 19.054 -49.791 21.748 1.00 39.12 378 VAL A N 1
ATOM 3038 C CA . VAL A 1 378 ? 19.356 -49.468 23.154 1.00 39.12 378 VAL A CA 1
ATOM 3039 C C . VAL A 1 378 ? 18.953 -48.019 23.419 1.00 39.12 378 VAL A C 1
ATOM 3041 O O . VAL A 1 378 ? 19.596 -47.073 22.964 1.00 39.12 378 VAL A O 1
ATOM 3044 N N . GLY A 1 379 ? 17.878 -47.835 24.182 1.00 38.38 379 GLY A N 1
ATOM 3045 C CA . GLY A 1 379 ? 17.629 -46.580 24.878 1.00 38.38 379 GLY A CA 1
ATOM 3046 C C . GLY A 1 379 ? 18.489 -46.502 26.134 1.00 38.38 379 GLY A C 1
ATOM 3047 O O . GLY A 1 379 ? 18.599 -47.496 26.833 1.00 38.38 379 GLY A O 1
ATOM 3048 N N . VAL A 1 380 ? 19.044 -45.330 26.451 1.00 34.69 380 VAL A N 1
ATOM 3049 C CA . VAL A 1 380 ? 19.254 -44.851 27.829 1.00 34.69 380 VAL A CA 1
ATOM 3050 C C . VAL A 1 380 ? 19.390 -43.320 27.816 1.00 34.69 380 VAL A C 1
ATOM 3052 O O . VAL A 1 380 ? 19.997 -42.708 26.942 1.00 34.69 380 VAL A O 1
ATOM 3055 N N . LEU A 1 381 ? 18.760 -42.751 28.839 1.00 36.31 381 LEU A N 1
ATOM 3056 C CA . LEU A 1 381 ? 18.697 -41.376 29.319 1.00 36.31 381 LEU A CA 1
ATOM 3057 C C . LEU A 1 381 ? 20.056 -40.661 29.427 1.00 36.31 381 LEU A C 1
ATOM 3059 O O . LEU A 1 381 ? 21.043 -41.244 29.866 1.00 36.31 381 LEU A O 1
ATOM 3063 N N . GLY A 1 382 ? 20.064 -39.347 29.191 1.00 31.64 382 GLY A N 1
ATOM 3064 C CA . GLY A 1 382 ? 21.195 -38.490 29.547 1.00 31.64 382 GLY A CA 1
ATOM 3065 C C . GLY A 1 382 ? 20.887 -37.009 29.362 1.00 31.64 382 GLY A C 1
ATOM 3066 O O . GLY A 1 382 ? 20.832 -36.508 28.247 1.00 31.64 382 GLY A O 1
ATOM 3067 N N . ALA A 1 383 ? 20.642 -36.328 30.475 1.00 33.81 383 ALA A N 1
ATOM 3068 C CA . ALA A 1 383 ? 20.314 -34.916 30.562 1.00 33.81 383 ALA A CA 1
ATOM 3069 C C . ALA A 1 383 ? 21.508 -33.986 30.269 1.00 33.81 383 ALA A C 1
ATOM 3071 O O . ALA A 1 383 ? 22.659 -34.357 30.482 1.00 33.81 383 ALA A O 1
ATOM 3072 N N . SER A 1 384 ? 21.169 -32.715 30.017 1.00 38.03 384 SER A N 1
ATOM 3073 C CA . SER A 1 384 ? 22.002 -31.507 30.194 1.00 38.03 384 SER A CA 1
ATOM 3074 C C . SER A 1 384 ? 23.036 -31.222 29.096 1.00 38.03 384 SER A C 1
ATOM 3076 O O . SER A 1 384 ? 24.025 -31.924 28.973 1.00 38.03 384 SER A O 1
ATOM 3078 N N . ASP A 1 385 ? 22.874 -30.115 28.366 1.00 35.50 385 ASP A N 1
ATOM 3079 C CA . ASP A 1 385 ? 23.666 -28.913 28.664 1.00 35.50 385 ASP A CA 1
ATOM 3080 C C . ASP A 1 385 ? 23.132 -27.701 27.879 1.00 35.50 385 ASP A C 1
ATOM 3082 O O . ASP A 1 385 ? 23.112 -27.637 26.647 1.00 35.50 385 ASP A O 1
ATOM 3086 N N . SER A 1 386 ? 22.648 -26.727 28.636 1.00 40.91 386 SER A N 1
ATOM 3087 C CA . SER A 1 386 ? 22.183 -25.430 28.178 1.00 40.91 386 SER A CA 1
ATOM 3088 C C . SER A 1 386 ? 23.373 -24.479 28.075 1.00 40.91 386 SER A C 1
ATOM 3090 O O . SER A 1 386 ? 23.779 -23.886 29.069 1.00 40.91 386 SER A O 1
ATOM 3092 N N . ASN A 1 387 ? 23.897 -24.271 26.866 1.00 34.81 387 ASN A N 1
ATOM 3093 C CA . ASN A 1 387 ? 24.921 -23.254 26.614 1.00 34.81 387 ASN A CA 1
ATOM 3094 C C . ASN A 1 387 ? 24.619 -22.443 25.340 1.00 34.81 387 ASN A C 1
ATOM 3096 O O . ASN A 1 387 ? 25.333 -22.489 24.340 1.00 34.81 387 ASN A O 1
ATOM 3100 N N . ARG A 1 388 ? 23.547 -21.638 25.380 1.00 37.91 388 ARG A N 1
ATOM 3101 C CA . ARG A 1 388 ? 23.351 -20.513 24.448 1.00 37.91 388 ARG A CA 1
ATOM 3102 C C . ARG A 1 388 ? 23.791 -19.221 25.133 1.00 37.91 388 ARG A C 1
ATOM 3104 O O . ARG A 1 388 ? 23.063 -18.647 25.936 1.00 37.91 388 ARG A O 1
ATOM 3111 N N . ARG A 1 389 ? 24.998 -18.757 24.798 1.00 39.47 389 ARG A N 1
ATOM 3112 C CA . ARG A 1 389 ? 25.491 -17.426 25.182 1.00 39.47 389 ARG A CA 1
ATOM 3113 C C . ARG A 1 389 ? 24.692 -16.341 24.440 1.00 39.47 389 ARG A C 1
ATOM 3115 O O . ARG A 1 389 ? 24.594 -16.416 23.215 1.00 39.47 389 ARG A O 1
ATOM 3122 N N . PRO A 1 390 ? 24.161 -15.315 25.127 1.00 47.59 390 PRO A N 1
ATOM 3123 C CA . PRO A 1 390 ? 23.512 -14.192 24.467 1.00 47.59 390 PRO A CA 1
ATOM 3124 C C . PRO A 1 390 ? 24.546 -13.251 23.833 1.00 47.59 390 PRO A C 1
ATOM 3126 O O . PRO A 1 390 ? 25.521 -12.835 24.464 1.00 47.59 390 PRO A O 1
ATOM 3129 N N . PHE A 1 391 ? 24.302 -12.889 22.574 1.00 34.97 391 PHE A N 1
ATOM 3130 C CA . PHE A 1 391 ? 24.995 -11.818 21.860 1.00 34.97 391 PHE A CA 1
ATOM 3131 C C . PHE A 1 391 ? 24.729 -10.480 22.577 1.00 34.97 391 PHE A C 1
ATOM 3133 O O . PHE A 1 391 ? 23.648 -9.904 22.460 1.00 34.97 391 PHE A O 1
ATOM 3140 N N . LYS A 1 392 ? 25.712 -9.968 23.328 1.00 43.59 392 LYS A N 1
ATOM 3141 C CA . LYS A 1 392 ? 25.686 -8.597 23.861 1.00 43.59 392 LYS A CA 1
ATOM 3142 C C . LYS A 1 392 ? 25.869 -7.613 22.701 1.00 43.59 392 LYS A C 1
ATOM 3144 O O . LYS A 1 392 ? 26.975 -7.465 22.185 1.00 43.59 392 LYS A O 1
ATOM 3149 N N . ARG A 1 393 ? 24.800 -6.921 22.295 1.00 39.91 393 ARG A N 1
ATOM 3150 C CA . ARG A 1 393 ? 24.913 -5.694 21.492 1.00 39.91 393 ARG A CA 1
ATOM 3151 C C . ARG A 1 393 ? 25.494 -4.598 22.387 1.00 39.91 393 ARG A C 1
ATOM 3153 O O . ARG A 1 393 ? 24.882 -4.230 23.384 1.00 39.91 393 ARG A O 1
ATOM 3160 N N . ARG A 1 394 ? 26.682 -4.098 22.037 1.00 40.75 394 ARG A N 1
ATOM 3161 C CA . ARG A 1 394 ? 27.233 -2.847 22.573 1.00 40.75 394 ARG A CA 1
ATOM 3162 C C . ARG A 1 394 ? 26.346 -1.705 22.078 1.00 40.75 394 ARG A C 1
ATOM 3164 O O . ARG A 1 394 ? 26.347 -1.408 20.887 1.00 40.75 394 ARG A O 1
ATOM 3171 N N . ILE A 1 395 ? 25.577 -1.114 22.984 1.00 45.22 395 ILE A N 1
ATOM 3172 C CA . ILE A 1 395 ? 24.952 0.190 22.778 1.00 45.22 395 ILE A CA 1
ATOM 3173 C C . ILE A 1 395 ? 26.073 1.213 22.955 1.00 45.22 395 ILE A C 1
ATOM 3175 O O . ILE A 1 395 ? 26.757 1.219 23.976 1.00 45.22 395 ILE A O 1
ATOM 3179 N N . HIS A 1 396 ? 26.323 1.992 21.908 1.00 40.56 396 HIS A N 1
ATOM 3180 C CA . HIS A 1 396 ? 27.256 3.105 21.937 1.00 40.56 396 HIS A CA 1
ATOM 3181 C C . HIS A 1 396 ? 26.494 4.302 22.512 1.00 40.56 396 HIS A C 1
ATOM 3183 O O . HIS A 1 396 ? 25.543 4.773 21.891 1.00 40.56 396 HIS A O 1
ATOM 3189 N N . GLU A 1 397 ? 26.867 4.751 23.708 1.00 50.66 397 GLU A N 1
ATOM 3190 C CA . GLU A 1 397 ? 26.399 6.029 24.247 1.00 50.66 397 GLU A CA 1
ATOM 3191 C C . GLU A 1 397 ? 26.975 7.180 23.400 1.00 50.66 397 GLU A C 1
ATOM 3193 O O . GLU A 1 397 ? 28.149 7.110 23.009 1.00 50.66 397 GLU A O 1
ATOM 3198 N N . PRO A 1 398 ? 26.181 8.217 23.078 1.00 53.59 398 PRO A N 1
ATOM 3199 C CA . PRO A 1 398 ? 26.692 9.427 22.458 1.00 53.59 398 PRO A CA 1
ATOM 3200 C C . PRO A 1 398 ? 27.356 10.323 23.510 1.00 53.59 398 PRO A C 1
ATOM 3202 O O . PRO A 1 398 ? 26.740 10.726 24.493 1.00 53.59 398 PRO A O 1
ATOM 3205 N N . HIS A 1 399 ? 28.624 10.638 23.253 1.00 39.25 399 HIS A N 1
ATOM 3206 C CA . HIS A 1 399 ? 29.397 11.655 23.956 1.00 39.25 399 HIS A CA 1
ATOM 3207 C C . HIS A 1 399 ? 28.728 13.027 23.788 1.00 39.25 399 HIS A C 1
ATOM 3209 O O . HIS A 1 399 ? 28.502 13.488 22.667 1.00 39.25 399 HIS A O 1
ATOM 3215 N N . SER A 1 400 ? 28.418 13.665 24.912 1.00 47.97 400 SER A N 1
ATOM 3216 C CA . SER A 1 400 ? 28.113 15.087 25.012 1.00 47.97 400 SER A CA 1
ATOM 3217 C C . SER A 1 400 ? 29.416 15.879 24.936 1.00 47.97 400 SER A C 1
ATOM 3219 O O . SER A 1 400 ? 30.234 15.744 25.841 1.00 47.97 400 SER A O 1
ATOM 3221 N N . ASP A 1 401 ? 29.577 16.718 23.916 1.00 48.88 401 ASP A N 1
ATOM 3222 C CA . ASP A 1 401 ? 30.535 17.822 23.946 1.00 48.88 401 ASP A CA 1
ATOM 3223 C C . ASP A 1 401 ? 29.795 19.107 23.562 1.00 48.88 401 ASP A C 1
ATOM 3225 O O . ASP A 1 401 ? 29.437 19.347 22.405 1.00 48.88 401 ASP A O 1
ATOM 3229 N N . GLU A 1 402 ? 29.529 19.915 24.586 1.00 43.97 402 GLU A N 1
ATOM 3230 C CA . GLU A 1 402 ? 29.380 21.352 24.436 1.00 43.97 402 GLU A CA 1
ATOM 3231 C C . GLU A 1 402 ? 30.741 21.941 24.036 1.00 43.97 402 GLU A C 1
ATOM 3233 O O . GLU A 1 402 ? 31.776 21.619 24.614 1.00 43.97 402 GLU A O 1
ATOM 3238 N N . ASP A 1 403 ? 30.715 22.850 23.064 1.00 42.31 403 ASP A N 1
ATOM 3239 C CA . ASP A 1 403 ? 31.104 24.252 23.251 1.00 42.31 403 ASP A CA 1
ATOM 3240 C C . ASP A 1 403 ? 31.939 24.838 22.090 1.00 42.31 403 ASP A C 1
ATOM 3242 O O . ASP A 1 403 ? 32.954 24.311 21.639 1.00 42.31 403 ASP A O 1
ATOM 3246 N N . SER A 1 404 ? 31.497 26.028 21.673 1.00 40.41 404 SER A N 1
ATOM 3247 C CA . SER A 1 404 ? 32.299 27.116 21.109 1.00 40.41 404 SER A CA 1
ATOM 3248 C C . SER A 1 404 ? 32.972 26.965 19.731 1.00 40.41 404 SER A C 1
ATOM 3250 O O . SER A 1 404 ? 34.082 26.462 19.595 1.00 40.41 404 SER A O 1
ATOM 3252 N N . SER A 1 405 ? 32.434 27.676 18.723 1.00 42.31 405 SER A N 1
ATOM 3253 C CA . SER A 1 405 ? 33.089 28.908 18.214 1.00 42.31 405 SER A CA 1
ATOM 3254 C C . SER A 1 405 ? 32.421 29.526 16.974 1.00 42.31 405 SER A C 1
ATOM 3256 O O . SER A 1 405 ? 32.491 29.028 15.854 1.00 42.31 405 SER A O 1
ATOM 3258 N N . LYS A 1 406 ? 31.825 30.700 17.210 1.00 47.38 406 LYS A N 1
ATOM 3259 C CA . LYS A 1 406 ? 31.879 31.950 16.425 1.00 47.38 406 LYS A CA 1
ATOM 3260 C C . LYS A 1 406 ? 32.384 31.841 14.969 1.00 47.38 406 LYS A C 1
ATOM 3262 O O . LYS A 1 406 ? 33.585 31.773 14.719 1.00 47.38 406 LYS A O 1
ATOM 3267 N N . ARG A 1 407 ? 31.484 32.043 13.997 1.00 44.25 407 ARG A N 1
ATOM 3268 C CA . ARG A 1 407 ? 31.844 32.546 12.658 1.00 44.25 407 ARG A CA 1
ATOM 3269 C C . ARG A 1 407 ? 31.009 33.770 12.292 1.00 44.25 407 ARG A C 1
ATOM 3271 O O . ARG A 1 407 ? 29.829 33.676 11.966 1.00 44.25 407 ARG A O 1
ATOM 3278 N N . LEU A 1 408 ? 31.684 34.916 12.357 1.00 39.78 408 LEU A N 1
ATOM 3279 C CA . LEU A 1 408 ? 31.288 36.201 11.791 1.00 39.78 408 LEU A CA 1
ATOM 3280 C C . LEU A 1 408 ? 30.957 36.043 10.298 1.00 39.78 408 LEU A C 1
ATOM 3282 O O . LEU A 1 408 ? 31.772 35.534 9.528 1.00 39.78 408 LEU A O 1
ATOM 3286 N N . LYS A 1 409 ? 29.771 36.502 9.889 1.00 48.81 409 LYS A N 1
ATOM 3287 C CA . LYS A 1 409 ? 29.432 36.742 8.483 1.00 48.81 409 LYS A CA 1
ATOM 3288 C C . LYS A 1 409 ? 29.702 38.208 8.176 1.00 48.81 409 LYS A C 1
ATOM 3290 O O . LYS A 1 409 ? 28.985 39.087 8.641 1.00 48.81 409 LYS A O 1
ATOM 3295 N N . THR A 1 410 ? 30.742 38.449 7.391 1.00 44.50 410 THR A N 1
ATOM 3296 C CA . THR A 1 410 ? 31.055 39.751 6.806 1.00 44.50 410 THR A CA 1
ATOM 3297 C C . THR A 1 410 ? 30.110 39.997 5.634 1.00 44.50 410 THR A C 1
ATOM 3299 O O . THR A 1 410 ? 30.197 39.343 4.594 1.00 44.50 410 THR A O 1
ATOM 3302 N N . THR A 1 411 ? 29.182 40.930 5.807 1.00 49.28 411 THR A N 1
ATOM 3303 C CA . THR A 1 411 ? 28.322 41.471 4.754 1.00 49.28 411 THR A CA 1
ATOM 3304 C C . THR A 1 411 ? 29.157 42.425 3.902 1.00 49.28 411 THR A C 1
ATOM 3306 O O . THR A 1 411 ? 29.631 43.445 4.396 1.00 49.28 411 THR A O 1
ATOM 3309 N N . ARG A 1 412 ? 29.370 42.103 2.623 1.00 47.41 412 ARG A N 1
ATOM 3310 C CA . ARG A 1 412 ? 29.975 43.032 1.661 1.00 47.41 412 ARG A CA 1
ATOM 3311 C C . ARG A 1 412 ? 28.845 43.745 0.925 1.00 47.41 412 ARG A C 1
ATOM 3313 O O . ARG A 1 412 ? 28.237 43.174 0.024 1.00 47.41 412 ARG A O 1
ATOM 3320 N N . CYS A 1 413 ? 28.557 44.975 1.346 1.00 50.44 413 CYS A N 1
ATOM 3321 C CA . CYS A 1 413 ? 27.770 45.920 0.564 1.00 50.44 413 CYS A CA 1
ATOM 3322 C C . CYS A 1 413 ? 28.515 46.228 -0.740 1.00 50.44 413 CYS A C 1
ATOM 3324 O O . CYS A 1 413 ? 29.722 46.476 -0.735 1.00 50.44 413 CYS A O 1
ATOM 3326 N N . ARG A 1 414 ? 27.784 46.192 -1.851 1.00 49.88 414 ARG A N 1
ATOM 3327 C CA . ARG A 1 414 ? 28.206 46.701 -3.152 1.00 49.88 414 ARG A CA 1
ATOM 3328 C C . ARG A 1 414 ? 27.343 47.935 -3.396 1.00 49.88 414 ARG A C 1
ATOM 3330 O O . ARG A 1 414 ? 26.134 47.790 -3.543 1.00 49.88 414 ARG A O 1
ATOM 3337 N N . ALA A 1 415 ? 27.956 49.108 -3.349 1.00 55.91 415 ALA A N 1
ATOM 3338 C CA . ALA A 1 415 ? 27.370 50.355 -3.816 1.00 55.91 415 ALA A CA 1
ATOM 3339 C C . ALA A 1 415 ? 28.195 50.832 -5.017 1.00 55.91 415 ALA A C 1
ATOM 3341 O O . ALA A 1 415 ? 29.417 50.679 -4.990 1.00 55.91 415 ALA A O 1
ATOM 3342 N N . GLU A 1 416 ? 27.447 51.264 -6.033 1.00 52.88 416 GLU A N 1
ATOM 3343 C CA . GLU A 1 416 ? 27.712 52.266 -7.086 1.00 52.88 416 GLU A CA 1
ATOM 3344 C C . GLU A 1 416 ? 29.127 52.424 -7.655 1.00 52.88 416 GLU A C 1
ATOM 3346 O O . GLU A 1 416 ? 30.059 52.827 -6.924 1.00 52.88 416 GLU A O 1
#

Organism: Phomopsis amygdali (NCBI:txid1214568)

Radius of gyration: 32.26 Å; chains: 1; bounding box: 72×110×80 Å

InterPro domains:
  IPR056143 Domain of unknown function DUF7726 [PF24852] (263-344)